Protein AF-A0A0D8XE79-F1 (afdb_monomer_lite)

Organism: Dictyocaulus viviparus (NCBI:txid29172)

InterPro domains:
  IPR000834 Peptidase M14, carboxypeptidase A [PF00246] (1-298)
  IPR000834 Peptidase M14, carboxypeptidase A [PR00765] (21-33)
  IPR000834 Peptidase M14, carboxypeptidase A [PR00765] (45-59)
  IPR000834 Peptidase M14, carboxypeptidase A [PR00765] (137-145)
  IPR000834 Peptidase M14, carboxypeptidase A [PR00765] (193-206)
  IPR000834 Peptidase M14, carboxypeptidase A [PS52035] (1-307)
  IPR000834 Peptidase M14, carboxypeptidase A [SM00631] (1-295)
  IPR003582 ShKT domain [PF01549] (508-545)
  IPR003582 ShKT domain [PS51670] (509-545)
  IPR003582 ShKT domain [SM00254] (508-546)
  IPR057247 Zinc carboxypeptidases, zinc-binding region 2 [PS00133] (196-206)

Secondary structure (DSSP, 8-state):
-HHHHHHHHHH-TTTEEEEEEEE-TTS-EEEEEEE-SSTT--SS-EEEEEE-SSTT-HHHHHHHHHHHHHHHHHTTTSHHHHHHHHH-EEEEES-S-HHHHHHHHH--SHHHHT--S-----EEEE-TTSSEEEE----GGG-SSSSTTSSS-BS-TTSTTB--SSTT-SHHHHHHHHHHSSTTT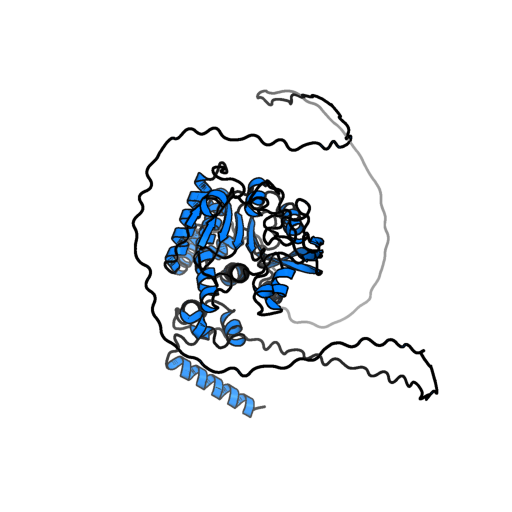TTTEEEEEEEEEEE-EEEES--SSTT---TTHHHHHHHHHHHHHHHHHHH----EEEEHHHHT----S-HHHHHHHTT-SEEEEEEEEEETT-TTTTS--GGGHHHHHHHHHHHHHHHHHHHHHHTT-PPPGGGGS-HHHHHHHHHHHHHTTTTTTS---------------------------------------------------------------------------------------------------------------------------------------------------------------S--SSSSSSBS-THHHHHHHH-TTHHHHTHHHHHHHBTTTTTTT--HHHHHHHHHHHHHHHHHHTT-

Foldseek 3Di:
DVVVLVVLCVVQVQFKDKDWLQAFPVGHTQIWMKGAHRSPDLPAFEAEEEEALFQLFLLQLLLLVVLSQCLRLCQPPALLSVLLRHRYIYTGGSHLAPQLNVQLVPDPPCVRNVGTFHFAAWDWDADPVGDIDTAGGASQQQQAPWCRPVDPADCDRNDSRHHDPHRPPTPSNVSVVVVCCDPSHQVRYQHYEYEGADAQEKAADDQQEPPDDDPCVVVLVVLLVVLQVQLCVLPVAHHYYDHNCVPPRHGHNGPQNNVVVSVHHRGIYGHWDDHPPDPCRSVDDPLCSVSRSVSNVRSVVSVSVVVCVVVVVDRDPLSVPPPVVSVVVVVVCVVVVVPPPPDDDDDDPDDDDDDDDDDDDDDDDDDDDDDDDDDDDDDDDDDDDDDDDDDDDDDDDDDDDDDDDDDDDDDDDDDDDDDDDDDDDDDDDDDDDDDDDDDDDDDDDDDDDDDDDDDDDDDDDDDDDDDDDDDDDDDDDDPPPDPPPPPPPPVPPPPPPPPPPPDPPDPLQAASGPCLLVCCVVPVCCCVSNVVVCCRHVVNSSVVDDDPVNVVVVVVVVVVVVVVVVVD

Structure (mmCIF, N/CA/C/O backbone):
data_AF-A0A0D8XE79-F1
#
_entry.id   AF-A0A0D8XE79-F1
#
loop_
_atom_site.group_PDB
_atom_site.id
_atom_site.type_symbol
_atom_site.label_atom_id
_atom_site.label_alt_id
_atom_site.label_comp_id
_atom_site.label_asym_id
_atom_site.label_entity_id
_atom_site.label_seq_id
_atom_site.pdbx_PDB_ins_code
_atom_site.Cartn_x
_atom_site.Cartn_y
_atom_site.Cartn_z
_atom_site.occupancy
_atom_site.B_iso_or_equiv
_atom_site.auth_seq_id
_atom_site.auth_comp_id
_atom_site.auth_asym_id
_atom_site.auth_atom_id
_atom_site.pdbx_PDB_model_num
ATOM 1 N N . MET A 1 1 ? 12.604 -5.758 9.471 1.00 92.00 1 MET A N 1
ATOM 2 C CA . MET A 1 1 ? 11.134 -5.910 9.410 1.00 92.00 1 MET A CA 1
ATOM 3 C C . MET A 1 1 ? 10.642 -7.028 10.330 1.00 92.00 1 MET A C 1
ATOM 5 O O . MET A 1 1 ? 10.184 -6.710 11.420 1.00 92.00 1 MET A O 1
ATOM 9 N N . LEU A 1 2 ? 10.820 -8.307 9.970 1.00 92.00 2 LEU A N 1
ATOM 10 C CA . LEU A 1 2 ? 10.203 -9.471 10.640 1.00 92.00 2 LEU A CA 1
ATOM 11 C C . LEU A 1 2 ? 10.338 -9.505 12.177 1.00 92.00 2 LEU A C 1
ATOM 13 O O . LEU A 1 2 ? 9.360 -9.774 12.868 1.00 92.00 2 LEU A O 1
ATOM 17 N N . LYS A 1 3 ? 11.510 -9.151 12.733 1.00 93.25 3 LYS A N 1
ATOM 18 C CA . LYS A 1 3 ? 11.730 -9.076 14.195 1.00 93.25 3 LYS A CA 1
ATOM 19 C C . LYS A 1 3 ? 10.696 -8.193 14.912 1.00 93.25 3 LYS A C 1
ATOM 21 O O . LYS A 1 3 ? 10.201 -8.595 15.954 1.00 93.25 3 LYS A O 1
ATOM 26 N N . TYR A 1 4 ? 10.339 -7.035 14.345 1.00 95.06 4 TYR A N 1
ATOM 27 C CA . TYR A 1 4 ? 9.320 -6.146 14.921 1.00 95.06 4 TYR A CA 1
ATOM 28 C C . TYR A 1 4 ? 7.937 -6.805 14.920 1.00 95.06 4 TYR A C 1
ATOM 30 O O . TYR A 1 4 ? 7.262 -6.785 15.943 1.00 95.06 4 TYR A O 1
ATOM 38 N N . MET A 1 5 ? 7.543 -7.450 13.817 1.00 96.38 5 MET A N 1
ATOM 39 C CA . MET A 1 5 ? 6.255 -8.149 13.736 1.00 96.38 5 MET A CA 1
ATOM 40 C C . MET A 1 5 ? 6.172 -9.289 14.760 1.00 96.38 5 MET A C 1
ATOM 42 O O . MET A 1 5 ? 5.179 -9.388 15.470 1.00 96.38 5 MET A O 1
ATOM 46 N N . ARG A 1 6 ? 7.251 -10.063 14.937 1.00 95.12 6 ARG A N 1
ATOM 47 C CA . ARG A 1 6 ? 7.337 -11.138 15.948 1.00 95.12 6 ARG A CA 1
ATOM 48 C C . ARG A 1 6 ? 7.285 -10.593 17.381 1.00 95.12 6 ARG A C 1
ATOM 50 O O . ARG A 1 6 ? 6.668 -11.196 18.249 1.00 95.12 6 ARG A O 1
ATOM 57 N N . THR A 1 7 ? 7.866 -9.418 17.632 1.00 94.38 7 THR A N 1
ATOM 58 C CA . THR A 1 7 ? 7.720 -8.704 18.914 1.00 94.38 7 THR A CA 1
ATOM 59 C C . THR A 1 7 ? 6.288 -8.198 19.146 1.00 94.38 7 THR A C 1
ATOM 61 O O . THR A 1 7 ? 5.798 -8.270 20.269 1.00 94.38 7 THR A O 1
ATOM 64 N N . ILE A 1 8 ? 5.597 -7.718 18.108 1.00 95.00 8 ILE A N 1
ATOM 65 C CA . ILE A 1 8 ? 4.191 -7.291 18.191 1.00 95.00 8 ILE A CA 1
ATOM 66 C C . ILE A 1 8 ? 3.250 -8.480 18.435 1.00 95.00 8 ILE A C 1
ATOM 68 O O . ILE A 1 8 ? 2.344 -8.371 19.256 1.00 95.00 8 ILE A O 1
ATOM 72 N N . GLU A 1 9 ? 3.469 -9.615 17.774 1.00 96.25 9 GLU A N 1
ATOM 73 C CA . GLU A 1 9 ? 2.733 -10.860 18.028 1.00 96.25 9 GLU A CA 1
ATOM 74 C C . GLU A 1 9 ? 2.935 -11.351 19.469 1.00 96.25 9 GLU A C 1
ATOM 76 O O . GLU A 1 9 ? 1.962 -11.616 20.167 1.00 96.25 9 GLU A O 1
ATOM 81 N N . PHE A 1 10 ? 4.181 -11.378 19.955 1.00 94.31 10 PHE A N 1
ATOM 82 C CA . PHE A 1 10 ? 4.507 -11.816 21.316 1.00 94.31 10 PHE A CA 1
ATOM 83 C C . PHE A 1 10 ? 3.834 -10.975 22.417 1.00 94.31 10 PHE A C 1
ATOM 85 O O . PHE A 1 10 ? 3.379 -11.529 23.415 1.00 94.31 10 PHE A O 1
ATOM 92 N N . TYR A 1 11 ? 3.757 -9.649 22.252 1.00 93.69 11 TYR A N 1
ATOM 93 C CA . TYR A 1 11 ? 3.167 -8.761 23.266 1.00 93.69 11 TYR A CA 1
ATOM 94 C C . TYR A 1 11 ? 1.647 -8.568 23.146 1.00 93.69 11 TYR A C 1
ATOM 96 O O . TYR A 1 11 ? 1.027 -8.142 24.120 1.00 93.69 11 TYR A O 1
ATOM 104 N N . TYR A 1 12 ? 1.034 -8.864 21.994 1.00 95.69 12 TYR A N 1
ATOM 105 C CA . TYR A 1 12 ? -0.398 -8.628 21.751 1.00 95.69 12 TYR A CA 1
ATOM 106 C C . TYR A 1 12 ? -1.165 -9.846 21.171 1.00 95.69 12 TYR A C 1
ATOM 108 O O . TYR A 1 12 ? -2.116 -9.646 20.410 1.00 95.69 12 TYR A O 1
ATOM 116 N N . PRO A 1 13 ? -0.859 -11.107 21.556 1.00 96.38 13 PRO A N 1
ATOM 117 C CA . PRO A 1 13 ? -1.285 -12.318 20.832 1.00 96.38 13 PRO A CA 1
ATOM 118 C C . PRO A 1 13 ? -2.806 -12.545 20.779 1.00 96.38 13 PRO A C 1
ATOM 120 O O . PRO A 1 13 ? -3.290 -13.343 19.982 1.00 96.38 13 PRO A O 1
ATOM 123 N N . ASN A 1 14 ? -3.582 -11.838 21.605 1.00 95.44 14 ASN A N 1
ATOM 124 C CA . ASN A 1 14 ? -5.048 -11.871 21.589 1.00 95.44 14 ASN A CA 1
ATOM 125 C C . ASN A 1 14 ? -5.667 -11.083 20.415 1.00 95.44 14 ASN A C 1
ATOM 127 O O . ASN A 1 14 ? -6.844 -11.282 20.103 1.00 95.44 14 ASN A O 1
ATOM 131 N N . ILE A 1 15 ? -4.895 -10.179 19.796 1.00 97.50 15 ILE A N 1
ATOM 132 C CA . ILE A 1 15 ? -5.320 -9.310 18.686 1.00 97.50 15 ILE A CA 1
ATOM 133 C C . ILE A 1 15 ? -4.388 -9.343 17.469 1.00 97.50 15 ILE A C 1
ATOM 135 O O . ILE A 1 15 ? -4.753 -8.774 16.444 1.00 97.50 15 ILE A O 1
ATOM 139 N N . THR A 1 16 ? -3.211 -9.970 17.555 1.00 98.44 16 THR A N 1
ATOM 140 C CA . THR A 1 16 ? -2.226 -10.053 16.464 1.00 98.44 16 THR A CA 1
ATOM 141 C C . THR A 1 16 ? -1.770 -11.480 16.188 1.00 98.44 16 THR A C 1
ATOM 143 O O . THR A 1 16 ? -1.650 -12.296 17.100 1.00 98.44 16 THR A O 1
ATOM 146 N N . ARG A 1 17 ? -1.499 -11.779 14.912 1.00 98.44 17 ARG A N 1
ATOM 147 C CA . ARG A 1 17 ? -0.880 -13.030 14.457 1.00 98.44 17 ARG A CA 1
ATOM 148 C C . ARG A 1 17 ? -0.097 -12.807 13.167 1.00 98.44 17 ARG A C 1
ATOM 150 O O . ARG A 1 17 ? -0.608 -12.163 12.252 1.00 98.44 17 ARG A O 1
ATOM 157 N N . ILE A 1 18 ? 1.098 -13.374 13.050 1.00 98.19 18 ILE A N 1
ATOM 158 C CA . ILE A 1 18 ? 1.837 -13.381 11.787 1.00 98.19 18 ILE A CA 1
ATOM 159 C C . ILE A 1 18 ? 1.163 -14.329 10.799 1.00 98.19 18 ILE A C 1
ATOM 161 O O . ILE A 1 18 ? 0.864 -15.482 11.107 1.00 98.19 18 ILE A O 1
ATOM 165 N N . VAL A 1 19 ? 0.966 -13.835 9.582 1.00 97.56 19 VAL A N 1
ATOM 166 C CA . VAL A 1 19 ? 0.537 -14.631 8.431 1.00 97.56 19 VAL A CA 1
ATOM 167 C C . VAL A 1 19 ? 1.698 -14.752 7.453 1.00 97.56 19 VAL A C 1
ATOM 169 O O . VAL A 1 19 ? 2.443 -13.794 7.246 1.00 97.56 19 VAL A O 1
ATOM 172 N N . ARG A 1 20 ? 1.862 -15.929 6.845 1.00 97.38 20 ARG A N 1
ATOM 173 C CA . ARG A 1 20 ? 2.837 -16.165 5.776 1.00 97.38 20 ARG A CA 1
ATOM 174 C C . ARG A 1 20 ? 2.087 -16.572 4.517 1.00 97.38 20 ARG A C 1
ATOM 176 O O . ARG A 1 20 ? 1.380 -17.572 4.529 1.00 97.38 20 ARG A O 1
ATOM 183 N N . LEU A 1 21 ? 2.271 -15.800 3.453 1.00 97.50 21 LEU A N 1
ATOM 184 C CA . LEU A 1 21 ? 1.633 -16.029 2.156 1.00 97.50 21 LEU A CA 1
ATOM 185 C C . LEU A 1 21 ? 2.393 -17.075 1.336 1.00 97.50 21 LEU A C 1
ATOM 187 O O . LEU A 1 21 ? 1.805 -17.842 0.584 1.00 97.50 21 LEU A O 1
ATOM 191 N N . GLY A 1 22 ? 3.722 -17.088 1.463 1.00 97.06 22 GLY A N 1
ATOM 192 C CA . GLY A 1 22 ? 4.578 -17.920 0.631 1.00 97.06 22 GLY A CA 1
ATOM 193 C C . GLY A 1 22 ? 6.064 -17.678 0.866 1.00 97.06 22 GLY A C 1
ATOM 194 O O . GLY A 1 22 ? 6.505 -17.399 1.990 1.00 97.06 22 GLY A O 1
ATOM 195 N N . THR A 1 23 ? 6.834 -17.817 -0.209 1.00 98.12 23 THR A N 1
ATOM 196 C CA . THR A 1 23 ? 8.297 -17.712 -0.230 1.00 98.12 23 THR A CA 1
ATOM 197 C C . THR A 1 23 ? 8.731 -17.115 -1.566 1.00 98.12 23 THR A C 1
ATOM 199 O O . THR A 1 23 ? 8.144 -17.462 -2.586 1.00 98.12 23 THR A O 1
ATOM 202 N N . THR A 1 24 ? 9.727 -16.237 -1.558 1.00 98.44 24 THR A N 1
ATOM 203 C CA . THR A 1 24 ? 10.302 -15.592 -2.748 1.00 98.44 24 THR A CA 1
ATOM 204 C C . THR A 1 24 ? 11.243 -16.515 -3.538 1.00 98.44 24 THR A C 1
ATOM 206 O O . THR A 1 24 ? 11.555 -17.623 -3.090 1.00 98.44 24 THR A O 1
ATOM 209 N N . HIS A 1 25 ? 11.741 -16.054 -4.693 1.00 97.75 25 HIS A N 1
ATOM 210 C CA . HIS A 1 25 ? 12.745 -16.777 -5.498 1.00 97.75 25 HIS A CA 1
ATOM 211 C C . HIS A 1 25 ? 14.051 -17.072 -4.741 1.00 97.75 25 HIS A C 1
ATOM 213 O O . HIS A 1 25 ? 14.550 -18.191 -4.804 1.00 97.75 25 HIS A O 1
ATOM 219 N N . GLU A 1 26 ? 14.592 -16.114 -3.981 1.00 97.88 26 GLU A N 1
ATOM 220 C CA . GLU A 1 26 ? 15.789 -16.299 -3.143 1.00 97.88 26 GLU A CA 1
ATOM 221 C C . GLU A 1 26 ? 15.448 -16.912 -1.756 1.00 97.88 26 GLU A C 1
ATOM 223 O O . GLU A 1 26 ? 16.219 -16.784 -0.802 1.00 97.88 26 GLU A O 1
ATOM 228 N N . GLY A 1 27 ? 14.284 -17.562 -1.606 1.00 97.31 27 GLY A N 1
ATOM 229 C CA . GLY A 1 27 ? 13.929 -18.371 -0.433 1.00 97.31 27 GLY A CA 1
ATOM 230 C C . GLY A 1 27 ? 13.452 -17.606 0.812 1.00 97.31 27 GLY A C 1
ATOM 231 O O . GLY A 1 27 ? 13.280 -18.215 1.873 1.00 97.31 27 GLY A O 1
ATOM 232 N N . LYS A 1 28 ? 13.219 -16.290 0.730 1.00 96.88 28 LYS A N 1
ATOM 233 C CA . LYS A 1 28 ? 12.788 -15.467 1.875 1.00 96.88 28 LYS A CA 1
ATOM 234 C C . LYS A 1 28 ? 11.275 -15.598 2.109 1.00 96.88 28 LYS A C 1
ATOM 236 O O . LYS A 1 28 ? 10.509 -15.711 1.154 1.00 96.88 28 LYS A O 1
ATOM 241 N N . PRO A 1 29 ? 10.797 -15.593 3.366 1.00 97.38 29 PRO A N 1
ATOM 242 C CA . PRO A 1 29 ? 9.375 -15.741 3.655 1.00 97.38 29 PRO A CA 1
ATOM 243 C C . PRO A 1 29 ? 8.616 -14.434 3.381 1.00 97.38 29 PRO A C 1
ATOM 245 O O . PRO A 1 29 ? 9.050 -13.358 3.795 1.00 97.38 29 PRO A O 1
ATOM 248 N N . ILE A 1 30 ? 7.457 -14.535 2.728 1.00 98.44 30 ILE A N 1
ATOM 249 C CA . ILE A 1 30 ? 6.547 -13.399 2.524 1.00 98.44 30 ILE A CA 1
ATOM 250 C C . ILE A 1 30 ? 5.597 -13.360 3.727 1.00 98.44 30 ILE A C 1
ATOM 252 O O . ILE A 1 30 ? 4.641 -14.135 3.796 1.00 98.44 30 ILE A O 1
ATOM 256 N N . GLU A 1 31 ? 5.919 -12.517 4.711 1.00 97.81 31 GLU A N 1
ATOM 257 C CA . GLU A 1 31 ? 5.230 -12.413 6.007 1.00 97.81 31 GLU A CA 1
ATOM 258 C C . GLU A 1 31 ? 4.500 -11.069 6.163 1.00 97.81 31 GLU A C 1
ATOM 260 O O . GLU A 1 31 ? 5.024 -10.010 5.815 1.00 97.81 31 GLU A O 1
ATOM 265 N N . GLY A 1 32 ? 3.314 -11.115 6.767 1.00 98.00 32 GLY A N 1
ATOM 266 C CA . GLY A 1 32 ? 2.519 -9.959 7.176 1.00 98.00 32 GLY A CA 1
ATOM 267 C C . GLY A 1 32 ? 1.894 -10.163 8.556 1.00 98.00 32 GLY A C 1
ATOM 268 O O . GLY A 1 32 ? 2.166 -11.147 9.244 1.00 98.00 32 GLY A O 1
ATOM 269 N N . MET A 1 33 ? 1.039 -9.231 8.966 1.00 98.56 33 MET A N 1
ATOM 270 C CA . MET A 1 33 ? 0.353 -9.241 10.256 1.00 98.56 33 MET A CA 1
ATOM 271 C C . MET A 1 33 ? -1.165 -9.248 10.064 1.00 98.56 33 MET A C 1
ATOM 273 O O . MET A 1 33 ? -1.719 -8.295 9.513 1.00 98.56 33 MET A O 1
ATOM 277 N N . LYS A 1 34 ? -1.838 -10.281 10.579 1.00 98.62 34 LYS A N 1
ATOM 278 C CA . LYS A 1 34 ? -3.279 -10.257 10.845 1.00 98.62 34 LYS A CA 1
ATOM 279 C C . LYS A 1 34 ? -3.522 -9.509 12.155 1.00 98.62 34 LYS A C 1
ATOM 281 O O . LYS A 1 34 ? -2.900 -9.827 13.169 1.00 98.62 34 LYS A O 1
ATOM 286 N N . ILE A 1 35 ? -4.441 -8.546 12.147 1.00 98.81 35 ILE A N 1
ATOM 287 C CA . ILE A 1 35 ? -4.865 -7.779 13.324 1.00 98.81 35 ILE A CA 1
ATOM 288 C C . ILE A 1 35 ? -6.390 -7.826 13.427 1.00 98.81 35 ILE A C 1
ATOM 290 O O . ILE A 1 35 ? -7.089 -7.473 12.480 1.00 98.81 35 ILE A O 1
ATOM 294 N N . GLY A 1 36 ? -6.920 -8.244 14.572 1.00 98.12 36 GLY A N 1
ATOM 295 C CA . GLY A 1 36 ? -8.361 -8.340 14.795 1.00 98.12 36 GLY A CA 1
ATOM 296 C C . GLY A 1 36 ? -8.695 -9.017 16.121 1.00 98.12 36 GLY A C 1
ATOM 297 O O . GLY A 1 36 ? -7.985 -9.921 16.549 1.00 98.12 36 GLY A O 1
ATOM 298 N N . TYR A 1 37 ? -9.796 -8.613 16.757 1.00 96.38 37 TYR A N 1
ATOM 299 C CA . TYR A 1 37 ? -10.316 -9.253 17.968 1.00 96.38 37 TYR A CA 1
ATOM 300 C C . TYR A 1 37 ? -11.667 -9.957 17.715 1.00 96.38 37 TYR A C 1
ATOM 302 O O . TYR A 1 37 ? -12.521 -9.376 17.040 1.00 96.38 37 TYR A O 1
ATOM 310 N N . PRO A 1 38 ? -11.889 -11.177 18.244 1.00 96.25 38 PRO A N 1
ATOM 311 C CA . PRO A 1 38 ? -10.855 -12.121 18.676 1.00 96.25 38 PRO A CA 1
ATOM 312 C C . PRO A 1 38 ? -10.023 -12.591 17.469 1.00 96.25 38 PRO A C 1
ATOM 314 O O . PRO A 1 38 ? -10.569 -12.803 16.385 1.00 96.25 38 PRO A O 1
ATOM 317 N N . ILE A 1 39 ? -8.712 -12.786 17.647 1.00 97.31 39 ILE A N 1
ATOM 318 C CA . ILE A 1 39 ? -7.771 -13.104 16.548 1.00 97.31 39 ILE A CA 1
ATOM 319 C C . ILE A 1 39 ? -8.086 -14.413 15.796 1.00 97.31 39 ILE A C 1
ATOM 321 O O . ILE A 1 39 ? -7.736 -14.580 14.624 1.00 97.31 39 ILE A O 1
ATOM 325 N N . SER A 1 40 ? -8.795 -15.334 16.453 1.00 94.69 40 SER A N 1
ATOM 326 C CA . SER A 1 40 ? -9.309 -16.577 15.871 1.00 94.69 40 SER A CA 1
ATOM 327 C C . SER A 1 40 ? -10.431 -16.367 14.849 1.00 94.69 40 SER A C 1
ATOM 329 O O . SER A 1 40 ? -10.708 -17.278 14.074 1.00 94.69 40 SER A O 1
ATOM 331 N N . SER A 1 41 ? -11.077 -15.198 14.811 1.00 93.00 41 SER A N 1
ATOM 332 C CA . SER A 1 41 ? -12.189 -14.951 13.895 1.00 93.00 41 SER A CA 1
ATOM 333 C C . SER A 1 41 ? -11.716 -14.812 12.447 1.00 93.00 41 SER A C 1
ATOM 335 O O . SER A 1 41 ? -10.867 -13.976 12.123 1.00 93.00 41 SER A O 1
ATOM 337 N N . THR A 1 42 ? -12.308 -15.606 11.559 1.00 92.31 42 THR A N 1
ATOM 338 C CA . THR A 1 42 ? -12.121 -15.569 10.096 1.00 92.31 42 THR A CA 1
ATOM 339 C C . THR A 1 42 ? -13.416 -15.219 9.351 1.00 92.31 42 THR A C 1
ATOM 341 O O . THR A 1 42 ? -13.447 -15.249 8.123 1.00 92.31 42 THR A O 1
ATOM 344 N N . ASN A 1 43 ? -14.484 -14.874 10.085 1.00 92.25 43 ASN A N 1
ATOM 345 C CA . ASN A 1 43 ? -15.815 -14.571 9.538 1.00 92.25 43 ASN A CA 1
ATOM 346 C C . ASN A 1 43 ? -16.111 -13.064 9.438 1.00 92.25 43 ASN A C 1
ATOM 348 O O . ASN A 1 43 ? -17.074 -12.676 8.784 1.00 92.25 43 ASN A O 1
ATOM 352 N N . LYS A 1 44 ? -15.302 -12.210 10.080 1.00 95.19 44 LYS A N 1
ATOM 353 C CA . LYS A 1 44 ? -15.397 -10.750 9.921 1.00 95.19 44 LYS A CA 1
ATOM 354 C C . LYS A 1 44 ? -14.930 -10.335 8.527 1.00 95.19 44 LYS A C 1
ATOM 356 O O . LYS A 1 44 ? -14.010 -10.947 7.982 1.00 95.19 44 LYS A O 1
ATOM 361 N N . ARG A 1 45 ? -15.511 -9.249 8.009 1.00 97.88 45 ARG A N 1
ATOM 362 C CA . ARG A 1 45 ? -15.015 -8.572 6.804 1.00 97.88 45 ARG A CA 1
ATOM 363 C C . ARG A 1 45 ? -13.568 -8.118 7.003 1.00 97.88 45 ARG A C 1
ATOM 365 O O . ARG A 1 45 ? -13.135 -7.846 8.130 1.00 97.88 45 ARG A O 1
ATOM 372 N N . ALA A 1 46 ? -12.821 -8.065 5.910 1.00 98.44 46 ALA A N 1
ATOM 373 C CA . ALA A 1 46 ? -11.385 -7.862 5.915 1.00 98.44 46 ALA A CA 1
ATOM 374 C C . ALA A 1 46 ? -10.956 -6.620 5.123 1.00 98.44 46 ALA A C 1
ATOM 376 O O . ALA A 1 46 ? -11.551 -6.269 4.102 1.00 98.44 46 ALA A O 1
ATOM 377 N N . ILE A 1 47 ? -9.881 -5.988 5.591 1.00 98.81 47 ILE A N 1
ATOM 378 C CA . ILE A 1 47 ? -9.150 -4.950 4.865 1.00 98.81 47 ILE A CA 1
ATOM 379 C C . ILE A 1 47 ? -7.716 -5.427 4.662 1.00 98.81 47 ILE A C 1
ATOM 381 O O . ILE A 1 47 ? -7.016 -5.791 5.610 1.00 98.81 47 ILE A O 1
ATOM 385 N N . TRP A 1 48 ? -7.299 -5.417 3.405 1.00 98.88 48 TRP A N 1
ATOM 386 C CA . TRP A 1 48 ? -5.953 -5.705 2.953 1.00 98.88 48 TRP A CA 1
ATOM 387 C C . TRP A 1 48 ? -5.165 -4.406 2.800 1.00 98.88 48 TRP A C 1
ATOM 389 O O . TRP A 1 48 ? -5.641 -3.460 2.168 1.00 98.88 48 TRP A O 1
ATOM 399 N N . VAL A 1 49 ? -3.954 -4.369 3.353 1.00 98.94 49 VAL A N 1
ATOM 400 C CA . VAL A 1 49 ? -2.976 -3.317 3.075 1.00 98.94 49 VAL A CA 1
ATOM 401 C C . VAL A 1 49 ? -1.625 -3.955 2.790 1.00 98.94 49 VAL A C 1
ATOM 403 O O . VAL A 1 49 ? -1.055 -4.600 3.667 1.00 98.94 49 VAL A O 1
ATOM 406 N N . ASP A 1 50 ? -1.069 -3.732 1.609 1.00 98.75 50 ASP A N 1
ATOM 407 C CA . ASP A 1 50 ? 0.294 -4.148 1.284 1.00 98.75 50 ASP A CA 1
ATOM 408 C C . ASP A 1 50 ? 1.195 -2.958 0.944 1.00 98.75 50 ASP A C 1
ATOM 410 O O . ASP A 1 50 ? 0.749 -1.815 0.847 1.00 98.75 50 ASP A O 1
ATOM 414 N N . GLY A 1 51 ? 2.494 -3.216 0.826 1.00 98.44 51 GLY A N 1
ATOM 415 C CA . GLY A 1 51 ? 3.449 -2.229 0.353 1.00 98.44 51 GLY A CA 1
ATOM 416 C C . GLY A 1 51 ? 4.761 -2.850 -0.099 1.00 98.44 51 GLY A C 1
ATOM 417 O O . GLY A 1 51 ? 5.053 -4.025 0.153 1.00 98.44 51 GLY A O 1
ATOM 418 N N . ASN A 1 52 ? 5.574 -2.024 -0.755 1.00 98.25 52 ASN A N 1
ATOM 419 C CA . ASN A 1 52 ? 6.916 -2.370 -1.222 1.00 98.25 52 ASN A CA 1
ATOM 420 C C . ASN A 1 52 ? 6.924 -3.625 -2.116 1.00 98.25 52 ASN A C 1
ATOM 422 O O . ASN A 1 52 ? 7.799 -4.482 -2.029 1.00 98.25 52 ASN A O 1
ATOM 426 N N . ILE A 1 53 ? 5.920 -3.716 -2.991 1.00 98.81 53 ILE A N 1
ATOM 427 C CA . ILE A 1 53 ? 5.903 -4.617 -4.147 1.00 98.81 53 ILE A CA 1
ATOM 428 C C . ILE A 1 53 ? 6.989 -4.213 -5.164 1.00 98.81 53 ILE A C 1
ATOM 430 O O . ILE A 1 53 ? 7.681 -5.070 -5.716 1.00 98.81 53 ILE A O 1
ATOM 434 N N . HIS A 1 54 ? 7.249 -2.910 -5.314 1.00 98.75 54 HIS A N 1
ATOM 435 C CA . HIS A 1 54 ? 8.491 -2.413 -5.903 1.00 98.75 54 HIS A CA 1
ATOM 436 C C . HIS A 1 54 ? 9.544 -2.169 -4.809 1.00 98.75 54 HIS A C 1
ATOM 438 O O . HIS A 1 54 ? 9.306 -1.443 -3.842 1.00 98.75 54 HIS A O 1
ATOM 444 N N . ALA A 1 55 ? 10.741 -2.718 -4.983 1.00 98.44 55 ALA A N 1
ATOM 445 C CA . ALA A 1 55 ? 11.754 -2.796 -3.932 1.00 98.44 55 ALA A CA 1
ATOM 446 C C . ALA A 1 55 ? 12.281 -1.443 -3.406 1.00 98.44 55 ALA A C 1
ATOM 448 O O . ALA A 1 55 ? 12.389 -1.247 -2.194 1.00 98.44 55 ALA A O 1
ATOM 449 N N . ARG A 1 56 ? 12.587 -0.488 -4.294 1.00 97.31 56 ARG A N 1
ATOM 450 C CA . ARG A 1 56 ? 13.149 0.838 -3.946 1.00 97.31 56 ARG A CA 1
ATOM 451 C C . ARG A 1 56 ? 12.238 1.752 -3.122 1.00 97.31 56 ARG A C 1
ATOM 453 O O . ARG A 1 56 ? 12.717 2.760 -2.601 1.00 97.31 56 ARG A O 1
ATOM 460 N N . GLU A 1 57 ? 10.951 1.431 -3.032 1.00 97.69 57 GLU A N 1
ATOM 461 C CA . GLU A 1 57 ? 9.872 2.316 -2.567 1.00 97.69 57 GLU A CA 1
ATOM 462 C C . GLU A 1 57 ? 9.708 2.239 -1.038 1.00 97.69 57 GLU A C 1
ATOM 464 O O . GLU A 1 57 ? 8.634 1.952 -0.515 1.00 97.69 57 GLU A O 1
ATOM 469 N N . TRP A 1 58 ? 10.808 2.441 -0.300 1.00 97.44 58 TRP A N 1
ATOM 470 C CA . TRP A 1 58 ? 10.929 2.156 1.144 1.00 97.44 58 TRP A CA 1
ATOM 471 C C . TRP A 1 58 ? 9.910 2.892 2.041 1.00 97.44 58 TRP A C 1
ATOM 473 O O . TRP A 1 58 ? 9.628 2.435 3.153 1.00 97.44 58 TRP A O 1
ATOM 483 N N . ALA A 1 59 ? 9.340 4.010 1.577 1.00 97.06 59 ALA A N 1
ATOM 484 C CA . ALA A 1 59 ? 8.297 4.753 2.290 1.00 97.06 59 ALA A CA 1
ATOM 485 C C . ALA A 1 59 ? 7.016 3.920 2.499 1.00 97.06 59 ALA A C 1
ATOM 487 O O . ALA A 1 59 ? 6.383 4.013 3.554 1.00 97.06 59 ALA A O 1
ATOM 488 N N . SER A 1 60 ? 6.678 3.043 1.547 1.00 98.12 60 SER A N 1
ATOM 489 C CA . SER A 1 60 ? 5.525 2.137 1.647 1.00 98.12 60 SER A CA 1
ATOM 490 C C . SER A 1 60 ? 5.693 1.109 2.773 1.00 98.12 60 SER A C 1
ATOM 492 O O . SER A 1 60 ? 4.819 0.991 3.631 1.00 98.12 60 SER A O 1
ATOM 494 N N . SER A 1 61 ? 6.860 0.456 2.869 1.00 97.94 61 SER A N 1
ATOM 495 C CA . SER A 1 61 ? 7.201 -0.442 3.985 1.00 97.94 61 SER A CA 1
ATOM 496 C C . SER A 1 61 ? 7.152 0.252 5.342 1.00 97.94 61 SER A C 1
ATOM 498 O O . SER A 1 61 ? 6.693 -0.340 6.321 1.00 97.94 61 SER A O 1
ATOM 500 N N . HIS A 1 62 ? 7.630 1.498 5.426 1.00 97.62 62 HIS A N 1
ATOM 501 C CA . HIS A 1 62 ? 7.544 2.277 6.660 1.00 97.62 62 HIS A CA 1
ATOM 502 C C . HIS A 1 62 ? 6.083 2.558 7.039 1.00 97.62 62 HIS A C 1
ATOM 504 O O . HIS A 1 62 ? 5.695 2.371 8.192 1.00 97.62 62 HIS A O 1
ATOM 510 N N . THR A 1 63 ? 5.263 2.943 6.061 1.00 98.62 63 THR A N 1
ATOM 511 C CA . THR A 1 63 ? 3.850 3.295 6.248 1.00 98.62 63 THR A CA 1
ATOM 512 C C . THR A 1 63 ? 3.005 2.084 6.659 1.00 98.62 63 THR A C 1
ATOM 514 O O . THR A 1 63 ? 2.277 2.154 7.648 1.00 98.62 63 THR A O 1
ATOM 517 N N . ALA A 1 64 ? 3.185 0.925 6.021 1.00 98.75 64 ALA A N 1
ATOM 518 C CA . ALA A 1 64 ? 2.530 -0.319 6.431 1.00 98.75 64 ALA A CA 1
ATOM 519 C C . ALA A 1 64 ? 2.953 -0.778 7.847 1.00 98.75 64 ALA A C 1
ATOM 521 O O . ALA A 1 64 ? 2.108 -1.170 8.656 1.00 98.75 64 ALA A O 1
ATOM 522 N N . LEU A 1 65 ? 4.240 -0.667 8.210 1.00 98.44 65 LEU A N 1
ATOM 523 C CA . LEU A 1 65 ? 4.697 -0.923 9.588 1.00 98.44 65 LEU A CA 1
ATOM 524 C C . LEU A 1 65 ? 4.085 0.061 10.599 1.00 98.44 65 LEU A C 1
ATOM 526 O O . LEU A 1 65 ? 3.733 -0.330 11.713 1.00 98.44 65 LEU A O 1
ATOM 530 N N . TYR A 1 66 ? 3.924 1.327 10.214 1.00 98.25 66 TYR A N 1
ATOM 531 C CA . TYR A 1 66 ? 3.258 2.333 11.032 1.00 98.25 66 TYR A CA 1
ATOM 532 C C . TYR A 1 66 ? 1.771 2.007 11.235 1.00 98.25 66 TYR A C 1
ATOM 534 O O . TYR A 1 66 ? 1.288 2.157 12.355 1.00 98.25 66 TYR A O 1
ATOM 542 N N . PHE A 1 67 ? 1.060 1.496 10.221 1.00 98.56 67 PHE A N 1
ATOM 543 C CA . PHE A 1 67 ? -0.346 1.077 10.344 1.00 98.56 67 PHE A CA 1
ATOM 544 C C . PHE A 1 67 ? -0.513 -0.077 11.345 1.00 98.56 67 PHE A C 1
ATOM 546 O O . PHE A 1 67 ? -1.391 -0.006 12.207 1.00 98.56 67 PHE A O 1
ATOM 553 N N . ILE A 1 68 ? 0.374 -1.084 11.308 1.00 98.69 68 ILE A N 1
ATOM 554 C CA . ILE A 1 68 ? 0.438 -2.140 12.339 1.00 98.69 68 ILE A CA 1
ATOM 555 C C . ILE A 1 68 ? 0.597 -1.499 13.724 1.00 98.69 68 ILE A C 1
ATOM 557 O O . ILE A 1 68 ? -0.153 -1.807 14.652 1.00 98.69 68 ILE A O 1
ATOM 561 N N . ASN A 1 69 ? 1.524 -0.545 13.856 1.00 96.81 69 ASN A N 1
ATOM 562 C CA . ASN A 1 69 ? 1.749 0.164 15.111 1.00 96.81 69 ASN A CA 1
ATOM 563 C C . ASN A 1 69 ? 0.511 0.953 15.580 1.00 96.81 69 ASN A C 1
ATOM 565 O O . ASN A 1 69 ? 0.256 1.007 16.783 1.00 96.81 69 ASN A O 1
ATOM 569 N N . GLN A 1 70 ? -0.269 1.552 14.671 1.00 96.50 70 GLN A N 1
ATOM 570 C CA . GLN A 1 70 ? -1.509 2.263 15.009 1.00 96.50 70 GLN A CA 1
ATOM 571 C C . GLN A 1 70 ? -2.577 1.327 15.555 1.00 96.50 70 GLN A C 1
ATOM 573 O O . GLN A 1 70 ? -3.044 1.525 16.677 1.00 96.50 70 GLN A O 1
ATOM 578 N N . LEU A 1 71 ? -2.932 0.305 14.776 1.00 98.00 71 LEU A N 1
ATOM 579 C CA . LEU A 1 71 ? -4.027 -0.608 15.093 1.00 98.00 71 LEU A CA 1
ATOM 580 C C . LEU A 1 71 ? -3.773 -1.344 16.416 1.00 98.00 71 LEU A C 1
ATOM 582 O O . LEU A 1 71 ? -4.677 -1.462 17.237 1.00 98.00 71 LEU A O 1
ATOM 586 N N . VAL A 1 72 ? -2.525 -1.755 16.666 1.00 97.06 72 VAL A N 1
ATOM 587 C CA . VAL A 1 72 ? -2.141 -2.446 17.905 1.00 97.06 72 VAL A CA 1
ATOM 588 C C . VAL A 1 72 ? -2.044 -1.491 19.097 1.00 97.06 72 VAL A C 1
ATOM 590 O O . VAL A 1 72 ? -2.654 -1.745 20.130 1.00 97.06 72 VAL A O 1
ATOM 593 N N . SER A 1 73 ? -1.298 -0.381 18.992 1.00 91.69 73 SER A N 1
ATOM 594 C CA . SER A 1 73 ? -1.049 0.479 20.168 1.00 91.69 73 SER A CA 1
ATOM 595 C C . SER A 1 73 ? -2.205 1.420 20.530 1.00 91.69 73 SER A C 1
ATOM 597 O O . SER A 1 73 ? -2.205 1.955 21.644 1.00 91.69 73 SER A O 1
ATOM 599 N N . GLY A 1 74 ? -3.177 1.600 19.625 1.00 90.62 74 GLY A N 1
ATOM 600 C CA . GLY A 1 74 ? -4.450 2.280 19.876 1.00 90.62 74 GLY A CA 1
ATOM 601 C C . GLY A 1 74 ? -5.556 1.369 20.427 1.00 90.62 74 GLY A C 1
ATOM 602 O O . GLY A 1 74 ? -6.507 1.880 21.020 1.00 90.62 74 GLY A O 1
ATOM 603 N N . TYR A 1 75 ? -5.445 0.043 20.292 1.00 93.50 75 TYR A N 1
ATOM 604 C CA . TYR A 1 75 ? -6.444 -0.891 20.817 1.00 93.50 75 TYR A CA 1
ATOM 605 C C . TYR A 1 75 ? -6.583 -0.773 22.344 1.00 93.50 75 TYR A C 1
ATOM 607 O O . TYR A 1 75 ? -5.593 -0.748 23.076 1.00 93.50 75 TYR A O 1
ATOM 615 N N . GLY A 1 76 ? -7.820 -0.658 22.833 1.00 87.56 76 GLY A N 1
ATOM 616 C CA . GLY A 1 76 ? -8.130 -0.441 24.249 1.00 87.56 76 GLY A CA 1
ATOM 617 C C . GLY A 1 76 ? -7.809 0.965 24.781 1.00 87.56 76 GLY A C 1
ATOM 618 O O . GLY A 1 76 ? -7.966 1.199 25.979 1.00 87.56 76 GLY A O 1
ATOM 619 N N . LYS A 1 77 ? -7.364 1.902 23.927 1.00 85.81 77 LYS A N 1
ATOM 620 C CA . LYS A 1 77 ? -7.049 3.299 24.295 1.00 85.81 77 LYS A CA 1
ATOM 621 C C . LYS A 1 77 ? -7.813 4.329 23.468 1.00 85.81 77 LYS A C 1
ATOM 623 O O . LYS A 1 77 ? -8.277 5.327 24.012 1.00 85.81 77 LYS A O 1
ATOM 628 N N . ASP A 1 78 ? -7.892 4.100 22.163 1.00 87.12 78 ASP A N 1
ATOM 629 C CA . ASP A 1 78 ? -8.659 4.889 21.208 1.00 87.12 78 ASP A CA 1
ATOM 630 C C . ASP A 1 78 ? -9.935 4.110 20.869 1.00 87.12 78 ASP A C 1
ATOM 632 O O . ASP A 1 78 ? -9.883 2.979 20.377 1.00 87.12 78 ASP A O 1
ATOM 636 N N . ASP A 1 79 ? -11.090 4.705 21.158 1.00 88.12 79 ASP A N 1
ATOM 637 C CA . ASP A 1 79 ? -12.401 4.070 20.987 1.00 88.12 79 ASP A CA 1
ATOM 638 C C . ASP A 1 79 ? -12.742 3.775 19.516 1.00 88.12 79 ASP A C 1
ATOM 640 O O . ASP A 1 79 ? -13.499 2.849 19.221 1.00 88.12 79 ASP A O 1
ATOM 644 N N . THR A 1 80 ? -12.139 4.511 18.583 1.00 91.12 80 THR A N 1
ATOM 645 C CA . THR A 1 80 ? -12.304 4.332 17.139 1.00 91.12 80 THR A CA 1
ATOM 646 C C . THR A 1 80 ? -11.431 3.183 16.632 1.00 91.12 80 THR A C 1
ATOM 648 O O . THR A 1 80 ? -11.944 2.275 15.985 1.00 91.12 80 THR A O 1
ATOM 651 N N . ILE A 1 81 ? -10.148 3.139 17.009 1.00 95.31 81 ILE A N 1
ATOM 652 C CA . ILE A 1 81 ? -9.255 2.007 16.687 1.00 95.31 81 ILE A CA 1
ATOM 653 C C . ILE A 1 81 ? -9.750 0.705 17.334 1.00 95.31 81 ILE A C 1
ATOM 655 O O . ILE A 1 81 ? -9.722 -0.355 16.708 1.00 95.31 81 ILE A O 1
ATOM 659 N N . THR A 1 82 ? -10.258 0.782 18.565 1.00 94.75 82 THR A N 1
ATOM 660 C CA . THR A 1 82 ? -10.832 -0.370 19.277 1.00 94.75 82 THR A CA 1
ATOM 661 C C . THR A 1 82 ? -12.071 -0.904 18.560 1.00 94.75 82 THR A C 1
ATOM 663 O O . THR A 1 82 ? -12.189 -2.114 18.367 1.00 94.75 82 THR A O 1
ATOM 666 N N . HIS A 1 83 ? -12.961 -0.022 18.093 1.00 94.94 83 HIS A N 1
ATOM 667 C CA . HIS A 1 83 ? -14.085 -0.417 17.244 1.00 94.94 83 HIS A CA 1
ATOM 668 C C . HIS A 1 83 ? -13.607 -1.093 15.948 1.00 94.94 83 HIS A C 1
ATOM 670 O O . HIS A 1 83 ? -14.095 -2.174 15.631 1.00 94.94 83 HIS A O 1
ATOM 676 N N . TYR A 1 84 ? -12.611 -0.534 15.253 1.00 97.38 84 TYR A N 1
ATOM 677 C CA . TYR A 1 84 ? -12.096 -1.091 13.995 1.00 97.38 84 TYR A CA 1
ATOM 678 C C . TYR A 1 84 ? -11.545 -2.514 14.164 1.00 97.38 84 TYR A C 1
ATOM 680 O O . TYR A 1 84 ? -11.942 -3.417 13.429 1.00 97.38 84 TYR A O 1
ATOM 688 N N . VAL A 1 85 ? -10.682 -2.745 15.159 1.00 97.69 85 VAL A N 1
ATOM 689 C CA . VAL A 1 85 ? -10.072 -4.064 15.431 1.00 97.69 85 VAL A CA 1
ATOM 690 C C . VAL A 1 85 ? -11.107 -5.092 15.914 1.00 97.69 85 VAL A C 1
ATOM 692 O O . VAL A 1 85 ? -10.982 -6.281 15.611 1.00 97.69 85 VAL A O 1
ATOM 695 N N . ASN A 1 86 ? -12.161 -4.661 16.614 1.00 96.19 86 ASN A N 1
ATOM 696 C CA . ASN A 1 86 ? -13.287 -5.531 16.969 1.00 96.19 86 ASN A CA 1
ATOM 697 C C . ASN A 1 86 ? -14.119 -5.911 15.735 1.00 96.19 86 ASN A C 1
ATOM 699 O O . ASN A 1 86 ? -14.405 -7.088 15.527 1.00 96.19 86 ASN A O 1
ATOM 703 N N . SER A 1 87 ? -14.473 -4.933 14.900 1.00 96.62 87 SER A N 1
ATOM 704 C CA . SER A 1 87 ? -15.409 -5.087 13.780 1.00 96.62 87 SER A CA 1
ATOM 705 C C . SER A 1 87 ? -14.825 -5.746 12.529 1.00 96.62 87 SER A C 1
ATOM 707 O O . SER A 1 87 ? -15.553 -6.434 11.818 1.00 96.62 87 SER A O 1
ATOM 709 N N . LEU A 1 88 ? -13.529 -5.574 12.262 1.00 98.31 88 LEU A N 1
ATOM 710 C CA . LEU A 1 88 ? -12.869 -6.027 11.033 1.00 98.31 88 LEU A CA 1
ATOM 711 C C . LEU A 1 88 ? -11.637 -6.886 11.333 1.00 98.31 88 LEU A C 1
ATOM 713 O O . LEU A 1 88 ? -11.154 -6.934 12.466 1.00 98.31 88 LEU A O 1
ATOM 717 N N . ASN A 1 89 ? -11.127 -7.564 10.308 1.00 98.56 89 ASN A N 1
ATOM 718 C CA . ASN A 1 89 ? -9.776 -8.122 10.294 1.00 98.56 89 ASN A CA 1
ATOM 719 C C . ASN A 1 89 ? -8.892 -7.304 9.342 1.00 98.56 89 ASN A C 1
ATOM 721 O O . ASN A 1 89 ? -9.257 -7.086 8.190 1.00 98.56 89 ASN A O 1
ATOM 725 N N . PHE A 1 90 ? -7.713 -6.893 9.792 1.00 98.88 90 PHE A N 1
ATOM 726 C CA . PHE A 1 90 ? -6.715 -6.221 8.962 1.00 98.88 90 PHE A CA 1
ATOM 727 C C . PHE A 1 90 ? -5.603 -7.198 8.620 1.00 98.88 90 PHE A C 1
ATOM 729 O O . PHE A 1 90 ? -5.083 -7.858 9.515 1.00 98.88 90 PHE A O 1
ATOM 736 N N . TYR A 1 91 ? -5.210 -7.258 7.354 1.00 98.81 91 TYR A N 1
ATOM 737 C CA . TYR A 1 91 ? -4.047 -8.010 6.895 1.00 98.81 91 TYR A CA 1
ATOM 738 C C . TYR A 1 91 ? -3.071 -6.989 6.333 1.00 98.81 91 TYR A C 1
ATOM 740 O O . TYR A 1 91 ? -3.346 -6.382 5.302 1.00 98.81 91 TYR A O 1
ATOM 748 N N . VAL A 1 92 ? -1.983 -6.737 7.064 1.00 98.88 92 VAL A N 1
ATOM 749 C CA . VAL A 1 92 ? -1.008 -5.692 6.729 1.00 98.88 92 VAL A CA 1
ATOM 750 C C . VAL A 1 92 ? 0.334 -6.327 6.380 1.00 98.88 92 VAL A C 1
ATOM 752 O O . VAL A 1 92 ? 0.923 -7.022 7.209 1.00 98.88 92 VAL A O 1
ATOM 755 N N . LEU A 1 93 ? 0.816 -6.094 5.160 1.00 98.62 93 LEU A N 1
ATOM 756 C CA . LEU A 1 93 ? 1.950 -6.786 4.548 1.00 98.62 93 LEU A CA 1
ATOM 757 C C . LEU A 1 93 ? 3.025 -5.776 4.132 1.00 98.62 93 LEU A C 1
ATOM 759 O O . LEU A 1 93 ? 2.993 -5.268 3.012 1.00 98.62 93 LEU A O 1
ATOM 763 N N . PRO A 1 94 ? 3.993 -5.442 5.005 1.00 98.44 94 PRO A N 1
ATOM 764 C CA . PRO A 1 94 ? 4.855 -4.294 4.747 1.00 98.44 94 PRO A CA 1
ATOM 765 C C . PRO A 1 94 ? 5.949 -4.513 3.694 1.00 98.44 94 PRO A C 1
ATOM 767 O O . PRO A 1 94 ? 6.714 -3.586 3.444 1.00 98.44 94 PRO A O 1
ATOM 770 N N . CYS A 1 95 ? 6.087 -5.710 3.119 1.00 98.50 95 CYS A N 1
ATOM 771 C CA . CYS A 1 95 ? 7.015 -5.982 2.022 1.00 98.50 95 CYS A CA 1
ATOM 772 C C . CYS A 1 95 ? 6.552 -7.210 1.227 1.00 98.50 95 CYS A C 1
ATOM 774 O O . CYS A 1 95 ? 6.742 -8.342 1.673 1.00 98.50 95 CYS A O 1
ATOM 776 N N . LEU A 1 96 ? 5.955 -6.988 0.052 1.00 98.44 96 LEU A N 1
ATOM 777 C CA . LEU A 1 96 ? 5.646 -8.070 -0.896 1.00 98.44 96 LEU A CA 1
ATOM 778 C C . LEU A 1 96 ? 6.874 -8.543 -1.689 1.00 98.44 96 LEU A C 1
ATOM 780 O O . LEU A 1 96 ? 6.864 -9.655 -2.209 1.00 98.44 96 LEU A O 1
ATOM 784 N N . ASN A 1 97 ? 7.947 -7.747 -1.737 1.00 98.69 97 ASN A N 1
ATOM 785 C CA . ASN A 1 97 ? 9.187 -8.058 -2.454 1.00 98.69 97 ASN A CA 1
ATOM 786 C C . ASN A 1 97 ? 10.427 -8.130 -1.522 1.00 98.69 97 ASN A C 1
ATOM 788 O O . ASN A 1 97 ? 11.340 -7.308 -1.654 1.00 98.69 97 ASN A O 1
ATOM 792 N N . PRO A 1 98 ? 10.505 -9.097 -0.575 1.00 98.50 98 PRO A N 1
ATOM 793 C CA . PRO A 1 98 ? 11.645 -9.233 0.341 1.00 98.50 98 PRO A CA 1
ATOM 794 C C . PRO A 1 98 ? 13.019 -9.318 -0.337 1.00 98.50 98 PRO A C 1
ATOM 796 O O . PRO A 1 98 ? 14.003 -8.812 0.206 1.00 98.50 98 PRO A O 1
ATOM 799 N N . ASP A 1 99 ? 13.103 -9.953 -1.508 1.00 98.69 99 ASP A N 1
ATOM 800 C CA . ASP A 1 99 ? 14.374 -10.150 -2.208 1.00 98.69 99 ASP A CA 1
ATOM 801 C C . ASP A 1 99 ? 14.888 -8.853 -2.817 1.00 98.69 99 ASP A C 1
ATOM 803 O O . ASP A 1 99 ? 16.028 -8.457 -2.573 1.00 98.69 99 ASP A O 1
ATOM 807 N N . GLY A 1 100 ? 14.036 -8.151 -3.568 1.00 98.62 100 GLY A N 1
ATOM 808 C CA . GLY A 1 100 ? 14.380 -6.849 -4.110 1.00 98.62 100 GLY A CA 1
ATOM 809 C C . GLY A 1 100 ? 14.642 -5.840 -2.991 1.00 98.62 100 GLY A C 1
ATOM 810 O O . GLY A 1 100 ? 15.585 -5.057 -3.091 1.00 98.62 100 GLY A O 1
ATOM 811 N N . TYR A 1 101 ? 13.868 -5.873 -1.900 1.00 98.44 101 TYR A N 1
ATOM 812 C CA . TYR A 1 101 ? 14.068 -4.979 -0.759 1.00 98.44 101 TYR A CA 1
ATOM 813 C C . TYR A 1 101 ? 15.458 -5.146 -0.130 1.00 98.44 101 TYR A C 1
ATOM 815 O O . TYR A 1 101 ? 16.195 -4.163 -0.024 1.00 98.44 101 TYR A O 1
ATOM 823 N N . GLU A 1 102 ? 15.877 -6.366 0.228 1.00 98.25 102 GLU A N 1
ATOM 824 C CA . GLU A 1 102 ? 17.233 -6.575 0.757 1.00 98.25 102 GLU A CA 1
ATOM 825 C C . GLU A 1 102 ? 18.318 -6.341 -0.316 1.00 98.25 102 GLU A C 1
ATOM 827 O O . GLU A 1 102 ? 19.377 -5.807 0.016 1.00 98.25 102 GLU A O 1
ATOM 832 N N . TYR A 1 103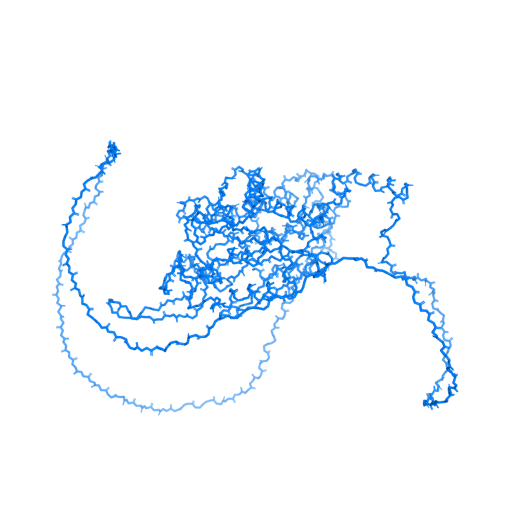 ? 18.047 -6.592 -1.606 1.00 98.31 103 TYR A N 1
ATOM 833 C CA . TYR A 1 103 ? 18.953 -6.188 -2.691 1.00 98.31 103 TYR A CA 1
ATOM 834 C C . TYR A 1 103 ? 19.181 -4.668 -2.699 1.00 98.31 103 TYR A C 1
ATOM 836 O O . TYR A 1 103 ? 20.331 -4.243 -2.612 1.00 98.31 103 TYR A O 1
ATOM 844 N N . THR A 1 104 ? 18.130 -3.833 -2.656 1.00 98.12 104 THR A N 1
ATOM 845 C CA . THR A 1 104 ? 18.271 -2.356 -2.582 1.00 98.12 104 THR A CA 1
ATOM 846 C C . THR A 1 104 ? 19.017 -1.855 -1.341 1.00 98.12 104 THR A C 1
ATOM 848 O O . THR A 1 104 ? 19.452 -0.703 -1.308 1.00 98.12 104 THR A O 1
ATOM 851 N N . ARG A 1 105 ? 19.160 -2.700 -0.314 1.00 96.50 105 ARG A N 1
ATOM 852 C CA . ARG A 1 105 ? 19.868 -2.414 0.942 1.00 96.50 105 ARG A CA 1
ATOM 853 C C . ARG A 1 105 ? 21.314 -2.917 0.954 1.00 96.50 105 ARG A C 1
ATOM 855 O O . ARG A 1 105 ? 22.065 -2.527 1.843 1.00 96.50 105 ARG A O 1
ATOM 862 N N . SER A 1 106 ? 21.705 -3.747 -0.014 1.00 97.44 106 SER A N 1
ATOM 863 C CA . SER A 1 106 ? 23.041 -4.356 -0.103 1.00 97.44 106 SER A CA 1
ATOM 864 C C . SER A 1 106 ? 24.146 -3.383 -0.538 1.00 97.44 106 SER A C 1
ATOM 866 O O . SER A 1 106 ? 25.311 -3.595 -0.211 1.00 97.44 106 SER A O 1
ATOM 868 N N . SER A 1 107 ? 23.800 -2.300 -1.245 1.00 96.19 107 SER A N 1
ATOM 869 C CA . SER A 1 107 ? 24.750 -1.271 -1.679 1.00 96.19 107 SER A CA 1
ATOM 870 C C . SER A 1 107 ? 24.067 0.091 -1.867 1.00 96.19 107 SER A C 1
ATOM 872 O O . SER A 1 107 ? 22.942 0.136 -2.367 1.00 96.19 107 SER A O 1
ATOM 874 N N . PRO A 1 108 ? 24.734 1.215 -1.531 1.00 91.69 108 PRO A N 1
ATOM 875 C CA . PRO A 1 108 ? 24.238 2.560 -1.824 1.00 91.69 108 PRO A CA 1
ATOM 876 C C . PRO A 1 108 ? 24.360 2.952 -3.309 1.00 91.69 108 PRO A C 1
ATOM 878 O O . PRO A 1 108 ? 23.898 4.029 -3.680 1.00 91.69 108 PRO A O 1
ATOM 881 N N . ASN A 1 109 ? 24.977 2.120 -4.160 1.00 93.38 109 ASN A N 1
ATOM 882 C CA . ASN A 1 109 ? 25.072 2.370 -5.601 1.00 93.38 109 ASN A CA 1
ATOM 883 C C . ASN A 1 109 ? 23.661 2.567 -6.204 1.00 93.38 109 ASN A C 1
ATOM 885 O O . ASN A 1 109 ? 22.811 1.698 -5.993 1.00 93.38 109 ASN A O 1
ATOM 889 N N . PRO A 1 110 ? 23.389 3.646 -6.970 1.00 90.12 110 PRO A N 1
ATOM 890 C CA . PRO A 1 110 ? 22.083 3.888 -7.582 1.00 90.12 110 PRO A CA 1
ATOM 891 C C . PRO A 1 110 ? 21.502 2.707 -8.371 1.00 90.12 110 PRO A C 1
ATOM 893 O O . PRO A 1 110 ? 20.298 2.480 -8.280 1.00 90.12 110 PRO A O 1
ATOM 896 N N . SER A 1 111 ? 22.317 1.909 -9.076 1.00 89.31 111 SER A N 1
ATOM 897 C CA . SER A 1 111 ? 21.825 0.728 -9.815 1.00 89.31 111 SER A CA 1
ATOM 898 C C . SER A 1 111 ? 21.238 -0.360 -8.906 1.00 89.31 111 SER A C 1
ATOM 900 O O . SER A 1 111 ? 20.357 -1.110 -9.323 1.00 89.31 111 SER A O 1
ATOM 902 N N . VAL A 1 112 ? 21.692 -0.409 -7.652 1.00 95.31 112 VAL A N 1
ATOM 903 C CA . VAL A 1 112 ? 21.232 -1.338 -6.617 1.00 95.31 112 VAL A CA 1
ATOM 904 C C . VAL A 1 112 ? 20.112 -0.698 -5.797 1.00 95.31 112 VAL A C 1
ATOM 906 O O . VAL A 1 112 ? 19.013 -1.241 -5.715 1.00 95.31 112 VAL A O 1
ATOM 909 N N . ARG A 1 113 ? 20.335 0.500 -5.241 1.00 95.44 113 ARG A N 1
ATOM 910 C CA . ARG A 1 113 ? 19.367 1.202 -4.379 1.00 95.44 113 ARG A CA 1
ATOM 911 C C . ARG A 1 113 ? 18.066 1.579 -5.100 1.00 95.44 113 ARG A C 1
ATOM 913 O O . ARG A 1 113 ? 17.023 1.655 -4.448 1.00 95.44 113 ARG A O 1
ATOM 920 N N . LEU A 1 114 ? 18.098 1.809 -6.414 1.00 94.06 114 LEU A N 1
ATOM 921 C CA . LEU A 1 114 ? 16.918 2.145 -7.225 1.00 94.06 114 LEU A CA 1
ATOM 922 C C . LEU A 1 114 ? 16.330 0.936 -7.979 1.00 94.06 114 LEU A C 1
ATOM 924 O O . LEU A 1 114 ? 15.486 1.122 -8.864 1.00 94.06 114 LEU A O 1
ATOM 928 N N . TRP A 1 115 ? 16.723 -0.291 -7.611 1.00 97.50 115 TRP A N 1
ATOM 929 C CA . TRP A 1 115 ? 16.129 -1.523 -8.131 1.00 97.50 115 TRP A CA 1
ATOM 930 C C . TRP A 1 115 ? 14.621 -1.578 -7.847 1.00 97.50 115 TRP A C 1
ATOM 932 O O . TRP A 1 115 ? 14.165 -1.339 -6.728 1.00 97.50 115 TRP A O 1
ATOM 942 N N . ARG A 1 116 ? 13.826 -1.871 -8.879 1.00 97.44 116 ARG A N 1
ATOM 943 C CA . ARG A 1 116 ? 12.354 -1.883 -8.812 1.00 97.44 116 ARG A CA 1
ATOM 944 C C . ARG A 1 116 ? 11.781 -3.289 -8.633 1.00 97.44 116 ARG A C 1
ATOM 946 O O . ARG A 1 116 ? 10.892 -3.482 -7.811 1.00 97.44 116 ARG A O 1
ATOM 953 N N . LYS A 1 117 ? 12.283 -4.234 -9.424 1.00 98.44 117 LYS A N 1
ATOM 954 C CA . LYS A 1 117 ? 11.705 -5.563 -9.677 1.00 98.44 117 LYS A CA 1
ATOM 955 C C . LYS A 1 117 ? 11.915 -6.546 -8.517 1.00 98.44 117 LYS A C 1
ATOM 957 O O . LYS A 1 117 ? 12.569 -6.208 -7.527 1.00 98.44 117 LYS A O 1
ATOM 962 N N . ASN A 1 118 ? 11.381 -7.765 -8.618 1.00 98.50 118 ASN A N 1
ATOM 963 C CA . ASN A 1 118 ? 11.806 -8.873 -7.749 1.00 98.50 118 ASN A CA 1
ATOM 964 C C . ASN A 1 118 ? 13.229 -9.354 -8.121 1.00 98.50 118 ASN A C 1
ATOM 966 O O . ASN A 1 118 ? 13.996 -8.629 -8.767 1.00 98.50 118 ASN A O 1
ATOM 970 N N . ARG A 1 119 ? 13.603 -10.561 -7.687 1.00 98.19 119 ARG A N 1
ATOM 971 C CA . ARG A 1 119 ? 14.910 -11.180 -7.959 1.00 98.19 119 ARG A CA 1
ATOM 972 C C . ARG A 1 119 ? 14.789 -12.555 -8.632 1.00 98.19 119 ARG A C 1
ATOM 974 O O . ARG A 1 119 ? 15.618 -13.428 -8.390 1.00 98.19 119 ARG A O 1
ATOM 981 N N . SER A 1 120 ? 13.784 -12.738 -9.500 1.00 97.38 120 SER A N 1
ATOM 982 C CA . SER A 1 120 ? 13.664 -13.927 -10.365 1.00 97.38 120 SER A CA 1
ATOM 983 C C . SER A 1 120 ? 14.994 -14.281 -11.045 1.00 97.38 120 SER A C 1
ATOM 985 O O . SER A 1 120 ? 15.772 -13.360 -11.296 1.00 97.38 120 SER A O 1
ATOM 987 N N . PRO A 1 121 ? 15.268 -15.549 -11.402 1.00 96.31 121 PRO A N 1
ATOM 988 C CA . PRO A 1 121 ? 16.478 -15.922 -12.137 1.00 96.31 121 PRO A CA 1
ATOM 989 C C . PRO A 1 121 ? 16.743 -15.045 -13.369 1.00 96.31 121 PRO A C 1
ATOM 991 O O . PRO A 1 121 ? 15.811 -14.519 -13.987 1.00 96.31 121 PRO A O 1
ATOM 994 N N . GLU A 1 122 ? 18.023 -14.874 -13.706 1.00 94.19 122 GLU A N 1
ATOM 995 C CA . GLU A 1 122 ? 18.437 -14.078 -14.862 1.00 94.19 122 GLU A CA 1
ATOM 996 C C . GLU A 1 122 ? 17.979 -14.699 -16.183 1.00 94.19 122 GLU A C 1
ATOM 998 O O . GLU A 1 122 ? 17.987 -15.918 -16.364 1.00 94.19 122 GLU A O 1
ATOM 1003 N N . LYS A 1 123 ? 17.604 -13.830 -17.122 1.00 93.12 123 LYS A N 1
ATOM 1004 C CA . LYS A 1 123 ? 17.295 -14.181 -18.507 1.00 93.12 123 LYS A CA 1
ATOM 1005 C C . LYS A 1 123 ? 18.318 -13.531 -19.413 1.00 93.12 123 LYS A C 1
ATOM 1007 O O . LYS A 1 123 ? 18.502 -12.315 -19.361 1.00 93.12 123 LYS A O 1
ATOM 1012 N N . CYS A 1 124 ? 18.982 -14.357 -20.207 1.00 91.12 124 CYS A N 1
ATOM 1013 C CA . CYS A 1 124 ? 20.072 -13.958 -21.078 1.00 91.12 124 CYS A CA 1
ATOM 1014 C C . CYS A 1 124 ? 19.636 -14.037 -22.541 1.00 91.12 124 CYS A C 1
ATOM 1016 O O . CYS A 1 124 ? 19.049 -15.030 -22.978 1.00 91.12 124 CYS A O 1
ATOM 1018 N N . HIS A 1 125 ? 19.909 -12.973 -23.294 1.00 84.69 125 HIS A N 1
ATOM 1019 C CA . HIS A 1 125 ? 19.586 -12.879 -24.716 1.00 84.69 125 HIS A CA 1
ATOM 1020 C C . HIS A 1 125 ? 20.774 -12.323 -25.500 1.00 84.69 125 HIS A C 1
ATOM 1022 O O . HIS A 1 125 ? 21.511 -11.467 -25.005 1.00 84.69 125 HIS A O 1
ATOM 1028 N N . HIS A 1 126 ? 20.955 -12.776 -26.741 1.00 83.69 126 HIS A N 1
ATOM 1029 C CA . HIS A 1 126 ? 21.979 -12.214 -27.618 1.00 83.69 126 HIS A CA 1
ATOM 1030 C C . HIS A 1 126 ? 21.649 -10.763 -27.976 1.00 83.69 126 HIS A C 1
ATOM 1032 O O . HIS A 1 126 ? 20.558 -10.448 -28.451 1.00 83.69 126 HIS A O 1
ATOM 1038 N N . SER A 1 127 ? 22.613 -9.876 -27.746 1.00 79.75 127 SER A N 1
ATOM 1039 C CA . SER A 1 127 ? 22.504 -8.462 -28.091 1.00 79.75 127 SER A CA 1
ATOM 1040 C C . SER A 1 127 ? 22.690 -8.262 -29.596 1.00 79.75 127 SER A C 1
ATOM 1042 O O . SER A 1 127 ? 23.571 -8.866 -30.207 1.00 79.75 127 SER A O 1
ATOM 1044 N N . VAL A 1 128 ? 21.917 -7.343 -30.185 1.00 79.50 128 VAL A N 1
ATOM 1045 C CA . VAL A 1 128 ? 22.058 -6.918 -31.594 1.00 79.50 128 VAL A CA 1
ATOM 1046 C C . VAL A 1 128 ? 23.461 -6.357 -31.881 1.00 79.50 128 VAL A C 1
ATOM 1048 O O . VAL A 1 128 ? 23.954 -6.459 -32.999 1.00 79.50 128 VAL A O 1
ATOM 1051 N N . TRP A 1 129 ? 24.135 -5.826 -30.856 1.00 79.38 129 TRP A N 1
ATOM 1052 C CA . TRP A 1 129 ? 25.504 -5.300 -30.923 1.00 79.38 129 TRP A CA 1
ATOM 1053 C C . TRP A 1 129 ? 26.588 -6.350 -30.615 1.00 79.38 129 TRP A C 1
ATOM 1055 O O . TRP A 1 129 ? 27.756 -6.002 -30.453 1.00 79.38 129 TRP A O 1
ATOM 1065 N N . GLY A 1 130 ? 26.211 -7.628 -30.522 1.00 82.25 130 GLY A N 1
ATOM 1066 C CA . GLY A 1 130 ? 27.083 -8.722 -30.099 1.00 82.25 130 GLY A CA 1
ATOM 1067 C C . GLY A 1 130 ? 27.151 -8.893 -28.578 1.00 82.25 130 GLY A C 1
ATOM 1068 O O . GLY A 1 130 ? 26.840 -7.987 -27.804 1.00 82.25 130 GLY A O 1
ATOM 1069 N N . GLY A 1 131 ? 27.557 -10.092 -28.154 1.00 84.56 131 GLY A N 1
ATOM 1070 C CA . GLY A 1 131 ? 27.570 -10.502 -26.750 1.00 84.56 131 GLY A CA 1
ATOM 1071 C C . GLY A 1 131 ? 26.213 -10.992 -26.233 1.00 84.56 131 GLY A C 1
ATOM 1072 O O . GLY A 1 131 ? 25.224 -11.088 -26.965 1.00 84.56 131 GLY A O 1
ATOM 1073 N N . GLU A 1 132 ? 26.185 -11.328 -24.948 1.00 87.69 132 GLU A N 1
ATOM 1074 C CA . GLU A 1 132 ? 25.014 -11.820 -24.227 1.00 87.69 132 GLU A CA 1
ATOM 1075 C C . GLU A 1 132 ? 24.619 -10.818 -23.137 1.00 87.69 132 GLU A C 1
ATOM 1077 O O . GLU A 1 132 ? 25.468 -10.278 -22.428 1.00 87.69 132 GLU A O 1
ATOM 1082 N N . LYS A 1 133 ? 23.320 -10.533 -23.036 1.00 88.31 133 LYS A N 1
ATOM 1083 C CA . LYS A 1 133 ? 22.742 -9.544 -22.128 1.00 88.31 133 LYS A CA 1
ATOM 1084 C C . LYS A 1 133 ? 21.842 -10.267 -21.128 1.00 88.31 133 LYS A C 1
ATOM 1086 O O . LYS A 1 133 ? 20.688 -10.558 -21.437 1.00 88.31 133 LYS A O 1
ATOM 1091 N N . CYS A 1 134 ? 22.391 -10.576 -19.957 1.00 92.06 134 CYS A N 1
ATOM 1092 C CA . CYS A 1 134 ? 21.662 -11.176 -18.841 1.00 92.06 134 CYS A CA 1
ATOM 1093 C C . CYS A 1 134 ? 20.981 -10.101 -17.988 1.00 92.06 134 CYS A C 1
ATOM 1095 O O . CYS A 1 134 ? 21.594 -9.090 -17.642 1.00 92.06 134 CYS A O 1
ATOM 1097 N N . CYS A 1 135 ? 19.704 -10.308 -17.667 1.00 93.50 135 CYS A N 1
ATOM 1098 C CA . CYS A 1 135 ? 18.886 -9.365 -16.911 1.00 93.50 135 CYS A CA 1
ATOM 1099 C C . CYS A 1 135 ? 17.964 -10.079 -15.923 1.00 93.50 135 CYS A C 1
ATOM 1101 O O . CYS A 1 135 ? 17.341 -11.089 -16.248 1.00 93.50 135 CYS A O 1
ATOM 1103 N N . GLN A 1 136 ? 17.864 -9.526 -14.713 1.00 95.88 136 GLN A N 1
ATOM 1104 C CA . GLN A 1 136 ? 17.189 -10.159 -13.582 1.00 95.88 136 GLN A CA 1
ATOM 1105 C C . GLN A 1 136 ? 15.832 -9.515 -13.251 1.00 95.88 136 GLN A C 1
ATOM 1107 O O . GLN A 1 136 ? 15.640 -8.310 -13.441 1.00 95.88 136 GLN A O 1
ATOM 1112 N N . GLY A 1 137 ? 14.922 -10.306 -12.678 1.00 97.88 137 GLY A N 1
ATOM 1113 C CA . GLY A 1 137 ? 13.695 -9.844 -12.026 1.00 97.88 137 GLY A CA 1
ATOM 1114 C C . GLY A 1 137 ? 12.531 -9.469 -12.950 1.00 97.88 137 GLY A C 1
ATOM 1115 O O . GLY A 1 137 ? 12.708 -9.069 -14.101 1.00 97.88 137 GLY A O 1
ATOM 1116 N N . VAL A 1 138 ? 11.326 -9.505 -12.386 1.00 98.62 138 VAL A N 1
ATOM 1117 C CA . VAL A 1 138 ? 10.040 -9.105 -12.978 1.00 98.62 138 VAL A CA 1
ATOM 1118 C C . VAL A 1 138 ? 9.429 -7.947 -12.183 1.00 98.62 138 VAL A C 1
ATOM 1120 O O . VAL A 1 138 ? 9.593 -7.851 -10.964 1.00 98.62 138 VAL A O 1
ATOM 1123 N N . ASP A 1 139 ? 8.745 -7.037 -12.876 1.00 98.69 139 ASP A N 1
ATOM 1124 C CA . ASP A 1 139 ? 7.905 -6.025 -12.245 1.00 98.69 139 ASP A CA 1
ATOM 1125 C C . ASP A 1 139 ? 6.624 -6.690 -11.733 1.00 98.69 139 ASP A C 1
ATOM 1127 O O . ASP A 1 139 ? 5.723 -7.046 -12.495 1.00 98.69 139 ASP A O 1
ATOM 1131 N N . LEU A 1 140 ? 6.564 -6.889 -10.418 1.00 98.75 140 LEU A N 1
ATOM 1132 C CA . LEU A 1 140 ? 5.455 -7.574 -9.765 1.00 98.75 140 LEU A CA 1
ATOM 1133 C C . LEU A 1 140 ? 4.116 -6.863 -9.999 1.00 98.75 140 LEU A C 1
ATOM 1135 O O . LEU A 1 140 ? 3.109 -7.547 -10.170 1.00 98.75 140 LEU A O 1
ATOM 1139 N N . ASN A 1 141 ? 4.101 -5.528 -10.114 1.00 98.50 141 ASN A N 1
ATOM 1140 C CA . ASN A 1 141 ? 2.883 -4.769 -10.423 1.00 98.50 141 ASN A CA 1
ATOM 1141 C C . ASN A 1 141 ? 2.601 -4.672 -11.942 1.00 98.50 141 ASN A C 1
ATOM 1143 O O . ASN A 1 141 ? 1.960 -3.732 -12.415 1.00 98.50 141 ASN A O 1
ATOM 1147 N N . ARG A 1 142 ? 3.131 -5.629 -12.717 1.00 98.44 142 ARG A N 1
ATOM 1148 C CA . ARG A 1 142 ? 2.773 -5.942 -14.112 1.00 98.44 142 ARG A CA 1
ATOM 1149 C C . ARG A 1 142 ? 2.471 -7.433 -14.315 1.00 98.44 142 ARG A C 1
ATOM 1151 O O . ARG A 1 142 ? 2.297 -7.867 -15.449 1.00 98.44 142 ARG A O 1
ATOM 1158 N N . ASN A 1 143 ? 2.443 -8.238 -13.248 1.00 98.69 143 ASN A N 1
ATOM 1159 C CA . ASN A 1 143 ? 2.401 -9.703 -13.322 1.00 98.69 143 ASN A CA 1
ATOM 1160 C C . ASN A 1 143 ? 1.036 -10.321 -12.944 1.00 98.69 143 ASN A C 1
ATOM 1162 O O . ASN A 1 143 ? 0.874 -11.538 -13.028 1.00 98.69 143 ASN A O 1
ATOM 1166 N N . PHE A 1 144 ? 0.042 -9.523 -12.543 1.00 98.62 144 PHE A N 1
ATOM 1167 C CA . PHE A 1 144 ? -1.287 -10.023 -12.169 1.00 98.62 144 PHE A CA 1
ATOM 1168 C C . PHE A 1 144 ? -2.161 -10.334 -13.395 1.00 98.62 144 PHE A C 1
ATOM 1170 O O . PHE A 1 144 ? -1.982 -9.770 -14.476 1.00 98.62 144 PHE A O 1
ATOM 1177 N N . LYS A 1 145 ? -3.140 -11.236 -13.239 1.00 97.62 145 LYS A N 1
ATOM 1178 C CA . LYS A 1 145 ? -4.061 -11.648 -14.316 1.00 97.62 145 LYS A CA 1
ATOM 1179 C C . LYS A 1 145 ? -5.189 -10.629 -14.531 1.00 97.62 145 LYS A C 1
ATOM 1181 O O . LYS A 1 145 ? -6.351 -10.923 -14.260 1.00 97.62 145 LYS A O 1
ATOM 1186 N N . PHE A 1 146 ? -4.845 -9.454 -15.047 1.00 97.06 146 PHE A N 1
ATOM 1187 C CA . PHE A 1 146 ? -5.814 -8.470 -15.527 1.00 97.06 146 PHE A CA 1
ATOM 1188 C C . PHE A 1 146 ? -5.216 -7.646 -16.676 1.00 97.06 146 PHE A C 1
ATOM 1190 O O . PHE A 1 146 ? -4.208 -6.965 -16.487 1.00 97.06 146 PHE A O 1
ATOM 1197 N N . HIS A 1 147 ? -5.799 -7.780 -17.874 1.00 97.62 147 HIS A N 1
ATOM 1198 C CA . HIS A 1 147 ? -5.317 -7.195 -19.139 1.00 97.62 147 HIS A CA 1
ATOM 1199 C C . HIS A 1 147 ? -3.816 -7.416 -19.436 1.00 97.62 147 HIS A C 1
ATOM 1201 O O . HIS A 1 147 ? -3.167 -6.626 -20.115 1.00 97.62 147 HIS A O 1
ATOM 1207 N N . TRP A 1 148 ? -3.226 -8.471 -18.863 1.00 97.94 148 TRP A N 1
ATOM 1208 C CA . TRP A 1 148 ? -1.777 -8.676 -18.796 1.00 97.94 148 TRP A CA 1
ATOM 1209 C C . TRP A 1 148 ? -1.116 -8.635 -20.178 1.00 97.94 148 TRP A C 1
ATOM 1211 O O . TRP A 1 148 ? -1.544 -9.339 -21.089 1.00 97.94 148 TRP A O 1
ATOM 1221 N N . ALA A 1 149 ? -0.032 -7.859 -20.282 1.00 96.31 149 ALA A N 1
ATOM 1222 C CA . ALA A 1 149 ? 0.728 -7.570 -21.503 1.00 96.31 149 ALA A CA 1
ATOM 1223 C C . ALA A 1 149 ? 0.091 -6.588 -22.507 1.00 96.31 149 ALA A C 1
ATOM 1225 O O . ALA A 1 149 ? 0.767 -6.230 -23.471 1.00 96.31 149 ALA A O 1
ATOM 1226 N N . GLU A 1 150 ? -1.147 -6.125 -22.310 1.00 95.69 150 GLU A N 1
ATOM 1227 C CA . GLU A 1 150 ? -1.838 -5.279 -23.300 1.00 95.69 150 GLU A CA 1
ATOM 1228 C C . GLU A 1 150 ? -1.326 -3.827 -23.331 1.00 95.69 150 GLU A C 1
ATOM 1230 O O . GLU A 1 150 ? -1.271 -3.213 -24.396 1.00 95.69 150 GLU A O 1
ATOM 1235 N N . SER A 1 151 ? -0.935 -3.264 -22.181 1.00 92.88 151 SER A N 1
ATOM 1236 C CA . SER A 1 151 ? -0.525 -1.853 -22.060 1.00 92.88 151 SER A CA 1
ATOM 1237 C C . SER A 1 151 ? 0.480 -1.605 -20.926 1.00 92.88 151 SER A C 1
ATOM 1239 O O . SER A 1 151 ? 0.521 -2.338 -19.935 1.00 92.88 151 SER A O 1
ATOM 1241 N N . GLY A 1 152 ? 1.308 -0.558 -21.049 1.00 89.75 152 GLY A N 1
ATOM 1242 C CA . GLY A 1 152 ? 2.188 -0.059 -19.972 1.00 89.75 152 GLY A CA 1
ATOM 1243 C C . GLY A 1 152 ? 3.188 -1.058 -19.381 1.00 89.75 152 GLY A C 1
ATOM 1244 O O . GLY A 1 152 ? 3.679 -0.862 -18.265 1.00 89.75 152 GLY A O 1
ATOM 1245 N N . SER A 1 153 ? 3.473 -2.130 -20.115 1.00 94.31 153 SER A N 1
ATOM 1246 C CA . SER A 1 153 ? 4.381 -3.226 -19.781 1.00 94.31 153 SER A CA 1
ATOM 1247 C C . SER A 1 153 ? 5.393 -3.439 -20.910 1.00 94.31 153 SER A C 1
ATOM 1249 O O . SER A 1 153 ? 5.312 -2.812 -21.964 1.00 94.31 153 SER A O 1
ATOM 1251 N N . SER A 1 154 ? 6.362 -4.331 -20.713 1.00 94.75 154 SER A N 1
ATOM 1252 C CA . SER A 1 154 ? 7.348 -4.671 -21.742 1.00 94.75 154 SER A CA 1
ATOM 1253 C C . SER A 1 154 ? 7.690 -6.157 -21.725 1.00 94.75 154 SER A C 1
ATOM 1255 O O . SER A 1 154 ? 7.787 -6.740 -20.648 1.00 94.75 154 SER A O 1
ATOM 1257 N N . PHE A 1 155 ? 7.929 -6.732 -22.907 1.00 94.62 155 PHE A N 1
ATOM 1258 C CA . PHE A 1 155 ? 8.419 -8.104 -23.091 1.00 94.62 155 PHE A CA 1
ATOM 1259 C C . PHE A 1 155 ? 9.944 -8.239 -22.903 1.00 94.62 155 PHE A C 1
ATOM 1261 O O . PHE A 1 155 ? 10.438 -9.348 -22.742 1.00 94.62 155 PHE A O 1
ATOM 1268 N N . GLU A 1 156 ? 10.697 -7.133 -22.911 1.00 93.69 156 GLU A N 1
ATOM 1269 C CA . GLU A 1 156 ? 12.163 -7.110 -22.752 1.00 93.69 156 GLU A CA 1
ATOM 1270 C C . GLU A 1 156 ? 12.553 -7.344 -21.277 1.00 93.69 156 GLU A C 1
ATOM 1272 O O . GLU A 1 156 ? 12.258 -6.477 -20.446 1.00 93.69 156 GLU A O 1
ATOM 1277 N N . PRO A 1 157 ? 13.265 -8.432 -20.907 1.00 94.88 157 PRO A N 1
ATOM 1278 C CA . PRO A 1 157 ? 13.565 -8.731 -19.501 1.00 94.88 157 PRO A CA 1
ATOM 1279 C C . PRO A 1 157 ? 14.465 -7.714 -18.798 1.00 94.88 157 PRO A C 1
ATOM 1281 O O . PRO A 1 157 ? 14.448 -7.606 -17.573 1.00 94.88 157 PRO A O 1
ATOM 1284 N N . CYS A 1 158 ? 15.213 -6.906 -19.548 1.00 91.69 158 CYS A N 1
ATOM 1285 C CA . CYS A 1 158 ? 15.986 -5.790 -19.000 1.00 91.69 158 CYS A CA 1
ATOM 1286 C C . CYS A 1 158 ? 15.146 -4.543 -18.691 1.00 91.69 158 CYS A C 1
ATOM 1288 O O . CYS A 1 158 ? 15.659 -3.593 -18.101 1.00 91.69 158 CYS A O 1
ATOM 1290 N N . SER A 1 159 ? 13.866 -4.520 -19.071 1.00 93.94 159 SER A N 1
ATOM 1291 C CA . SER A 1 159 ? 12.969 -3.414 -18.757 1.00 93.94 159 SER A CA 1
ATOM 1292 C C . SER A 1 159 ? 12.646 -3.361 -17.261 1.00 93.94 159 SER A C 1
ATOM 1294 O O . SER A 1 159 ? 12.515 -4.388 -16.589 1.00 93.94 159 SER A O 1
ATOM 1296 N N . ASN A 1 160 ? 12.464 -2.142 -16.745 1.00 93.19 160 ASN A N 1
ATOM 1297 C CA . ASN A 1 160 ? 11.956 -1.897 -15.392 1.00 93.19 160 ASN A CA 1
ATOM 1298 C C . ASN A 1 160 ? 10.463 -2.238 -15.241 1.00 93.19 160 ASN A C 1
ATOM 1300 O O . ASN A 1 160 ? 10.018 -2.423 -14.115 1.00 93.19 160 ASN A O 1
ATOM 1304 N N . ILE A 1 161 ? 9.729 -2.338 -16.357 1.00 95.12 161 ILE A N 1
ATOM 1305 C CA . ILE A 1 161 ? 8.308 -2.726 -16.442 1.00 95.12 161 ILE A CA 1
ATOM 1306 C C . ILE A 1 161 ? 8.133 -4.094 -17.129 1.00 95.12 161 ILE A C 1
ATOM 1308 O O . ILE A 1 161 ? 7.137 -4.344 -17.813 1.00 95.12 161 ILE A O 1
ATOM 1312 N N . TYR A 1 162 ? 9.136 -4.971 -17.003 1.00 97.81 162 TYR A N 1
ATOM 1313 C CA . TYR A 1 162 ? 9.073 -6.330 -17.540 1.00 97.81 162 TYR A CA 1
ATOM 1314 C C . TYR A 1 162 ? 8.023 -7.162 -16.795 1.00 97.81 162 TYR A C 1
ATOM 1316 O O . TYR A 1 162 ? 8.142 -7.369 -15.592 1.00 97.81 162 TYR A O 1
ATOM 1324 N N . HIS A 1 163 ? 7.017 -7.650 -17.515 1.00 97.88 163 HIS A N 1
ATOM 1325 C CA . HIS A 1 163 ? 5.814 -8.305 -16.979 1.00 97.88 163 HIS A CA 1
ATOM 1326 C C . HIS A 1 163 ? 5.923 -9.802 -16.623 1.00 97.88 163 HIS A C 1
ATOM 1328 O O . HIS A 1 163 ? 4.952 -10.365 -16.111 1.00 97.88 163 HIS A O 1
ATOM 1334 N N . GLY A 1 164 ? 7.070 -10.447 -16.870 1.00 97.31 164 GLY A N 1
ATOM 1335 C CA . GLY A 1 164 ? 7.247 -11.903 -16.740 1.00 97.31 164 GLY A CA 1
ATOM 1336 C C . GLY A 1 164 ? 6.946 -12.668 -18.035 1.00 97.31 164 GLY A C 1
ATOM 1337 O O . GLY A 1 164 ? 6.739 -12.057 -19.077 1.00 97.31 164 GLY A O 1
ATOM 1338 N N . ASP A 1 165 ? 6.946 -14.005 -17.990 1.00 96.19 165 ASP A N 1
ATOM 1339 C CA . ASP A 1 165 ? 6.611 -14.837 -19.171 1.00 96.19 165 ASP A CA 1
ATOM 1340 C C . ASP A 1 165 ? 5.106 -15.088 -19.319 1.00 96.19 165 ASP A C 1
ATOM 1342 O O . ASP A 1 165 ? 4.630 -15.438 -20.396 1.00 96.19 165 ASP A O 1
ATOM 1346 N N . HIS A 1 166 ? 4.371 -15.001 -18.211 1.00 97.81 166 HIS A N 1
ATOM 1347 C CA . HIS A 1 166 ? 2.946 -15.297 -18.121 1.00 97.81 166 HIS A CA 1
ATOM 1348 C C . HIS A 1 166 ? 2.346 -14.668 -16.859 1.00 97.81 166 HIS A C 1
ATOM 1350 O O . HIS A 1 166 ? 3.058 -14.319 -15.913 1.00 97.81 166 HIS A O 1
ATOM 1356 N N . VAL A 1 167 ? 1.015 -14.577 -16.825 1.00 97.94 167 VAL A N 1
ATOM 1357 C CA . VAL A 1 167 ? 0.256 -14.171 -15.635 1.00 97.94 167 VAL A CA 1
ATOM 1358 C C . VAL A 1 167 ? 0.630 -15.014 -14.415 1.00 97.94 167 VAL A C 1
ATOM 1360 O O . VAL A 1 167 ? 0.587 -16.243 -14.459 1.00 97.94 167 VAL A O 1
ATOM 1363 N N . PHE A 1 168 ? 0.963 -14.351 -13.310 1.00 98.44 168 PHE A N 1
ATOM 1364 C CA . PHE A 1 168 ? 1.438 -14.974 -12.077 1.00 98.44 168 PHE A CA 1
ATOM 1365 C C . PHE A 1 168 ? 2.676 -15.880 -12.256 1.00 98.44 168 PHE A C 1
ATOM 1367 O O . PHE A 1 168 ? 2.786 -16.915 -11.588 1.00 98.44 168 PHE A O 1
ATOM 1374 N N . SER A 1 169 ? 3.618 -15.512 -13.137 1.00 98.44 169 SER A N 1
ATOM 1375 C CA . SER A 1 169 ? 4.918 -16.198 -13.256 1.00 98.44 169 SER A CA 1
ATOM 1376 C C . SER A 1 169 ? 5.774 -16.089 -11.991 1.00 98.44 169 SER A C 1
ATOM 1378 O O . SER A 1 169 ? 6.566 -16.991 -11.700 1.00 98.44 169 SER A O 1
ATOM 1380 N N . GLU A 1 170 ? 5.547 -15.064 -11.169 1.00 98.69 170 GLU A N 1
ATOM 1381 C CA . GLU A 1 170 ? 6.335 -14.811 -9.965 1.00 98.69 170 GLU A CA 1
ATOM 1382 C C . GLU A 1 170 ? 5.728 -15.448 -8.705 1.00 98.69 170 GLU A C 1
ATOM 1384 O O . GLU A 1 170 ? 4.506 -15.471 -8.537 1.00 98.69 170 GLU A O 1
ATOM 1389 N N . PRO A 1 171 ? 6.551 -15.978 -7.781 1.00 98.62 171 PRO A N 1
ATOM 1390 C CA . PRO A 1 171 ? 6.049 -16.536 -6.536 1.00 98.62 171 PRO A CA 1
ATOM 1391 C C . PRO A 1 171 ? 5.446 -15.454 -5.634 1.00 98.62 171 PRO A C 1
ATOM 1393 O O . PRO A 1 171 ? 4.501 -15.754 -4.913 1.00 98.62 171 PRO A O 1
ATOM 1396 N N . GLU A 1 172 ? 5.915 -14.203 -5.704 1.00 98.75 172 GLU A N 1
ATOM 1397 C CA . GLU A 1 172 ? 5.357 -13.102 -4.914 1.00 98.75 172 GLU A CA 1
ATOM 1398 C C . GLU A 1 172 ? 3.923 -12.740 -5.345 1.00 98.75 172 GLU A C 1
ATOM 1400 O O . GLU A 1 172 ? 3.050 -12.571 -4.494 1.00 98.75 172 GLU A O 1
ATOM 1405 N N . SER A 1 173 ? 3.642 -12.684 -6.654 1.00 98.62 173 SER A N 1
ATOM 1406 C CA . SER A 1 173 ? 2.297 -12.388 -7.176 1.00 98.62 173 SER A CA 1
ATOM 1407 C C . SER A 1 173 ? 1.333 -13.569 -6.982 1.00 98.62 173 SER A C 1
ATOM 1409 O O . SER A 1 173 ? 0.176 -13.361 -6.608 1.00 98.62 173 SER A O 1
ATOM 1411 N N . ARG A 1 174 ? 1.812 -14.818 -7.135 1.00 98.69 174 ARG A N 1
ATOM 1412 C CA . ARG A 1 174 ? 1.057 -16.024 -6.740 1.00 98.69 174 ARG A CA 1
ATOM 1413 C C . ARG A 1 174 ? 0.687 -16.005 -5.263 1.00 98.69 174 ARG A C 1
ATOM 1415 O O . ARG A 1 174 ? -0.464 -16.256 -4.936 1.00 98.69 174 ARG A O 1
ATOM 1422 N N . ALA A 1 175 ? 1.627 -15.664 -4.384 1.00 98.62 175 ALA A N 1
ATOM 1423 C CA . ALA A 1 175 ? 1.407 -15.663 -2.942 1.00 98.62 175 ALA A CA 1
ATOM 1424 C C . ALA A 1 175 ? 0.326 -14.652 -2.501 1.00 98.62 175 ALA A C 1
ATOM 1426 O O . ALA A 1 175 ? -0.394 -14.913 -1.541 1.00 98.62 175 ALA A O 1
ATOM 1427 N N . VAL A 1 176 ? 0.157 -13.533 -3.220 1.00 98.62 176 VAL A N 1
ATOM 1428 C CA . VAL A 1 176 ? -0.974 -12.604 -3.020 1.00 98.62 176 VAL A CA 1
ATOM 1429 C C . VAL A 1 176 ? -2.295 -13.230 -3.480 1.00 98.62 176 VAL A C 1
ATOM 1431 O O . VAL A 1 176 ? -3.254 -13.251 -2.709 1.00 98.62 176 VAL A O 1
ATOM 1434 N N . ARG A 1 177 ? -2.340 -13.789 -4.699 1.00 98.06 177 ARG A N 1
ATOM 1435 C CA . ARG A 1 177 ? -3.522 -14.480 -5.250 1.00 98.06 177 ARG A CA 1
ATOM 1436 C C . ARG A 1 177 ? -3.993 -15.616 -4.342 1.00 98.06 177 ARG A C 1
ATOM 1438 O O . ARG A 1 177 ? -5.116 -15.589 -3.855 1.00 98.06 177 ARG A O 1
ATOM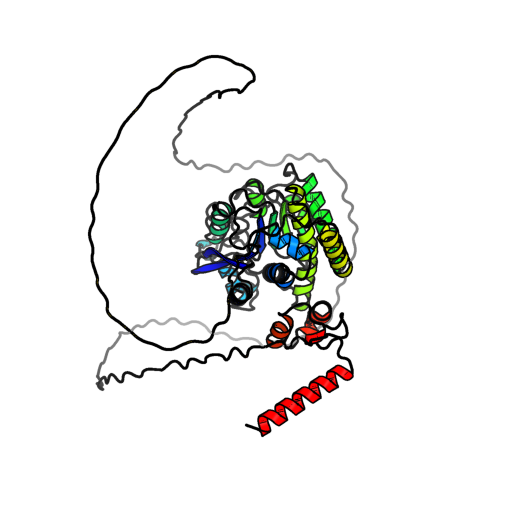 1445 N N . ASP A 1 178 ? -3.116 -16.581 -4.080 1.00 98.50 178 ASP A N 1
ATOM 1446 C CA . ASP A 1 178 ? -3.435 -17.829 -3.380 1.00 98.50 178 ASP A CA 1
ATOM 1447 C C . ASP A 1 178 ? -3.894 -17.582 -1.932 1.00 98.50 178 ASP A C 1
ATOM 1449 O O . ASP A 1 178 ? -4.689 -18.346 -1.383 1.00 98.50 178 ASP A O 1
ATOM 1453 N N . PHE A 1 179 ? -3.442 -16.485 -1.316 1.00 98.12 179 PHE A N 1
ATOM 1454 C CA . PHE A 1 179 ? -3.870 -16.085 0.021 1.00 98.12 179 PHE A CA 1
ATOM 1455 C C . PHE A 1 179 ? -5.211 -15.327 0.020 1.00 98.12 179 PHE A C 1
ATOM 1457 O O . PHE A 1 179 ? -6.006 -15.515 0.941 1.00 98.12 179 PHE A O 1
ATOM 1464 N N . LEU A 1 180 ? -5.513 -14.529 -1.012 1.00 97.69 180 LEU A N 1
ATOM 1465 C CA . LEU A 1 180 ? -6.827 -13.888 -1.190 1.00 97.69 180 LEU A CA 1
ATOM 1466 C C . LEU A 1 180 ? -7.922 -14.891 -1.596 1.00 97.69 180 LEU A C 1
ATOM 1468 O O . LEU A 1 180 ? -9.049 -14.784 -1.116 1.00 97.69 180 LEU A O 1
ATOM 1472 N N . ASP A 1 181 ? -7.575 -15.903 -2.395 1.00 96.81 181 ASP A N 1
ATOM 1473 C CA . ASP A 1 181 ? -8.458 -17.015 -2.778 1.00 96.81 181 ASP A CA 1
ATOM 1474 C C . ASP A 1 181 ? -8.630 -18.075 -1.666 1.00 96.81 181 ASP A C 1
ATOM 1476 O O . ASP A 1 181 ? -9.489 -18.960 -1.769 1.00 96.81 181 ASP A O 1
ATOM 1480 N N . SER A 1 182 ? -7.858 -17.988 -0.575 1.00 96.94 182 SER A N 1
ATOM 1481 C CA . SER A 1 182 ? -7.940 -18.904 0.572 1.00 96.94 182 SER A CA 1
ATOM 1482 C C . SER A 1 182 ? -9.279 -18.814 1.318 1.00 96.94 182 SER A C 1
ATOM 1484 O O . SER A 1 182 ? -9.932 -17.772 1.340 1.00 96.94 182 SER A O 1
ATOM 1486 N N . ASP A 1 183 ? -9.680 -19.876 2.024 1.00 94.19 183 ASP A N 1
ATOM 1487 C CA . ASP A 1 183 ? -10.928 -19.873 2.809 1.00 94.19 183 ASP A CA 1
ATOM 1488 C C . ASP A 1 183 ? -10.931 -18.861 3.980 1.00 94.19 183 ASP A C 1
ATOM 1490 O O . ASP A 1 183 ? -11.992 -18.546 4.530 1.00 94.19 183 ASP A O 1
ATOM 1494 N N . GLU A 1 184 ? -9.777 -18.293 4.358 1.00 94.44 184 GLU A N 1
ATOM 1495 C CA . GLU A 1 184 ? -9.710 -17.192 5.329 1.00 94.44 184 GLU A CA 1
ATOM 1496 C C . GLU A 1 184 ? -10.144 -15.842 4.721 1.00 94.44 184 GLU A C 1
ATOM 1498 O O . GLU A 1 184 ? -10.732 -15.040 5.450 1.00 94.44 184 GLU A O 1
ATOM 1503 N N . LEU A 1 185 ? -9.952 -15.613 3.410 1.00 96.62 185 LEU A N 1
ATOM 1504 C CA . LEU A 1 185 ? -10.192 -14.316 2.747 1.00 96.62 185 LEU A CA 1
ATOM 1505 C C . LEU A 1 185 ? -11.167 -14.304 1.559 1.00 96.62 185 LEU A C 1
ATOM 1507 O O . LEU A 1 185 ? -11.719 -13.237 1.268 1.00 96.62 185 LEU A O 1
ATOM 1511 N N . ARG A 1 186 ? -11.425 -15.431 0.889 1.00 95.69 186 ARG A N 1
ATOM 1512 C CA . ARG A 1 186 ? -12.219 -15.471 -0.350 1.00 95.69 186 ARG A CA 1
ATOM 1513 C C . ARG A 1 186 ? -13.623 -14.902 -0.132 1.00 95.69 186 ARG A C 1
ATOM 1515 O O . ARG A 1 186 ? -14.383 -15.393 0.701 1.00 95.69 186 ARG A O 1
ATOM 1522 N N . GLY A 1 187 ? -13.955 -13.836 -0.864 1.00 96.12 187 GLY A N 1
ATOM 1523 C CA . GLY A 1 187 ? -15.227 -13.108 -0.735 1.00 96.12 187 GLY A CA 1
ATOM 1524 C C . GLY A 1 187 ? -15.405 -12.306 0.567 1.00 96.12 187 GLY A C 1
ATOM 1525 O O . GLY A 1 187 ? -16.515 -11.848 0.850 1.00 96.12 187 GLY A O 1
ATOM 1526 N N . LYS A 1 188 ? -14.348 -12.140 1.377 1.00 97.38 188 LYS A N 1
ATOM 1527 C CA . LYS A 1 188 ? -14.371 -11.461 2.690 1.00 97.38 188 LYS A CA 1
ATOM 1528 C C . LYS A 1 188 ? -13.648 -10.114 2.715 1.00 97.38 188 LYS A C 1
ATOM 1530 O O . LYS A 1 188 ? -13.864 -9.352 3.654 1.00 97.38 188 LYS A O 1
ATOM 1535 N N . VAL A 1 189 ? -12.792 -9.826 1.734 1.00 98.44 189 VAL A N 1
ATOM 1536 C CA . VAL A 1 189 ? -12.057 -8.555 1.634 1.00 98.44 189 VAL A CA 1
ATOM 1537 C C . VAL A 1 189 ? -12.927 -7.497 0.956 1.00 98.44 189 VAL A C 1
ATOM 1539 O O . VAL A 1 189 ? -13.359 -7.695 -0.174 1.00 98.44 189 VAL A O 1
ATOM 1542 N N . ASP A 1 190 ? -13.149 -6.368 1.632 1.00 98.31 190 ASP A N 1
ATOM 1543 C CA . ASP A 1 190 ? -13.900 -5.220 1.090 1.00 98.31 190 ASP A CA 1
ATOM 1544 C C . ASP A 1 190 ? -13.015 -4.016 0.778 1.00 98.31 190 ASP A C 1
ATOM 1546 O O . ASP A 1 190 ? -13.384 -3.188 -0.053 1.00 98.31 190 ASP A O 1
ATOM 1550 N N . GLY A 1 191 ? -11.864 -3.906 1.447 1.00 98.62 191 GLY A N 1
ATOM 1551 C CA . GLY A 1 191 ? -10.863 -2.874 1.198 1.00 98.62 191 GLY A CA 1
ATOM 1552 C C . GLY A 1 191 ? -9.539 -3.493 0.768 1.00 98.62 191 GLY A C 1
ATOM 1553 O O . GLY A 1 191 ? -9.046 -4.386 1.453 1.00 98.62 191 GLY A O 1
ATOM 1554 N N . PHE A 1 192 ? -8.954 -3.007 -0.324 1.00 98.88 192 PHE A N 1
ATOM 1555 C CA . PHE A 1 192 ? -7.612 -3.377 -0.782 1.00 98.88 192 PHE A CA 1
ATOM 1556 C C . PHE A 1 192 ? -6.809 -2.105 -1.041 1.00 98.88 192 PHE A C 1
ATOM 1558 O O . PHE A 1 192 ? -7.220 -1.262 -1.837 1.00 98.88 192 PHE A O 1
ATOM 1565 N N . ILE A 1 193 ? -5.686 -1.947 -0.343 1.00 98.88 193 ILE A N 1
ATOM 1566 C CA . ILE A 1 193 ? -4.846 -0.750 -0.415 1.00 98.88 193 ILE A CA 1
ATOM 1567 C C . ILE A 1 193 ? -3.401 -1.181 -0.662 1.00 98.88 193 ILE A C 1
ATOM 1569 O O . ILE A 1 193 ? -2.756 -1.713 0.240 1.00 98.88 193 ILE A O 1
ATOM 1573 N N . THR A 1 194 ? -2.882 -0.940 -1.863 1.00 98.81 194 THR A N 1
ATOM 1574 C CA . THR A 1 194 ? -1.469 -1.197 -2.182 1.00 98.81 194 THR A CA 1
ATOM 1575 C C . THR A 1 194 ? -0.673 0.107 -2.099 1.00 98.81 194 THR A C 1
ATOM 1577 O O . THR A 1 194 ? -1.039 1.126 -2.695 1.00 98.81 194 THR A O 1
ATOM 1580 N N . LEU A 1 195 ? 0.369 0.116 -1.263 1.00 98.88 195 LEU A N 1
ATOM 1581 C CA . LEU A 1 195 ? 1.163 1.305 -0.949 1.00 98.88 195 LEU A CA 1
ATOM 1582 C C . LEU A 1 195 ? 2.435 1.361 -1.800 1.00 98.88 195 LEU A C 1
ATOM 1584 O O . LEU A 1 195 ? 3.273 0.454 -1.768 1.00 98.88 195 LEU A O 1
ATOM 1588 N N . HIS A 1 196 ? 2.616 2.491 -2.472 1.00 98.44 196 HIS A N 1
ATOM 1589 C CA . HIS A 1 196 ? 3.703 2.780 -3.400 1.00 98.44 196 HIS A CA 1
ATOM 1590 C C . HIS A 1 196 ? 4.414 4.093 -3.047 1.00 98.44 196 HIS A C 1
ATOM 1592 O O . HIS A 1 196 ? 4.047 4.786 -2.097 1.00 98.44 196 HIS A O 1
ATOM 1598 N N . SER A 1 197 ? 5.472 4.436 -3.776 1.00 95.19 197 SER A N 1
ATOM 1599 C CA . SER A 1 197 ? 6.009 5.803 -3.782 1.00 95.19 197 SER A CA 1
ATOM 1600 C C . SER A 1 197 ? 6.738 6.053 -5.104 1.00 95.19 197 SER A C 1
ATOM 1602 O O . SER A 1 197 ? 7.546 5.211 -5.488 1.00 95.19 197 SER A O 1
ATOM 1604 N N . TYR A 1 198 ? 6.623 7.201 -5.764 1.00 93.62 198 TYR A N 1
ATOM 1605 C CA . TYR A 1 198 ? 6.115 8.477 -5.265 1.00 93.62 198 TYR A CA 1
ATOM 1606 C C . TYR A 1 198 ? 5.355 9.245 -6.350 1.00 93.62 198 TYR A C 1
ATOM 1608 O O . TYR A 1 198 ? 5.653 9.084 -7.534 1.00 93.62 198 TYR A O 1
ATOM 1616 N N . ALA A 1 199 ? 4.425 10.102 -5.913 1.00 92.31 199 ALA A N 1
ATOM 1617 C CA . ALA A 1 199 ? 3.802 11.182 -6.696 1.00 92.31 199 ALA A CA 1
ATOM 1618 C C . ALA A 1 199 ? 2.714 11.955 -5.910 1.00 92.31 199 ALA A C 1
ATOM 1620 O O . ALA A 1 199 ? 2.159 12.910 -6.451 1.00 92.31 199 ALA A O 1
ATOM 1621 N N . GLN A 1 200 ? 2.371 11.545 -4.677 1.00 96.06 200 GLN A N 1
ATOM 1622 C CA . GLN A 1 200 ? 1.192 12.019 -3.930 1.00 96.06 200 GLN A CA 1
ATOM 1623 C C . GLN A 1 200 ? -0.120 11.809 -4.712 1.00 96.06 200 GLN A C 1
ATOM 1625 O O . GLN A 1 200 ? -0.864 12.745 -5.014 1.00 96.06 200 GLN A O 1
ATOM 1630 N N . LEU A 1 201 ? -0.415 10.548 -5.050 1.00 96.44 201 LEU A N 1
ATOM 1631 C CA . LEU A 1 201 ? -1.630 10.155 -5.773 1.00 96.44 201 LEU A CA 1
ATOM 1632 C C . LEU A 1 201 ? -2.463 9.150 -4.977 1.00 96.44 201 LEU A C 1
ATOM 1634 O O . LEU A 1 201 ? -1.941 8.185 -4.422 1.00 96.44 201 LEU A O 1
ATOM 1638 N N . TRP A 1 202 ? -3.777 9.351 -4.987 1.00 98.25 202 TRP A N 1
ATOM 1639 C CA . TRP A 1 202 ? -4.779 8.408 -4.502 1.00 98.25 202 TRP A CA 1
ATOM 1640 C C . TRP A 1 202 ? -5.532 7.830 -5.704 1.00 98.25 202 TRP A C 1
ATOM 1642 O O . TRP A 1 202 ? -6.565 8.354 -6.133 1.00 98.25 202 TRP A O 1
ATOM 1652 N N . ILE A 1 203 ? -4.963 6.782 -6.291 1.00 97.94 203 ILE A N 1
ATOM 1653 C CA . ILE A 1 203 ? -5.476 6.132 -7.496 1.00 97.94 203 ILE A CA 1
ATOM 1654 C C . ILE A 1 203 ? -6.560 5.121 -7.117 1.00 97.94 203 ILE A C 1
ATOM 1656 O O . ILE A 1 203 ? -6.440 4.392 -6.133 1.00 97.94 203 ILE A O 1
ATOM 1660 N N . TYR A 1 204 ? -7.621 5.072 -7.917 1.00 97.62 204 TYR A N 1
ATOM 1661 C CA . TYR A 1 204 ? -8.612 3.996 -7.921 1.00 97.62 204 TYR A CA 1
ATOM 1662 C C . TYR A 1 204 ? -8.670 3.343 -9.316 1.00 97.62 204 TYR A C 1
ATOM 1664 O O . TYR A 1 204 ? -8.342 4.005 -10.299 1.00 97.62 204 TYR A O 1
ATOM 1672 N N . PRO A 1 205 ? -9.095 2.076 -9.447 1.00 97.31 205 PRO A N 1
ATOM 1673 C CA . PRO A 1 205 ? -9.188 1.402 -10.745 1.00 97.31 205 PRO A CA 1
ATOM 1674 C C . PRO A 1 205 ? -10.090 2.126 -11.775 1.00 97.31 205 PRO A C 1
ATOM 1676 O O . PRO A 1 205 ? -11.004 2.860 -11.397 1.00 97.31 205 PRO A O 1
ATOM 1679 N N . PHE A 1 206 ? -9.907 1.937 -13.087 1.00 97.12 206 PHE A N 1
ATOM 1680 C CA . PHE A 1 206 ? -8.955 1.010 -13.712 1.00 97.12 206 PHE A CA 1
ATOM 1681 C C . PHE A 1 206 ? -7.694 1.687 -14.273 1.00 97.12 206 PHE A C 1
ATOM 1683 O O . PHE A 1 206 ? -7.739 2.773 -14.846 1.00 97.12 206 PHE A O 1
ATOM 1690 N N . SER A 1 207 ? -6.560 1.012 -14.130 1.00 95.69 207 SER A N 1
ATOM 1691 C CA . SER A 1 207 ? -5.222 1.458 -14.514 1.00 95.69 207 SER A CA 1
ATOM 1692 C C . SER A 1 207 ? -4.814 1.001 -15.924 1.00 95.69 207 SER A C 1
ATOM 1694 O O . SER A 1 207 ? -4.024 1.689 -16.567 1.00 95.69 207 SER A O 1
ATOM 1696 N N . HIS A 1 208 ? -5.366 -0.096 -16.460 1.00 95.44 208 HIS A N 1
ATOM 1697 C CA . HIS A 1 208 ? -4.961 -0.644 -17.770 1.00 95.44 208 HIS A CA 1
ATOM 1698 C C . HIS A 1 208 ? -5.300 0.214 -19.007 1.00 95.44 208 HIS A C 1
ATOM 1700 O O . HIS A 1 208 ? -4.586 0.115 -20.007 1.00 95.44 208 HIS A O 1
ATOM 1706 N N . ALA A 1 209 ? -6.359 1.032 -18.980 1.00 94.00 209 ALA A N 1
ATOM 1707 C CA . ALA A 1 209 ? -6.839 1.793 -20.139 1.00 94.00 209 ALA A CA 1
ATOM 1708 C C . ALA A 1 209 ? -7.533 3.103 -19.730 1.00 94.00 209 ALA A C 1
ATOM 1710 O O . ALA A 1 209 ? -8.251 3.151 -18.732 1.00 94.00 209 ALA A O 1
ATOM 1711 N N . GLN A 1 210 ? -7.328 4.164 -20.518 1.00 92.44 210 GLN A N 1
ATOM 1712 C CA . GLN A 1 210 ? -7.988 5.460 -20.312 1.00 92.44 210 GLN A CA 1
ATOM 1713 C C . GLN A 1 210 ? -9.485 5.372 -20.603 1.00 92.44 210 GLN A C 1
ATOM 1715 O O . GLN A 1 210 ? -9.915 4.562 -21.422 1.00 92.44 210 GLN A O 1
ATOM 1720 N N . GLN A 1 211 ? -10.273 6.220 -19.938 1.00 89.94 211 GLN A N 1
ATOM 1721 C CA . GLN A 1 211 ? -11.742 6.268 -20.055 1.00 89.94 211 GLN A CA 1
ATOM 1722 C C . GLN A 1 211 ? -12.488 4.971 -19.660 1.00 89.94 211 GLN A C 1
ATOM 1724 O O . GLN A 1 211 ? -13.714 4.920 -19.760 1.00 89.94 211 GLN A O 1
ATOM 1729 N N . ASN A 1 212 ? -11.789 3.941 -19.165 1.00 93.00 212 ASN A N 1
ATOM 1730 C CA . ASN A 1 212 ? -12.394 2.706 -18.676 1.00 93.00 212 ASN A CA 1
ATOM 1731 C C . ASN A 1 212 ? -12.537 2.733 -17.145 1.00 93.00 212 ASN A C 1
ATOM 1733 O O . ASN A 1 212 ? -11.550 2.814 -16.412 1.00 93.00 212 ASN A O 1
ATOM 1737 N N . TYR A 1 213 ? -13.769 2.613 -16.651 1.00 95.44 213 TYR A N 1
ATOM 1738 C CA . TYR A 1 213 ? -14.109 2.859 -15.249 1.00 95.44 213 TYR A CA 1
ATOM 1739 C C . TYR A 1 213 ? -14.923 1.709 -14.633 1.00 95.44 213 TYR A C 1
ATOM 1741 O O . TYR A 1 213 ? -15.776 1.143 -15.316 1.00 95.44 213 TYR A O 1
ATOM 1749 N N . PRO A 1 214 ? -14.718 1.371 -13.345 1.00 95.31 214 PRO A N 1
ATOM 1750 C CA . PRO A 1 214 ? -15.591 0.449 -12.627 1.00 95.31 214 PRO A CA 1
ATOM 1751 C C . PRO A 1 214 ? -16.958 1.094 -12.362 1.00 95.31 214 PRO A C 1
ATOM 1753 O O . PRO A 1 214 ? -17.055 2.305 -12.158 1.00 95.31 214 PRO A O 1
ATOM 1756 N N . GLU A 1 215 ? -18.013 0.282 -12.308 1.00 95.62 215 GLU A N 1
ATOM 1757 C CA . GLU A 1 215 ? -19.403 0.743 -12.140 1.00 95.62 215 GLU A CA 1
ATOM 1758 C C . GLU A 1 215 ? -19.604 1.606 -10.875 1.00 95.62 215 GLU A C 1
ATOM 1760 O O . GLU A 1 215 ? -20.360 2.580 -10.877 1.00 95.62 215 GLU A O 1
ATOM 1765 N N . ASP A 1 216 ? -18.867 1.310 -9.800 1.00 95.50 216 ASP A N 1
ATOM 1766 C CA . ASP A 1 216 ? -18.903 2.021 -8.519 1.00 95.50 216 ASP A CA 1
ATOM 1767 C C . ASP A 1 216 ? -17.882 3.175 -8.401 1.00 95.50 216 ASP A C 1
ATOM 1769 O O . ASP A 1 216 ? -17.674 3.711 -7.307 1.00 95.50 216 ASP A O 1
ATOM 1773 N N . ILE A 1 217 ? -17.296 3.647 -9.513 1.00 96.38 217 ILE A N 1
ATOM 1774 C CA . ILE A 1 217 ? -16.376 4.804 -9.541 1.00 96.38 217 ILE A CA 1
ATOM 1775 C C . ILE A 1 217 ? -16.938 6.045 -8.828 1.00 96.38 217 ILE A C 1
ATOM 1777 O O . ILE A 1 217 ? -16.192 6.812 -8.213 1.00 96.38 217 ILE A O 1
ATOM 1781 N N . SER A 1 218 ? -18.260 6.250 -8.860 1.00 97.19 218 SER A N 1
ATOM 1782 C CA . SER A 1 218 ? -18.913 7.374 -8.174 1.00 97.19 218 SER A CA 1
ATOM 1783 C C . SER A 1 218 ? -18.760 7.325 -6.646 1.00 97.19 218 SER A C 1
ATOM 1785 O O . SER A 1 218 ? -18.790 8.371 -5.991 1.00 97.19 218 SER A O 1
ATOM 1787 N N . GLU A 1 219 ? -18.566 6.130 -6.087 1.00 97.25 219 GLU A N 1
ATOM 1788 C CA . GLU A 1 219 ? -18.347 5.877 -4.670 1.00 97.25 219 GLU A CA 1
ATOM 1789 C C . GLU A 1 219 ? -16.850 5.839 -4.336 1.00 97.25 219 GLU A C 1
ATOM 1791 O O . GLU A 1 219 ? -16.430 6.524 -3.403 1.00 97.25 219 GLU A O 1
ATOM 1796 N N . LEU A 1 220 ? -16.027 5.171 -5.156 1.00 98.19 220 LEU A N 1
ATOM 1797 C CA . LEU A 1 220 ? -14.559 5.196 -5.029 1.00 98.19 220 LEU A CA 1
ATOM 1798 C C . LEU A 1 220 ? -14.021 6.634 -5.014 1.00 98.19 220 LEU A C 1
ATOM 1800 O O . LEU A 1 220 ? -13.298 7.030 -4.103 1.00 98.19 220 LEU A O 1
ATOM 1804 N N . ARG A 1 221 ? -14.466 7.474 -5.956 1.00 98.06 221 ARG A N 1
ATOM 1805 C CA . ARG A 1 221 ? -14.102 8.899 -6.028 1.00 98.06 221 ARG A CA 1
ATOM 1806 C C . ARG A 1 221 ? -14.627 9.720 -4.841 1.00 98.06 221 ARG A C 1
ATOM 1808 O O . ARG A 1 221 ? -14.035 10.742 -4.491 1.00 98.06 221 ARG A O 1
ATOM 1815 N N . ARG A 1 222 ? -15.732 9.307 -4.209 1.00 98.31 222 ARG A N 1
ATOM 1816 C CA . ARG A 1 222 ? -16.287 9.960 -3.007 1.00 98.31 222 ARG A CA 1
ATOM 1817 C C . ARG A 1 222 ? -15.416 9.664 -1.787 1.00 98.31 222 ARG A C 1
ATOM 1819 O O . ARG A 1 222 ? -15.053 10.589 -1.063 1.00 98.31 222 ARG A O 1
ATOM 1826 N N . THR A 1 223 ? -15.049 8.400 -1.598 1.00 98.44 223 THR A N 1
ATOM 1827 C CA . THR A 1 223 ? -14.207 7.944 -0.486 1.00 98.44 223 THR A CA 1
ATOM 1828 C C . THR A 1 223 ? -12.752 8.391 -0.656 1.00 98.44 223 THR A C 1
ATOM 1830 O O . THR A 1 223 ? -12.174 8.886 0.306 1.00 98.44 223 THR A O 1
ATOM 1833 N N . ALA A 1 224 ? -12.191 8.375 -1.871 1.00 98.56 224 ALA A N 1
ATOM 1834 C CA . ALA A 1 224 ? -10.885 8.979 -2.167 1.00 98.56 224 ALA A CA 1
ATOM 1835 C C . ALA A 1 224 ? -10.849 10.484 -1.832 1.00 98.56 224 ALA A C 1
ATOM 1837 O O . ALA A 1 224 ? -9.917 10.957 -1.183 1.00 98.56 224 ALA A O 1
ATOM 1838 N N . ARG A 1 225 ? -11.901 11.243 -2.180 1.00 98.69 225 ARG A N 1
ATOM 1839 C CA . ARG A 1 225 ? -12.010 12.664 -1.804 1.00 98.69 225 ARG A CA 1
ATOM 1840 C C . ARG A 1 225 ? -12.135 12.869 -0.290 1.00 98.69 225 ARG A C 1
ATOM 1842 O O . ARG A 1 225 ? -11.542 13.812 0.228 1.00 98.69 225 ARG A O 1
ATOM 1849 N N . ARG A 1 226 ? -12.871 12.007 0.430 1.00 98.56 226 ARG A N 1
ATOM 1850 C CA . ARG A 1 226 ? -12.888 12.005 1.910 1.00 98.56 226 ARG A CA 1
ATOM 1851 C C . ARG A 1 226 ? -11.470 11.778 2.459 1.00 98.56 226 ARG A C 1
ATOM 1853 O O . ARG A 1 226 ? -11.000 12.588 3.257 1.00 98.56 226 ARG A O 1
ATOM 1860 N N . ALA A 1 227 ? -10.781 10.743 1.972 1.00 98.56 227 ALA A N 1
ATOM 1861 C CA . ALA A 1 227 ? -9.434 10.356 2.391 1.00 98.56 227 ALA A CA 1
ATOM 1862 C C . ALA A 1 227 ? -8.406 11.481 2.190 1.00 98.56 227 ALA A C 1
ATOM 1864 O O . ALA A 1 227 ? -7.757 11.885 3.154 1.00 98.56 227 ALA A O 1
ATOM 1865 N N . ILE A 1 228 ? -8.319 12.054 0.983 1.00 98.44 228 ILE A N 1
ATOM 1866 C CA . ILE A 1 228 ? -7.420 13.181 0.681 1.00 98.44 228 ILE A CA 1
ATOM 1867 C C . ILE A 1 228 ? -7.722 14.380 1.584 1.00 98.44 228 ILE A C 1
ATOM 1869 O O . ILE A 1 228 ? -6.809 14.936 2.189 1.00 98.44 228 ILE A O 1
ATOM 1873 N N . ASN A 1 229 ? -8.995 14.752 1.751 1.00 98.31 229 ASN A N 1
ATOM 1874 C CA . ASN A 1 229 ? -9.370 15.891 2.594 1.00 98.31 229 ASN A CA 1
ATOM 1875 C C . ASN A 1 229 ? -8.986 15.697 4.074 1.00 98.31 229 ASN A C 1
ATOM 1877 O O . ASN A 1 229 ? -8.788 16.681 4.786 1.00 98.31 229 ASN A O 1
ATOM 1881 N N . ARG A 1 230 ? -8.895 14.454 4.562 1.00 97.88 230 ARG A N 1
ATOM 1882 C CA . ARG A 1 230 ? -8.483 14.135 5.939 1.00 97.88 230 ARG A CA 1
ATOM 1883 C C . ARG A 1 230 ? -6.969 13.976 6.099 1.00 97.88 230 ARG A C 1
ATOM 1885 O O . ARG A 1 230 ? -6.437 14.375 7.137 1.00 97.88 230 ARG A O 1
ATOM 1892 N N . LEU A 1 231 ? -6.294 13.475 5.066 1.00 97.38 231 LEU A N 1
ATOM 1893 C CA . LEU A 1 231 ? -4.838 13.460 4.921 1.00 97.38 231 LEU A CA 1
ATOM 1894 C C . LEU A 1 231 ? -4.291 14.898 4.931 1.00 97.38 231 LEU A C 1
ATOM 1896 O O . LEU A 1 231 ? -3.509 15.259 5.809 1.00 97.38 231 LEU A O 1
ATOM 1900 N N . HIS A 1 232 ? -4.786 15.747 4.027 1.00 96.94 232 HIS A N 1
ATOM 1901 C CA . HIS A 1 232 ? -4.364 17.141 3.860 1.00 96.94 232 HIS A CA 1
ATOM 1902 C C . HIS A 1 232 ? -4.463 17.954 5.164 1.00 96.94 232 HIS A C 1
ATOM 1904 O O . HIS A 1 232 ? -3.576 18.741 5.480 1.00 96.94 232 HIS A O 1
ATOM 1910 N N . ARG A 1 233 ? -5.489 17.704 5.992 1.00 96.06 233 ARG A N 1
ATOM 1911 C CA . ARG A 1 233 ? -5.664 18.354 7.308 1.00 96.06 233 ARG A CA 1
ATOM 1912 C C . ARG A 1 233 ? -4.535 18.102 8.317 1.00 96.06 233 ARG A C 1
ATOM 1914 O O . ARG A 1 233 ? -4.506 18.802 9.324 1.00 96.06 233 ARG A O 1
ATOM 1921 N N . GLN A 1 234 ? -3.643 17.131 8.096 1.00 93.94 234 GLN A N 1
ATOM 1922 C CA . GLN A 1 234 ? -2.527 16.877 9.015 1.00 93.94 234 GLN A CA 1
ATOM 1923 C C . GLN A 1 234 ? -1.363 17.853 8.794 1.00 93.94 234 GLN A C 1
ATOM 1925 O O . GLN A 1 234 ? -0.857 18.421 9.760 1.00 93.94 234 GLN A O 1
ATOM 1930 N N . TYR A 1 235 ? -0.946 18.049 7.536 1.00 93.62 235 TYR A N 1
ATOM 1931 C CA . TYR A 1 235 ? 0.289 18.774 7.191 1.00 93.62 235 TYR A CA 1
ATOM 1932 C C . TYR A 1 235 ? 0.183 19.698 5.964 1.00 93.62 235 TYR A C 1
ATOM 1934 O O . TYR A 1 235 ? 1.198 20.224 5.519 1.00 93.62 235 TYR A O 1
ATOM 1942 N N . GLY A 1 236 ? -1.013 19.895 5.400 1.00 94.50 236 GLY A N 1
ATOM 1943 C CA . GLY A 1 236 ? -1.238 20.684 4.180 1.00 94.50 236 GLY A CA 1
ATOM 1944 C C . GLY A 1 236 ? -0.870 19.967 2.876 1.00 94.50 236 GLY A C 1
ATOM 1945 O O . GLY A 1 236 ? -1.059 20.525 1.803 1.00 94.50 236 GLY A O 1
ATOM 1946 N N . THR A 1 237 ? -0.371 18.732 2.943 1.00 94.62 237 THR A N 1
ATOM 1947 C CA . THR A 1 237 ? 0.101 17.971 1.780 1.00 94.62 237 THR A CA 1
ATOM 1948 C C . THR A 1 237 ? -1.030 17.675 0.797 1.00 94.62 237 THR A C 1
ATOM 1950 O O . THR A 1 237 ? -2.107 17.212 1.181 1.00 94.62 237 THR A O 1
ATOM 1953 N N . GLU A 1 238 ? -0.795 17.963 -0.482 1.00 95.06 238 GLU A N 1
ATOM 1954 C CA . GLU A 1 238 ? -1.788 17.816 -1.543 1.00 95.06 238 GLU A CA 1
ATOM 1955 C C . GLU A 1 238 ? -1.621 16.475 -2.260 1.00 95.06 238 GLU A C 1
ATOM 1957 O O . GLU A 1 238 ? -0.537 16.142 -2.738 1.00 95.06 238 GLU A O 1
ATOM 1962 N N . TYR A 1 239 ? -2.705 15.701 -2.333 1.00 96.88 239 TYR A N 1
ATOM 1963 C CA . TYR A 1 239 ? -2.772 14.465 -3.114 1.00 96.88 239 TYR A CA 1
ATOM 1964 C C . TYR A 1 239 ? -3.787 14.637 -4.246 1.00 96.88 239 TYR A C 1
ATOM 1966 O O . TYR A 1 239 ? -4.899 15.124 -4.026 1.00 96.88 239 TYR A O 1
ATOM 1974 N N . ARG A 1 240 ? -3.436 14.201 -5.458 1.00 95.19 240 ARG A N 1
ATOM 1975 C CA . ARG A 1 240 ? -4.371 14.139 -6.599 1.00 95.19 240 ARG A CA 1
ATOM 1976 C C . ARG A 1 240 ? -5.085 12.783 -6.613 1.00 95.19 240 ARG A C 1
ATOM 1978 O O . ARG A 1 240 ? -4.553 11.798 -6.117 1.00 95.19 240 ARG A O 1
ATOM 1985 N N . MET A 1 241 ? -6.278 12.710 -7.203 1.00 95.56 241 MET A N 1
ATOM 1986 C CA . MET A 1 241 ? -7.009 11.448 -7.403 1.00 95.56 241 MET A CA 1
ATOM 1987 C C . MET A 1 241 ? -7.529 11.314 -8.832 1.00 95.56 241 MET A C 1
ATOM 1989 O O . MET A 1 241 ? -7.849 12.313 -9.479 1.00 95.56 241 MET A O 1
ATOM 1993 N N . GLY A 1 242 ? -7.670 10.070 -9.272 1.00 94.50 242 GLY A N 1
ATOM 1994 C CA . GLY A 1 242 ? -8.147 9.677 -10.592 1.00 94.50 242 GLY A CA 1
ATOM 1995 C C . GLY A 1 242 ? -7.893 8.187 -10.812 1.00 94.50 242 GLY A C 1
ATOM 1996 O O . GLY A 1 242 ? -7.572 7.466 -9.864 1.00 94.50 242 GLY A O 1
ATOM 1997 N N . THR A 1 243 ? -8.012 7.724 -12.055 1.00 94.12 243 THR A N 1
ATOM 1998 C CA . THR A 1 243 ? -7.548 6.380 -12.424 1.00 94.12 243 THR A CA 1
ATOM 1999 C C . THR A 1 243 ? -6.052 6.361 -12.711 1.00 94.12 243 THR A C 1
ATOM 2001 O O . THR A 1 243 ? -5.473 7.405 -13.020 1.00 94.12 243 THR A O 1
ATOM 2004 N N . GLY A 1 244 ? -5.404 5.193 -12.653 1.00 87.12 244 GLY A N 1
ATOM 2005 C CA . GLY A 1 244 ? -3.990 5.076 -13.028 1.00 87.12 244 GLY A CA 1
ATOM 2006 C C . GLY A 1 244 ? -3.745 5.503 -14.479 1.00 87.12 244 GLY A C 1
ATOM 2007 O O . GLY A 1 244 ? -2.788 6.227 -14.761 1.00 87.12 244 GLY A O 1
ATOM 2008 N N . ALA A 1 245 ? -4.673 5.158 -15.376 1.00 89.50 245 ALA A N 1
ATOM 2009 C CA . ALA A 1 245 ? -4.598 5.491 -16.793 1.00 89.50 245 ALA A CA 1
ATOM 2010 C C . ALA A 1 245 ? -4.773 6.992 -17.094 1.00 89.50 245 ALA A C 1
ATOM 2012 O O . ALA A 1 245 ? -4.068 7.523 -17.956 1.00 89.50 245 ALA A O 1
ATOM 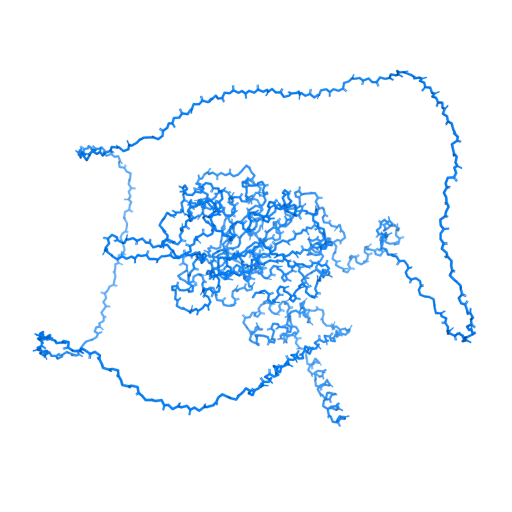2013 N N . ASP A 1 246 ? -5.685 7.675 -16.390 1.00 88.56 246 ASP A N 1
ATOM 2014 C CA . ASP A 1 246 ? -5.977 9.101 -16.607 1.00 88.56 246 ASP A CA 1
ATOM 2015 C C . ASP A 1 246 ? -5.046 10.027 -15.791 1.00 88.56 246 ASP A C 1
ATOM 2017 O O . ASP A 1 246 ? -4.879 11.196 -16.136 1.00 88.56 246 ASP A O 1
ATOM 2021 N N . THR A 1 247 ? -4.444 9.532 -14.698 1.00 86.75 247 THR A N 1
ATOM 2022 C CA . THR A 1 247 ? -3.594 10.335 -13.787 1.00 86.75 247 THR A CA 1
ATOM 2023 C C . THR A 1 247 ? -2.098 10.183 -14.068 1.00 86.75 247 THR A C 1
ATOM 2025 O O . THR A 1 247 ? -1.342 11.122 -13.818 1.00 86.75 247 THR A O 1
ATOM 2028 N N . LEU A 1 248 ? -1.673 9.016 -14.568 1.00 84.38 248 LEU A N 1
ATOM 2029 C CA . LEU A 1 248 ? -0.286 8.698 -14.919 1.00 84.38 248 LEU A CA 1
ATOM 2030 C C . LEU A 1 248 ? -0.190 8.249 -16.383 1.00 84.38 248 LEU A C 1
ATOM 2032 O O . LEU A 1 248 ? 0.190 9.026 -17.253 1.00 84.38 248 LEU A O 1
ATOM 2036 N N . SER A 1 249 ? -0.497 6.977 -16.645 1.00 85.44 249 SER A N 1
ATOM 2037 C CA . SER A 1 249 ? -0.428 6.341 -17.965 1.00 85.44 249 SER A CA 1
ATOM 2038 C C . SER A 1 249 ? -1.069 4.945 -17.909 1.00 85.44 249 SER A C 1
ATOM 2040 O O . SER A 1 249 ? -1.001 4.312 -16.851 1.00 85.44 249 SER A O 1
ATOM 2042 N N . PRO A 1 250 ? -1.656 4.437 -19.012 1.00 91.75 250 PRO A N 1
ATOM 2043 C CA . PRO A 1 250 ? -2.166 3.067 -19.101 1.00 91.75 250 PRO A CA 1
ATOM 2044 C C . PRO A 1 250 ? -1.137 2.015 -18.661 1.00 91.75 250 PRO A C 1
ATOM 2046 O O . PRO A 1 250 ? -0.006 2.018 -19.146 1.00 91.75 250 PRO A O 1
ATOM 2049 N N . ALA A 1 251 ? -1.535 1.116 -17.759 1.00 92.19 251 ALA A N 1
ATOM 2050 C CA . ALA A 1 251 ? -0.681 0.123 -17.115 1.00 92.19 251 ALA A CA 1
ATOM 2051 C C . ALA A 1 251 ? -1.436 -1.182 -16.810 1.00 92.19 251 ALA A C 1
ATOM 2053 O O . ALA A 1 251 ? -2.248 -1.240 -15.889 1.00 92.19 251 ALA A O 1
ATOM 2054 N N . SER A 1 252 ? -1.150 -2.240 -17.569 1.00 95.19 252 SER A N 1
ATOM 2055 C CA . SER A 1 252 ? -1.755 -3.564 -17.386 1.00 95.19 252 SER A CA 1
ATOM 2056 C C . SER A 1 252 ? -1.079 -4.425 -16.311 1.00 95.19 252 SER A C 1
ATOM 2058 O O . SER A 1 252 ? 0.064 -4.183 -15.921 1.00 95.19 252 SER A O 1
ATOM 2060 N N . GLY A 1 253 ? -1.771 -5.472 -15.846 1.00 97.06 253 GLY A N 1
ATOM 2061 C CA . GLY A 1 253 ? -1.222 -6.462 -14.914 1.00 97.06 253 GLY A CA 1
ATOM 2062 C C . GLY A 1 253 ? -1.008 -5.962 -13.480 1.00 97.06 253 GLY A C 1
ATOM 2063 O O . GLY A 1 253 ? -0.202 -6.556 -12.757 1.00 97.06 253 GLY A O 1
ATOM 2064 N N . GLY A 1 254 ? -1.697 -4.885 -13.085 1.00 97.69 254 GLY A N 1
ATOM 2065 C CA . GLY A 1 254 ? -1.646 -4.302 -11.743 1.00 97.69 254 GLY A CA 1
ATOM 2066 C C . GLY A 1 254 ? -2.400 -5.112 -10.679 1.00 97.69 254 GLY A C 1
ATOM 2067 O O . GLY A 1 254 ? -3.377 -5.806 -10.980 1.00 97.69 254 GLY A O 1
ATOM 2068 N N . SER A 1 255 ? -1.941 -5.031 -9.429 1.00 98.38 255 SER A N 1
ATOM 2069 C CA . SER A 1 255 ? -2.548 -5.703 -8.272 1.00 98.38 255 SER A CA 1
ATOM 2070 C C . SER A 1 255 ? -3.893 -5.088 -7.874 1.00 98.38 255 SER A C 1
ATOM 2072 O O . SER A 1 255 ? -4.814 -5.824 -7.531 1.00 98.38 255 SER A O 1
ATOM 2074 N N . ASP A 1 256 ? -4.019 -3.764 -7.977 1.00 97.88 256 ASP A N 1
ATOM 2075 C CA . ASP A 1 256 ? -5.234 -2.972 -7.770 1.00 97.88 256 ASP A CA 1
ATOM 2076 C C . ASP A 1 256 ? -6.326 -3.346 -8.782 1.00 97.88 256 ASP A C 1
ATOM 2078 O O . ASP A 1 256 ? -7.436 -3.742 -8.424 1.00 97.88 256 ASP A O 1
ATOM 2082 N N . ASP A 1 257 ? -5.980 -3.306 -10.062 1.00 98.19 257 ASP A N 1
ATOM 2083 C CA . ASP A 1 257 ? -6.865 -3.635 -11.172 1.00 98.19 257 ASP A CA 1
ATOM 2084 C C . ASP A 1 257 ? -7.372 -5.086 -11.086 1.00 98.19 257 ASP A C 1
ATOM 2086 O O . ASP A 1 257 ? -8.576 -5.352 -11.194 1.00 98.19 257 ASP A O 1
ATOM 2090 N N . TRP A 1 258 ? -6.475 -6.033 -10.784 1.00 98.44 258 TRP A N 1
ATOM 2091 C CA . TRP A 1 258 ? -6.849 -7.428 -10.558 1.00 98.44 258 TRP A CA 1
ATOM 2092 C C . TRP A 1 258 ? -7.707 -7.620 -9.292 1.00 98.44 258 TRP A C 1
ATOM 2094 O O . TRP A 1 258 ? -8.728 -8.316 -9.354 1.00 98.44 258 TRP A O 1
ATOM 2104 N N . ALA A 1 259 ? -7.363 -6.984 -8.166 1.00 98.19 259 ALA A N 1
ATOM 2105 C CA . ALA A 1 259 ? -8.140 -7.047 -6.924 1.00 98.19 259 ALA A CA 1
ATOM 2106 C C . ALA A 1 259 ? -9.577 -6.538 -7.127 1.00 98.19 259 ALA A C 1
ATOM 2108 O O . ALA A 1 259 ? -10.534 -7.146 -6.639 1.00 98.19 259 ALA A O 1
ATOM 2109 N N . LYS A 1 260 ? -9.746 -5.475 -7.922 1.00 98.00 260 LYS A N 1
ATOM 2110 C CA . LYS A 1 260 ? -11.060 -4.941 -8.294 1.00 98.00 260 LYS A CA 1
ATOM 2111 C C . LYS A 1 260 ? -11.838 -5.883 -9.205 1.00 98.00 260 LYS A C 1
ATOM 2113 O O . LYS A 1 260 ? -13.019 -6.119 -8.959 1.00 98.00 260 LYS A O 1
ATOM 2118 N N . SER A 1 261 ? -11.179 -6.482 -10.199 1.00 96.94 261 SER A N 1
ATOM 2119 C CA . SER A 1 261 ? -11.794 -7.510 -11.056 1.00 96.94 261 SER A CA 1
ATOM 2120 C C . SER A 1 261 ? -12.233 -8.762 -10.280 1.00 96.94 261 SER A C 1
ATOM 2122 O O . SER A 1 261 ? -13.172 -9.444 -10.682 1.00 96.94 261 SER A O 1
ATOM 2124 N N . SER A 1 262 ? -11.606 -9.017 -9.127 1.00 95.50 262 SER A N 1
ATOM 2125 C CA . SER A 1 262 ? -11.937 -10.109 -8.201 1.00 95.50 262 SER A CA 1
ATOM 2126 C C . SER A 1 262 ? -13.112 -9.783 -7.260 1.00 95.50 262 SER A C 1
ATOM 2128 O O . SER A 1 262 ? -13.415 -10.561 -6.357 1.00 95.50 262 SER A O 1
ATOM 2130 N N . GLY A 1 263 ? -13.786 -8.643 -7.455 1.00 95.69 263 GLY A N 1
ATOM 2131 C CA . GLY A 1 263 ? -14.995 -8.253 -6.722 1.00 95.69 263 GLY A CA 1
ATOM 2132 C C . GLY A 1 263 ? -14.760 -7.483 -5.419 1.00 95.69 263 GLY A C 1
ATOM 2133 O O . GLY A 1 263 ? -15.727 -7.199 -4.713 1.00 95.69 263 GLY A O 1
ATOM 2134 N N . ILE A 1 264 ? -13.517 -7.114 -5.084 1.00 98.19 264 ILE A N 1
ATOM 2135 C CA . ILE A 1 264 ? -13.243 -6.275 -3.906 1.00 98.19 264 ILE A CA 1
ATOM 2136 C C . ILE A 1 264 ? -13.770 -4.858 -4.174 1.00 98.19 264 ILE A C 1
ATOM 2138 O O . ILE A 1 264 ? -13.518 -4.277 -5.232 1.00 98.19 264 ILE A O 1
ATOM 2142 N N . LYS A 1 265 ? -14.516 -4.283 -3.222 1.00 97.31 265 LYS A N 1
ATOM 2143 C CA . LYS A 1 265 ? -15.195 -3.000 -3.438 1.00 97.31 265 LYS A CA 1
ATOM 2144 C C . LYS A 1 265 ? -14.236 -1.808 -3.421 1.00 97.31 265 LYS A C 1
ATOM 2146 O O . LYS A 1 265 ? -14.016 -1.192 -4.462 1.00 97.31 265 LYS A O 1
ATOM 2151 N N . TYR A 1 266 ? -13.674 -1.472 -2.264 1.00 98.69 266 TYR A N 1
ATOM 2152 C CA . TYR A 1 266 ? -12.868 -0.268 -2.060 1.00 98.69 266 TYR A CA 1
ATOM 2153 C C . TYR A 1 266 ? -11.393 -0.543 -2.346 1.00 98.69 266 TYR A C 1
ATOM 2155 O O . TYR A 1 266 ? -10.617 -0.869 -1.447 1.00 98.69 266 TYR A O 1
ATOM 2163 N N . VAL A 1 267 ? -11.018 -0.418 -3.614 1.00 98.75 267 VAL A N 1
ATOM 2164 C CA . VAL A 1 267 ? -9.656 -0.683 -4.082 1.00 98.75 267 VAL A CA 1
ATOM 2165 C C . VAL A 1 267 ? -8.934 0.624 -4.384 1.00 98.75 267 VAL A C 1
ATOM 2167 O O . VAL A 1 267 ? -9.460 1.455 -5.126 1.00 98.75 267 VAL A O 1
ATOM 2170 N N . TYR A 1 268 ? -7.734 0.789 -3.823 1.00 98.81 268 TYR A N 1
ATOM 2171 C CA . TYR A 1 268 ? -6.877 1.951 -4.053 1.00 98.81 268 TYR A CA 1
ATOM 2172 C C . TYR A 1 268 ? -5.401 1.571 -4.187 1.00 98.81 268 TYR A C 1
ATOM 2174 O O . TYR A 1 268 ? -4.886 0.726 -3.452 1.00 98.81 268 TYR A O 1
ATOM 2182 N N . LEU A 1 269 ? -4.711 2.287 -5.069 1.00 98.62 269 LEU A N 1
ATOM 2183 C CA . LEU A 1 269 ? -3.258 2.364 -5.127 1.00 98.62 269 LEU A CA 1
ATOM 2184 C C . LEU A 1 269 ? -2.850 3.749 -4.612 1.00 98.62 269 LEU A C 1
ATOM 2186 O O . LEU A 1 269 ? -3.369 4.762 -5.080 1.00 98.62 269 LEU A O 1
ATOM 2190 N N . VAL A 1 270 ? -1.955 3.811 -3.624 1.00 98.62 270 VAL A N 1
ATOM 2191 C CA . VAL A 1 270 ? -1.539 5.087 -3.016 1.00 98.62 270 VAL A CA 1
ATOM 2192 C C . VAL A 1 270 ? -0.058 5.326 -3.272 1.00 98.62 270 VAL A C 1
ATOM 2194 O O . VAL A 1 270 ? 0.795 4.695 -2.647 1.00 98.62 270 VAL A O 1
ATOM 2197 N N . GLU A 1 271 ? 0.240 6.266 -4.168 1.00 97.62 271 GLU A N 1
ATOM 2198 C CA . GLU A 1 271 ? 1.588 6.796 -4.367 1.00 97.62 271 GLU A CA 1
ATOM 2199 C C . GLU A 1 271 ? 1.874 7.829 -3.277 1.00 97.62 271 GLU A C 1
ATOM 2201 O O . GLU A 1 271 ? 1.307 8.922 -3.278 1.00 97.62 271 GLU A O 1
ATOM 2206 N N . LEU A 1 272 ? 2.738 7.473 -2.329 1.00 97.62 272 LEU A N 1
ATOM 2207 C CA . LEU A 1 272 ? 3.091 8.308 -1.180 1.00 97.62 272 LEU A CA 1
ATOM 2208 C C . LEU A 1 272 ? 3.954 9.528 -1.569 1.00 97.62 272 LEU A C 1
ATOM 2210 O O . LEU A 1 272 ? 4.275 9.752 -2.741 1.00 97.62 272 LEU A O 1
ATOM 2214 N N . ARG A 1 273 ? 4.363 10.297 -0.547 1.00 95.19 273 ARG A N 1
ATOM 2215 C CA . ARG A 1 273 ? 5.380 11.357 -0.645 1.00 95.19 273 ARG A CA 1
ATOM 2216 C C . ARG A 1 273 ? 6.681 10.876 -1.326 1.00 95.19 273 ARG A C 1
ATOM 2218 O O . ARG A 1 273 ? 7.064 9.714 -1.154 1.00 95.19 273 ARG A O 1
ATOM 2225 N N . PRO A 1 274 ? 7.440 11.787 -1.965 1.00 91.38 274 PRO A N 1
ATOM 2226 C CA . PRO A 1 274 ? 7.116 13.204 -2.157 1.00 91.38 274 PRO A CA 1
ATOM 2227 C C . PRO A 1 274 ? 6.244 13.450 -3.402 1.00 91.38 274 PRO A C 1
ATOM 2229 O O . PRO A 1 274 ? 5.711 12.522 -4.011 1.00 91.38 274 PRO A O 1
ATOM 2232 N N . GLU A 1 275 ? 6.095 14.723 -3.753 1.00 84.31 275 GLU A N 1
ATOM 2233 C CA . GLU A 1 275 ? 5.465 15.209 -4.981 1.00 84.31 275 GLU A CA 1
ATOM 2234 C C . GLU A 1 275 ? 6.174 14.710 -6.251 1.00 84.31 275 GLU A C 1
ATOM 2236 O O . GLU A 1 275 ? 7.294 14.191 -6.224 1.00 84.31 275 GLU A O 1
ATOM 2241 N N . TYR A 1 276 ? 5.480 14.865 -7.377 1.00 72.56 276 TYR A N 1
ATOM 2242 C CA . TYR A 1 276 ? 5.951 14.520 -8.717 1.00 72.56 276 TYR A CA 1
ATOM 2243 C C . TYR A 1 276 ? 7.268 15.247 -9.090 1.00 72.56 276 TYR A C 1
ATOM 2245 O O . TYR A 1 276 ? 7.646 16.239 -8.475 1.00 72.56 276 TYR A O 1
ATOM 2253 N N . GLU A 1 277 ? 7.977 14.748 -10.109 1.00 55.41 277 GLU A N 1
ATOM 2254 C CA . GLU A 1 277 ? 9.187 15.368 -10.701 1.00 55.41 277 GLU A CA 1
ATOM 2255 C C . GLU A 1 277 ? 10.450 15.529 -9.816 1.00 55.41 277 GLU A C 1
ATOM 2257 O O . GLU A 1 277 ? 11.472 16.027 -10.295 1.00 55.41 277 GLU A O 1
ATOM 2262 N N . LEU A 1 278 ? 10.486 15.015 -8.579 1.00 61.31 278 LEU A N 1
ATOM 2263 C CA . LEU A 1 278 ? 11.724 15.013 -7.783 1.00 61.31 278 LEU A CA 1
ATOM 2264 C C . LEU A 1 278 ? 12.710 13.899 -8.186 1.00 61.31 278 LEU A C 1
ATOM 2266 O O . LEU A 1 278 ? 12.475 12.707 -7.974 1.00 61.31 278 LEU A O 1
ATOM 2270 N N . SER A 1 279 ? 13.896 14.298 -8.660 1.00 54.78 279 SER A N 1
ATOM 2271 C CA . SER A 1 279 ? 14.990 13.405 -9.099 1.00 54.78 279 SER A CA 1
ATOM 2272 C C . SER A 1 279 ? 15.488 12.412 -8.035 1.00 54.78 279 SER A C 1
ATOM 2274 O O . SER A 1 279 ? 16.113 11.403 -8.364 1.00 54.78 279 SER A O 1
ATOM 2276 N N . ASN A 1 280 ? 15.184 12.667 -6.762 1.00 64.44 280 ASN A N 1
ATOM 2277 C CA . ASN A 1 280 ? 15.502 11.827 -5.612 1.00 64.44 280 ASN A CA 1
ATOM 2278 C C . ASN A 1 280 ? 14.260 11.216 -4.926 1.00 64.44 280 ASN A C 1
ATOM 2280 O O . ASN A 1 280 ? 14.397 10.724 -3.809 1.00 64.44 280 ASN A O 1
ATOM 2284 N N . GLY A 1 281 ? 13.072 11.208 -5.547 1.00 77.12 281 GLY A N 1
ATOM 2285 C CA . GLY A 1 281 ? 11.804 10.871 -4.875 1.00 77.12 281 GLY A CA 1
ATOM 2286 C C . GLY A 1 281 ? 11.755 9.503 -4.170 1.00 77.12 281 GLY A C 1
ATOM 2287 O O . GLY A 1 281 ? 11.227 9.391 -3.065 1.00 77.12 281 GLY A O 1
ATOM 2288 N N . PHE A 1 282 ? 12.414 8.470 -4.714 1.00 87.62 282 PHE A N 1
ATOM 2289 C CA . PHE A 1 282 ? 12.548 7.153 -4.055 1.00 87.62 282 PHE A CA 1
ATOM 2290 C C . PHE A 1 282 ? 13.498 7.148 -2.833 1.00 87.62 282 PHE A C 1
ATOM 2292 O O . PHE A 1 282 ? 13.624 6.133 -2.142 1.00 87.62 282 PHE A O 1
ATOM 2299 N N . ILE A 1 283 ? 14.197 8.256 -2.569 1.00 90.25 283 ILE A N 1
ATOM 2300 C CA . ILE A 1 283 ? 15.165 8.478 -1.483 1.00 90.25 283 ILE A CA 1
ATOM 2301 C C . ILE A 1 283 ? 14.595 9.531 -0.510 1.00 90.25 283 ILE A C 1
ATOM 2303 O O . ILE A 1 283 ? 15.251 10.502 -0.132 1.00 90.25 283 ILE A O 1
ATOM 2307 N N . LEU A 1 284 ? 13.339 9.324 -0.104 1.00 89.88 284 LEU A N 1
ATOM 2308 C CA . LEU A 1 284 ? 12.633 10.169 0.856 1.00 89.88 284 LEU A CA 1
ATOM 2309 C C . LEU A 1 284 ? 13.422 10.304 2.174 1.00 89.88 284 LEU A C 1
ATOM 2311 O O . LEU A 1 284 ? 13.880 9.317 2.759 1.00 89.88 284 LEU A O 1
ATOM 2315 N N . HIS A 1 285 ? 13.588 11.540 2.645 1.00 89.56 285 HIS A N 1
ATOM 2316 C CA . HIS A 1 285 ? 14.411 11.849 3.812 1.00 89.56 285 HIS A CA 1
ATOM 2317 C C . HIS A 1 285 ? 13.822 11.267 5.111 1.00 89.56 285 HIS A C 1
ATOM 2319 O O . HIS A 1 285 ? 12.610 11.278 5.317 1.00 89.56 285 HIS A O 1
ATOM 2325 N N . LYS A 1 286 ? 14.681 10.809 6.040 1.00 88.94 286 LYS A N 1
ATOM 2326 C CA . LYS A 1 286 ? 14.286 10.110 7.286 1.00 88.94 286 LYS A CA 1
ATOM 2327 C C . LYS A 1 286 ? 13.190 10.845 8.073 1.00 88.94 286 LYS A C 1
ATOM 2329 O O . LYS A 1 286 ? 12.305 10.190 8.619 1.00 88.94 286 LYS A O 1
ATOM 2334 N N . LYS A 1 287 ? 13.236 12.184 8.116 1.00 90.00 287 LYS A N 1
ATOM 2335 C CA . LYS A 1 287 ? 12.266 13.038 8.833 1.00 90.00 287 LYS A CA 1
ATOM 2336 C C . LYS A 1 287 ? 10.847 13.007 8.244 1.00 90.00 287 LYS A C 1
ATOM 2338 O O . LYS A 1 287 ? 9.898 13.194 8.989 1.00 90.00 287 LYS A O 1
ATOM 2343 N N . GLU A 1 288 ? 10.698 12.699 6.957 1.00 91.25 288 GLU A N 1
ATOM 2344 C CA . GLU A 1 288 ? 9.400 12.661 6.265 1.00 91.25 288 GLU A CA 1
ATOM 2345 C C . GLU A 1 288 ? 8.644 11.343 6.464 1.00 91.25 288 GLU A C 1
ATOM 2347 O O . GLU A 1 288 ? 7.431 11.287 6.264 1.00 91.25 288 GLU A O 1
ATOM 2352 N N . LEU A 1 289 ? 9.339 10.276 6.875 1.00 92.69 289 LEU A N 1
ATOM 2353 C CA . LEU A 1 289 ? 8.777 8.925 6.958 1.00 92.69 289 LEU A CA 1
ATOM 2354 C C . LEU A 1 289 ? 7.570 8.831 7.901 1.00 92.69 289 LEU A C 1
ATOM 2356 O O . LEU A 1 289 ? 6.579 8.189 7.553 1.00 92.69 289 LEU A O 1
ATOM 2360 N N . ILE A 1 290 ? 7.626 9.480 9.071 1.00 94.12 290 ILE A N 1
ATOM 2361 C CA . ILE A 1 290 ? 6.511 9.441 10.024 1.00 94.12 290 ILE A CA 1
ATOM 2362 C C . ILE A 1 290 ? 5.388 10.423 9.643 1.00 94.12 290 ILE A C 1
ATOM 2364 O O . ILE A 1 290 ? 4.244 9.978 9.654 1.00 94.12 290 ILE A O 1
ATOM 2368 N N . PRO A 1 291 ? 5.643 11.687 9.237 1.00 95.38 291 PRO A N 1
ATOM 2369 C CA . PRO A 1 291 ? 4.614 12.554 8.651 1.00 95.38 291 PRO A CA 1
ATOM 2370 C C . PRO A 1 291 ? 3.822 11.886 7.515 1.00 95.38 291 PRO A C 1
ATOM 2372 O O . PRO A 1 291 ? 2.595 11.829 7.586 1.00 95.38 291 PRO A O 1
ATOM 2375 N N . THR A 1 292 ? 4.514 11.267 6.550 1.00 97.25 292 THR A N 1
ATOM 2376 C CA . THR A 1 292 ? 3.904 10.481 5.456 1.00 97.25 292 THR A CA 1
ATOM 2377 C C . THR A 1 292 ? 2.983 9.383 5.996 1.00 97.25 292 THR A C 1
ATOM 2379 O O . THR A 1 292 ? 1.862 9.191 5.524 1.00 97.25 292 THR A O 1
ATOM 2382 N N . ALA A 1 293 ? 3.429 8.654 7.019 1.00 97.88 293 ALA A N 1
ATOM 2383 C CA . ALA A 1 293 ? 2.659 7.550 7.571 1.00 97.88 293 ALA A CA 1
ATOM 2384 C C . ALA A 1 293 ? 1.478 8.000 8.457 1.00 97.88 293 ALA A C 1
ATOM 2386 O O . ALA A 1 293 ? 0.445 7.327 8.482 1.00 97.88 293 ALA A O 1
ATOM 2387 N N . VAL A 1 294 ? 1.599 9.140 9.150 1.00 96.94 294 VAL A N 1
ATOM 2388 C CA . VAL A 1 294 ? 0.515 9.784 9.915 1.00 96.94 294 VAL A CA 1
ATOM 2389 C C . VAL A 1 294 ? -0.609 10.213 8.975 1.00 96.94 294 VAL A C 1
ATOM 2391 O O . VAL A 1 294 ? -1.751 9.801 9.171 1.00 96.94 294 VAL A O 1
ATOM 2394 N N . GLU A 1 295 ? -0.293 11.007 7.949 1.00 97.75 295 GLU A N 1
ATOM 2395 C CA . GLU A 1 295 ? -1.301 11.567 7.043 1.00 97.75 295 GLU A CA 1
ATOM 2396 C C . GLU A 1 295 ? -1.996 10.472 6.227 1.00 97.75 295 GLU A C 1
ATOM 2398 O O . GLU A 1 295 ? -3.226 10.457 6.132 1.00 97.75 295 GLU A O 1
ATOM 2403 N N . THR A 1 296 ? -1.235 9.492 5.728 1.00 98.69 296 THR A N 1
ATOM 2404 C CA . THR A 1 296 ? -1.807 8.380 4.963 1.00 98.69 296 THR A CA 1
ATOM 2405 C C . THR A 1 296 ? -2.703 7.521 5.849 1.00 98.69 296 THR A C 1
ATOM 2407 O O . THR A 1 296 ? -3.766 7.105 5.402 1.00 98.69 296 THR A O 1
ATOM 2410 N N . PHE A 1 297 ? -2.352 7.293 7.123 1.00 98.62 297 PHE A N 1
ATOM 2411 C CA . PHE A 1 297 ? -3.237 6.562 8.037 1.00 98.62 297 PHE A CA 1
ATOM 2412 C C . PHE A 1 297 ? -4.545 7.318 8.312 1.00 98.62 297 PHE A C 1
ATOM 2414 O O . PHE A 1 297 ? -5.606 6.701 8.385 1.00 98.62 297 PHE A O 1
ATOM 2421 N N . GLU A 1 298 ? -4.501 8.647 8.432 1.00 98.12 298 GLU A N 1
ATOM 2422 C CA . GLU A 1 298 ? -5.710 9.468 8.562 1.00 98.12 298 GLU A CA 1
ATOM 2423 C C . GLU A 1 298 ? -6.594 9.410 7.307 1.00 98.12 298 GLU A C 1
ATOM 2425 O O . GLU A 1 298 ? -7.809 9.279 7.444 1.00 98.12 298 GLU A O 1
ATOM 2430 N N . GLY A 1 299 ? -6.010 9.398 6.103 1.00 98.31 299 GLY A N 1
ATOM 2431 C CA . GLY A 1 299 ? -6.751 9.144 4.862 1.00 98.31 299 GLY A CA 1
ATOM 2432 C C . GLY A 1 299 ? -7.330 7.724 4.784 1.00 98.31 299 GLY A C 1
ATOM 2433 O O . GLY A 1 299 ? -8.508 7.544 4.483 1.00 98.31 299 GLY A O 1
ATOM 2434 N N . VAL A 1 300 ? -6.539 6.703 5.129 1.00 98.75 300 VAL A N 1
ATOM 2435 C CA . VAL A 1 300 ? -6.956 5.287 5.117 1.00 98.75 300 VAL A CA 1
ATOM 2436 C C . VAL A 1 300 ? -8.111 5.020 6.083 1.00 98.75 300 VAL A C 1
ATOM 2438 O O . VAL A 1 300 ? -8.961 4.184 5.783 1.00 98.75 300 VAL A O 1
ATOM 2441 N N . LYS A 1 301 ? -8.227 5.759 7.195 1.00 98.50 301 LYS A N 1
ATOM 2442 C CA . LYS A 1 301 ? -9.389 5.634 8.089 1.00 98.50 301 LYS A CA 1
ATOM 2443 C C . LYS A 1 301 ? -10.724 5.957 7.410 1.00 98.50 301 LYS A C 1
ATOM 2445 O O . LYS A 1 301 ? -11.703 5.309 7.753 1.00 98.50 301 LYS A O 1
ATOM 2450 N N . GLU A 1 302 ? -10.772 6.821 6.394 1.00 98.44 302 GLU A N 1
ATOM 2451 C CA . GLU A 1 302 ? -11.997 7.040 5.600 1.00 98.44 302 GLU A CA 1
ATOM 2452 C C . GLU A 1 302 ? -12.374 5.811 4.752 1.00 98.44 302 GLU A C 1
ATOM 2454 O O . GLU A 1 302 ? -13.554 5.564 4.518 1.00 98.44 302 GLU A O 1
ATOM 2459 N N . VAL A 1 303 ? -11.395 4.999 4.329 1.00 98.69 303 VAL A N 1
ATOM 2460 C CA . VAL A 1 303 ? -11.651 3.711 3.655 1.00 98.69 303 VAL A CA 1
ATOM 2461 C C . VAL A 1 303 ? -12.155 2.666 4.650 1.00 98.69 303 VAL A C 1
ATOM 2463 O O . VAL A 1 303 ? -13.081 1.924 4.338 1.00 98.69 303 VAL A O 1
ATOM 2466 N N . ILE A 1 304 ? -11.593 2.634 5.864 1.00 98.62 304 ILE A N 1
ATOM 2467 C CA . ILE A 1 304 ? -12.079 1.763 6.947 1.00 98.62 304 ILE A CA 1
ATOM 2468 C C . ILE A 1 304 ? -13.524 2.130 7.315 1.00 98.62 304 ILE A C 1
ATOM 2470 O O . ILE A 1 304 ? -14.371 1.250 7.447 1.00 98.62 304 ILE A O 1
ATOM 2474 N N . GLU A 1 305 ? -13.817 3.425 7.429 1.00 97.88 305 GLU A N 1
ATOM 2475 C CA . GLU A 1 305 ? -15.154 3.955 7.702 1.00 97.88 305 GLU A CA 1
ATOM 2476 C C . GLU A 1 305 ? -16.128 3.606 6.565 1.00 97.88 305 GLU A C 1
ATOM 2478 O O . GLU A 1 305 ? -17.195 3.072 6.848 1.00 97.88 305 GLU A O 1
ATOM 2483 N N . ALA A 1 306 ? -15.737 3.747 5.292 1.00 97.94 306 ALA A N 1
ATOM 2484 C CA . ALA A 1 306 ? -16.556 3.314 4.153 1.00 97.94 306 ALA A CA 1
ATOM 2485 C C . ALA A 1 306 ? -16.830 1.793 4.129 1.00 97.94 306 ALA A C 1
ATOM 2487 O O . ALA A 1 306 ? -17.944 1.373 3.826 1.00 97.94 306 ALA A O 1
ATOM 2488 N N . VAL A 1 307 ? -15.853 0.952 4.494 1.00 98.38 307 VAL A N 1
ATOM 2489 C CA . VAL A 1 307 ? -16.043 -0.510 4.620 1.00 98.38 307 VAL A CA 1
ATOM 2490 C C . VAL A 1 307 ? -17.043 -0.857 5.731 1.00 98.38 307 VAL A C 1
ATOM 2492 O O . VAL A 1 307 ? -17.855 -1.770 5.562 1.00 98.38 307 VAL A O 1
ATOM 2495 N N . LEU A 1 308 ? -17.014 -0.132 6.854 1.00 97.12 308 LEU A N 1
ATOM 2496 C CA . LEU A 1 308 ? -17.971 -0.300 7.955 1.00 97.12 308 LEU A CA 1
ATOM 2497 C C . LEU A 1 308 ? -19.374 0.184 7.558 1.00 97.12 308 LEU A C 1
ATOM 2499 O O . LEU A 1 308 ? -20.343 -0.544 7.771 1.00 97.12 308 LEU A O 1
ATOM 2503 N N . GLU A 1 309 ? -19.466 1.367 6.937 1.00 95.62 309 GLU A N 1
ATOM 2504 C CA . GLU A 1 309 ? -20.700 1.950 6.388 1.00 95.62 309 GLU A CA 1
ATOM 2505 C C . GLU A 1 309 ? -21.372 0.987 5.389 1.00 95.62 309 GLU A C 1
ATOM 2507 O O . GLU A 1 309 ? -22.573 0.748 5.486 1.00 95.62 309 GLU A O 1
ATOM 2512 N N . HIS A 1 310 ? -20.606 0.378 4.475 1.00 95.56 310 HIS A N 1
ATOM 2513 C CA . HIS A 1 310 ? -21.130 -0.537 3.454 1.00 95.56 310 HIS A CA 1
ATOM 2514 C C . HIS A 1 310 ? -21.750 -1.823 4.014 1.00 95.56 310 HIS A C 1
ATOM 2516 O O . HIS A 1 310 ? -22.715 -2.332 3.447 1.00 95.56 310 HIS A O 1
ATOM 2522 N N . ASN A 1 311 ? -21.185 -2.354 5.098 1.00 96.06 311 ASN A N 1
ATOM 2523 C CA . ASN A 1 311 ? -21.593 -3.626 5.694 1.00 96.06 311 ASN A CA 1
ATOM 2524 C C . ASN A 1 311 ? -22.598 -3.448 6.853 1.00 96.06 311 ASN A C 1
ATOM 2526 O O . ASN A 1 311 ? -22.765 -4.365 7.658 1.00 96.06 311 ASN A O 1
ATOM 2530 N N . ASP A 1 312 ? -23.212 -2.265 6.993 1.00 94.00 312 ASP A N 1
ATOM 2531 C CA . ASP A 1 312 ? -24.092 -1.897 8.116 1.00 94.00 312 ASP A CA 1
ATOM 2532 C C . ASP A 1 312 ? -23.440 -2.056 9.514 1.00 94.00 312 ASP A C 1
ATOM 2534 O O . ASP A 1 312 ? -24.126 -2.127 10.543 1.00 94.00 312 ASP A O 1
ATOM 2538 N N . ILE A 1 313 ? -22.101 -2.074 9.589 1.00 90.38 313 ILE A N 1
ATOM 2539 C CA . ILE A 1 313 ? -21.352 -2.298 10.833 1.00 90.38 313 ILE A CA 1
ATOM 2540 C C . ILE A 1 313 ? -21.306 -0.996 11.634 1.00 90.38 313 ILE A C 1
ATOM 2542 O O . ILE A 1 313 ? -20.333 -0.240 11.628 1.00 90.38 313 ILE A O 1
ATOM 2546 N N . LYS A 1 314 ? -22.401 -0.733 12.344 1.00 78.56 314 LYS A N 1
ATOM 2547 C CA . LYS A 1 314 ? -22.589 0.480 13.141 1.00 78.56 314 LYS A CA 1
ATOM 2548 C C . LYS A 1 314 ? -21.542 0.585 14.248 1.00 78.56 314 LYS A C 1
ATOM 2550 O O . LYS A 1 314 ? -21.359 -0.330 15.054 1.00 78.56 314 LYS A O 1
ATOM 2555 N N . LYS A 1 315 ? -20.909 1.756 14.322 1.00 68.19 315 LYS A N 1
ATOM 2556 C CA . LYS A 1 315 ? -20.083 2.167 15.456 1.00 68.19 315 LYS A CA 1
ATOM 2557 C C . LYS A 1 315 ? -20.923 2.154 16.731 1.00 68.19 315 LYS A C 1
ATOM 2559 O O . LYS A 1 315 ? -22.014 2.720 16.751 1.00 68.19 315 LYS A O 1
ATOM 2564 N N . ASP A 1 316 ? -20.412 1.507 17.782 1.00 65.06 316 ASP A N 1
ATOM 2565 C CA . ASP A 1 316 ? -21.058 1.463 19.101 1.00 65.06 316 ASP A CA 1
ATOM 2566 C C . ASP A 1 316 ? -21.451 2.894 19.522 1.00 65.06 316 ASP A C 1
ATOM 2568 O O . ASP A 1 316 ? -20.552 3.739 19.620 1.00 65.06 316 ASP A O 1
ATOM 2572 N N . PRO A 1 317 ? -22.738 3.193 19.792 1.00 59.88 317 PRO A N 1
ATOM 2573 C CA . PRO A 1 317 ? -23.178 4.532 20.175 1.00 59.88 317 PRO A CA 1
ATOM 2574 C C . PRO A 1 317 ? -22.430 5.102 21.384 1.00 59.88 317 PRO A C 1
ATOM 2576 O O . PRO A 1 317 ? -22.242 6.313 21.473 1.00 59.88 317 PRO A O 1
ATOM 2579 N N . LEU A 1 318 ? -21.946 4.253 22.298 1.00 59.81 318 LEU A N 1
ATOM 2580 C CA . LEU A 1 318 ? -21.129 4.694 23.426 1.00 59.81 318 LEU A CA 1
ATOM 2581 C C . LEU A 1 318 ? -19.733 5.153 22.979 1.00 59.81 318 LEU A C 1
ATOM 2583 O O . LEU A 1 318 ? -19.190 6.065 23.588 1.00 59.81 318 LEU A O 1
ATOM 2587 N N . SER A 1 319 ? -19.156 4.575 21.922 1.00 58.75 319 SER A N 1
ATOM 2588 C CA . SER A 1 319 ? -17.843 4.956 21.357 1.00 58.75 319 SER A CA 1
ATOM 2589 C C . SER A 1 319 ? -17.848 6.274 20.559 1.00 58.75 319 SER A C 1
ATOM 2591 O O . SER A 1 319 ? -16.798 6.735 20.111 1.00 58.75 319 SER A O 1
ATOM 2593 N N . LEU A 1 320 ? -19.020 6.898 20.390 1.00 58.03 320 LEU A N 1
ATOM 2594 C CA . LEU A 1 320 ? -19.163 8.291 19.943 1.00 58.03 320 LEU A CA 1
ATOM 2595 C C . LEU A 1 320 ? -19.107 9.290 21.114 1.00 58.03 320 LEU A C 1
ATOM 2597 O O . LEU A 1 320 ? -18.991 10.494 20.896 1.00 58.03 320 LEU A O 1
ATOM 2601 N N . ILE A 1 321 ? -19.194 8.811 22.358 1.00 60.62 321 ILE A N 1
ATOM 2602 C CA . ILE A 1 321 ? -19.219 9.644 23.560 1.00 60.62 321 ILE A CA 1
ATOM 2603 C C . ILE A 1 321 ? -17.786 9.774 24.107 1.00 60.62 321 ILE A C 1
ATOM 2605 O O . ILE A 1 321 ? -17.154 8.752 24.375 1.00 60.62 321 ILE A O 1
ATOM 2609 N N . PRO A 1 322 ? -17.261 10.994 24.352 1.00 58.47 322 PRO A N 1
ATOM 2610 C CA . PRO A 1 322 ? -15.922 11.180 24.914 1.00 58.47 322 PRO A CA 1
ATOM 2611 C C . PRO A 1 322 ? -15.716 10.399 26.228 1.00 58.47 322 PRO A C 1
ATOM 2613 O O . PRO A 1 322 ? -16.622 10.407 27.067 1.00 58.47 322 PRO A O 1
ATOM 2616 N N . PRO A 1 323 ? -14.543 9.784 26.491 1.00 63.56 323 PRO A N 1
ATOM 2617 C CA . PRO A 1 323 ? -14.356 8.847 27.609 1.00 63.56 323 PRO A CA 1
ATOM 2618 C C . PRO A 1 323 ? -14.840 9.299 29.009 1.00 63.56 323 PRO A C 1
ATOM 2620 O O . PRO A 1 323 ? -15.419 8.468 29.720 1.00 63.56 323 PRO A O 1
ATOM 2623 N N . PRO A 1 324 ? -14.702 10.579 29.432 1.00 65.19 324 PRO A N 1
ATOM 2624 C CA . PRO A 1 324 ? -15.246 11.049 30.714 1.00 65.19 324 PRO A CA 1
ATOM 2625 C C . PRO A 1 324 ? -16.781 10.995 30.774 1.00 65.19 324 PRO A C 1
ATOM 2627 O O . PRO A 1 324 ? -17.362 10.695 31.818 1.00 65.19 324 PRO A O 1
ATOM 2630 N N . LEU A 1 325 ? -17.440 11.264 29.645 1.00 68.56 325 LEU A N 1
ATOM 2631 C CA . LEU A 1 325 ? -18.889 11.181 29.488 1.00 68.56 325 LEU A CA 1
ATOM 2632 C C . LEU A 1 325 ? -19.334 9.729 29.253 1.00 68.56 325 LEU A C 1
ATOM 2634 O O . LEU A 1 325 ? -20.350 9.324 29.810 1.00 68.56 325 LEU A O 1
ATOM 2638 N N . ARG A 1 326 ? -18.545 8.908 28.543 1.00 74.69 326 ARG A N 1
ATOM 2639 C CA . ARG A 1 326 ? -18.827 7.480 28.306 1.00 74.69 326 ARG A CA 1
ATOM 2640 C C . ARG A 1 326 ? -18.921 6.697 29.615 1.00 74.69 326 ARG A C 1
ATOM 2642 O O . ARG A 1 326 ? -19.853 5.918 29.783 1.00 74.69 326 ARG A O 1
ATOM 2649 N N . ARG A 1 327 ? -18.042 6.972 30.594 1.00 71.94 327 ARG A N 1
ATOM 2650 C CA . ARG A 1 327 ? -18.160 6.411 31.958 1.00 71.94 327 ARG A CA 1
ATOM 2651 C C . ARG A 1 327 ? -19.464 6.816 32.655 1.00 71.94 327 ARG A C 1
ATOM 2653 O O . ARG A 1 327 ? -20.110 5.959 33.254 1.00 71.94 327 ARG A O 1
ATOM 2660 N N . LYS A 1 328 ? -19.879 8.087 32.560 1.00 76.56 328 LYS A N 1
ATOM 2661 C CA . LYS A 1 328 ? -21.158 8.558 33.128 1.00 76.56 328 LYS A CA 1
ATOM 2662 C C . LYS A 1 328 ? -22.362 7.915 32.427 1.00 76.56 328 LYS A C 1
ATOM 2664 O O . LYS A 1 328 ? -23.303 7.515 33.107 1.00 76.56 328 LYS A O 1
ATOM 2669 N N . GLN A 1 329 ? -22.310 7.755 31.104 1.00 74.75 329 GLN A N 1
ATOM 2670 C CA . GLN A 1 329 ? -23.364 7.112 30.319 1.00 74.75 329 GLN A CA 1
ATOM 2671 C C . GLN A 1 329 ? -23.488 5.619 30.652 1.00 74.75 329 GLN A C 1
ATOM 2673 O O . GLN A 1 329 ? -24.587 5.157 30.940 1.00 74.75 329 GLN A O 1
ATOM 2678 N N . LEU A 1 330 ? -22.370 4.885 30.713 1.00 74.25 330 LEU A N 1
ATOM 2679 C CA . LEU A 1 330 ? -22.324 3.481 31.139 1.00 74.25 330 LEU A CA 1
ATOM 2680 C C . LEU A 1 330 ? -22.868 3.294 32.561 1.00 74.25 330 LEU A C 1
ATOM 2682 O O . LEU A 1 330 ? -23.677 2.401 32.796 1.00 74.25 330 LEU A O 1
ATOM 2686 N N . TYR A 1 331 ? -22.479 4.158 33.504 1.00 77.75 331 TYR A N 1
ATOM 2687 C CA . TYR A 1 331 ? -23.009 4.135 34.871 1.00 77.75 331 TYR A CA 1
ATOM 2688 C C . TYR A 1 331 ? -24.524 4.397 34.903 1.00 77.75 331 TYR A C 1
ATOM 2690 O O . TYR A 1 331 ? -25.264 3.659 35.553 1.00 77.75 331 TYR A O 1
ATOM 2698 N N . ARG A 1 332 ? -25.009 5.381 34.133 1.00 80.81 332 ARG A N 1
ATOM 2699 C CA . ARG A 1 332 ? -26.442 5.682 33.989 1.00 80.81 332 ARG A CA 1
ATOM 2700 C C . ARG A 1 332 ? -27.213 4.518 33.356 1.00 80.81 332 ARG A C 1
ATOM 2702 O O . ARG A 1 332 ? -28.280 4.174 33.847 1.00 80.81 332 ARG A O 1
ATOM 2709 N N . MET A 1 333 ? -26.668 3.869 32.326 1.00 78.00 333 MET A N 1
ATOM 2710 C CA . MET A 1 333 ? -27.260 2.670 31.718 1.00 78.00 333 MET A CA 1
ATOM 2711 C C . MET A 1 333 ? -27.271 1.478 32.680 1.00 78.00 333 MET A C 1
ATOM 2713 O O . MET A 1 333 ? -28.249 0.735 32.696 1.00 78.00 333 MET A O 1
ATOM 2717 N N . ARG A 1 334 ? -26.243 1.320 33.528 1.00 81.44 334 ARG A N 1
ATOM 2718 C CA . ARG A 1 334 ? -26.211 0.287 34.575 1.00 81.44 334 ARG A CA 1
ATOM 2719 C C . ARG A 1 334 ? -27.297 0.517 35.629 1.00 81.44 334 ARG A C 1
ATOM 2721 O O . ARG A 1 334 ? -28.005 -0.427 35.961 1.00 81.44 334 ARG A O 1
ATOM 2728 N N . LEU A 1 335 ? -27.468 1.759 36.095 1.00 79.56 335 LEU A N 1
ATOM 2729 C CA . LEU A 1 335 ? -28.547 2.147 37.018 1.00 79.56 335 LEU A CA 1
ATOM 2730 C C . LEU A 1 335 ? -29.945 1.953 36.410 1.00 79.56 335 LEU A C 1
ATOM 2732 O O . LEU A 1 335 ? -30.855 1.516 37.103 1.00 79.56 335 LEU A O 1
ATOM 2736 N N . LEU A 1 336 ? -30.110 2.235 35.115 1.00 81.31 336 LEU A N 1
ATOM 2737 C CA . LEU A 1 336 ? -31.367 2.038 34.380 1.00 81.31 336 LEU A CA 1
ATOM 2738 C C . LEU A 1 336 ? -31.606 0.577 33.940 1.00 81.31 336 LEU A C 1
ATOM 2740 O O . LEU A 1 336 ? -32.568 0.305 33.229 1.00 81.31 336 LEU A O 1
ATOM 2744 N N . GLY A 1 337 ? -30.731 -0.370 34.303 1.00 72.12 337 GLY A N 1
ATOM 2745 C CA . GLY A 1 337 ? -30.846 -1.787 33.926 1.00 72.12 337 GLY A CA 1
ATOM 2746 C C . GLY A 1 337 ? -30.567 -2.107 32.447 1.00 72.12 337 GLY A C 1
ATOM 2747 O O . GLY A 1 337 ? -30.596 -3.276 32.063 1.00 72.12 337 GLY A O 1
ATOM 2748 N N . LEU A 1 338 ? -30.228 -1.104 31.631 1.00 71.00 338 LEU A N 1
ATOM 2749 C CA . LEU A 1 338 ? -30.072 -1.167 30.168 1.00 71.00 338 LEU A CA 1
ATOM 2750 C C . LEU A 1 338 ? -28.828 -1.941 29.683 1.00 71.00 338 LEU A C 1
ATOM 2752 O O . LEU A 1 338 ? -28.555 -1.970 28.488 1.00 71.00 338 LEU A O 1
ATOM 2756 N N . LEU A 1 339 ? -28.057 -2.549 30.592 1.00 59.12 339 LEU A N 1
ATOM 2757 C CA . LEU A 1 339 ? -26.890 -3.389 30.276 1.00 59.12 339 LEU A CA 1
ATOM 2758 C C . LEU A 1 339 ? -27.160 -4.900 30.428 1.00 59.12 339 LEU A C 1
ATOM 2760 O O . LEU A 1 339 ? -26.248 -5.707 30.241 1.00 59.12 339 LEU A O 1
ATOM 2764 N N . LYS A 1 340 ? -28.396 -5.312 30.751 1.00 43.38 340 LYS A N 1
ATOM 2765 C CA . LYS A 1 340 ? -28.786 -6.732 30.754 1.00 43.38 340 LYS A CA 1
ATOM 2766 C C . LYS A 1 340 ? -28.763 -7.293 29.326 1.00 43.38 340 LYS A C 1
ATOM 2768 O O . LYS A 1 340 ? -29.686 -7.059 28.555 1.00 43.38 340 LYS A O 1
ATOM 2773 N N . GLY A 1 341 ? -27.708 -8.041 29.002 1.00 40.19 341 GLY A N 1
ATOM 2774 C CA . GLY A 1 341 ? -27.536 -8.707 27.704 1.00 40.19 341 GLY A CA 1
ATOM 2775 C C . GLY A 1 341 ? -26.085 -8.988 27.293 1.00 40.19 341 GLY A C 1
ATOM 2776 O O . GLY A 1 341 ? -25.873 -9.767 26.374 1.00 40.19 341 GLY A O 1
ATOM 2777 N N . MET A 1 342 ? -25.086 -8.395 27.965 1.00 34.69 342 MET A N 1
ATOM 2778 C CA . MET A 1 342 ? -23.662 -8.521 27.591 1.00 34.69 342 MET A CA 1
ATOM 2779 C C . MET A 1 342 ? -22.799 -9.378 28.543 1.00 34.69 342 MET A C 1
ATOM 2781 O O . MET A 1 342 ? -21.586 -9.443 28.367 1.00 34.69 342 MET A O 1
ATOM 2785 N N . GLU A 1 343 ? -23.387 -10.057 29.532 1.00 33.94 343 GLU A N 1
ATOM 2786 C CA . GLU A 1 343 ? -22.668 -10.953 30.456 1.00 33.94 343 GLU A CA 1
ATOM 2787 C C . GLU A 1 343 ? -23.008 -12.425 30.155 1.00 33.94 343 GLU A C 1
ATOM 2789 O O . GLU A 1 343 ? -23.992 -12.953 30.665 1.00 33.94 343 GLU A O 1
ATOM 2794 N N . SER A 1 344 ? -22.206 -13.089 29.306 1.00 28.12 344 SER A N 1
ATOM 2795 C CA . SER A 1 344 ? -22.353 -14.529 29.006 1.00 28.12 344 SER A CA 1
ATOM 2796 C C . SER A 1 344 ? -21.059 -15.212 28.509 1.00 28.12 344 SER A C 1
ATOM 2798 O O . SER A 1 344 ? -21.090 -15.947 27.521 1.00 28.12 344 SER A O 1
ATOM 2800 N N . SER A 1 345 ? -19.917 -15.000 29.179 1.00 27.45 345 SER A N 1
ATOM 2801 C CA . SER A 1 345 ? -18.713 -15.852 29.011 1.00 27.45 345 SER A CA 1
ATOM 2802 C C . SER A 1 345 ? -17.639 -15.649 30.099 1.00 27.45 345 SER A C 1
ATOM 2804 O O . SER A 1 345 ? -16.459 -15.466 29.807 1.00 27.45 345 SER A O 1
ATOM 2806 N N . THR A 1 346 ? -18.024 -15.717 31.376 1.00 26.92 346 THR A N 1
ATOM 2807 C CA . THR A 1 346 ? -17.071 -15.838 32.497 1.00 26.92 346 THR A CA 1
ATOM 2808 C C . THR A 1 346 ? -17.428 -17.036 33.373 1.00 26.92 346 THR A C 1
ATOM 2810 O O . THR A 1 346 ? -18.346 -16.988 34.191 1.00 26.92 346 THR A O 1
ATOM 2813 N N . GLU A 1 347 ? -16.695 -18.135 33.190 1.00 26.75 347 GLU A N 1
ATOM 2814 C CA . GLU A 1 347 ? -16.793 -19.305 34.061 1.00 26.75 347 GLU A CA 1
ATOM 2815 C C . GLU A 1 347 ? -16.340 -18.949 35.484 1.00 26.75 347 GLU A C 1
ATOM 2817 O O . GLU A 1 347 ? -15.344 -18.253 35.689 1.00 26.75 347 GLU A O 1
ATOM 2822 N N . LYS A 1 348 ? -17.084 -19.423 36.487 1.00 27.56 348 LYS A N 1
ATOM 2823 C CA . LYS A 1 348 ? -16.777 -19.175 37.899 1.00 27.56 348 LYS A CA 1
ATOM 2824 C C . LYS A 1 348 ? -15.778 -20.212 38.415 1.00 27.56 348 LYS A C 1
ATOM 2826 O O . LYS A 1 348 ? -16.189 -21.283 38.852 1.00 27.56 348 LYS A O 1
ATOM 2831 N N . SER A 1 349 ? -14.492 -19.875 38.464 1.00 25.77 349 SER A N 1
ATOM 2832 C CA . SER A 1 349 ? -13.534 -20.592 39.314 1.00 25.77 349 SER A CA 1
ATOM 2833 C C . SER A 1 349 ? -13.667 -20.120 40.768 1.00 25.77 349 SER A C 1
ATOM 2835 O O . SER A 1 349 ? -13.003 -19.188 41.218 1.00 25.77 349 SER A O 1
ATOM 2837 N N . SER A 1 350 ? -14.563 -20.755 41.526 1.00 27.38 350 SER A N 1
ATOM 2838 C CA . SER A 1 350 ? -14.682 -20.526 42.968 1.00 27.38 350 SER A CA 1
ATOM 2839 C C . SER A 1 350 ? -13.512 -21.175 43.712 1.00 27.38 350 SER A C 1
ATOM 2841 O O . SER A 1 350 ? -13.549 -22.370 44.004 1.00 27.38 350 SER A O 1
ATOM 2843 N N . ILE A 1 351 ? -12.485 -20.388 44.032 1.00 26.06 351 ILE A N 1
ATOM 2844 C CA . ILE A 1 351 ? -11.454 -20.776 45.001 1.00 26.06 351 ILE A CA 1
ATOM 2845 C C . ILE A 1 351 ? -11.986 -20.438 46.397 1.00 26.06 351 ILE A C 1
ATOM 2847 O O . ILE A 1 351 ? -12.197 -19.271 46.716 1.00 26.06 351 ILE A O 1
ATOM 2851 N N . THR A 1 352 ? -12.218 -21.462 47.214 1.00 27.64 352 THR A N 1
ATOM 2852 C CA . THR A 1 352 ? -12.521 -21.333 48.645 1.00 27.64 352 THR A CA 1
ATOM 2853 C C . THR A 1 352 ? -11.314 -21.777 49.457 1.00 27.64 352 THR A C 1
ATOM 2855 O O . THR A 1 352 ? -10.874 -22.917 49.308 1.00 27.64 352 THR A O 1
ATOM 2858 N N . ASP A 1 353 ? -10.808 -20.907 50.330 1.00 26.86 353 ASP A N 1
ATOM 2859 C CA . ASP A 1 353 ? -9.744 -21.254 51.272 1.00 26.86 353 ASP A CA 1
ATOM 2860 C C . ASP A 1 353 ? -10.155 -22.398 52.208 1.00 26.86 353 ASP A C 1
ATOM 2862 O O . ASP A 1 353 ? -11.274 -22.445 52.724 1.00 26.86 353 ASP A O 1
ATOM 2866 N N . THR A 1 354 ? -9.225 -23.311 52.485 1.00 27.47 354 THR A N 1
ATOM 2867 C CA . THR A 1 354 ? -9.242 -24.157 53.688 1.00 27.47 354 THR A CA 1
ATOM 2868 C C . THR A 1 354 ? -7.834 -24.691 53.952 1.00 27.47 354 THR A C 1
ATOM 2870 O O . THR A 1 354 ? -7.139 -25.112 53.028 1.00 27.47 354 THR A O 1
ATOM 2873 N N . LEU A 1 355 ? -7.387 -24.650 55.212 1.00 26.44 355 LEU A N 1
ATOM 2874 C CA . LEU A 1 355 ? -6.067 -25.159 55.606 1.00 26.44 355 LEU A CA 1
ATOM 2875 C C . LEU A 1 355 ? -6.034 -26.703 55.627 1.00 26.44 355 LEU A C 1
ATOM 2877 O O . LEU A 1 355 ? -7.074 -27.336 55.824 1.00 26.44 355 LEU A O 1
ATOM 2881 N N . PRO A 1 356 ? -4.853 -27.325 55.451 1.00 28.53 356 PRO A N 1
ATOM 2882 C CA . PRO A 1 356 ? -4.723 -28.777 55.400 1.00 28.53 356 PRO A CA 1
ATOM 2883 C C . PRO A 1 356 ? -4.790 -29.432 56.788 1.00 28.53 356 PRO A C 1
ATOM 2885 O O . PRO A 1 356 ? -4.137 -28.986 57.731 1.00 28.53 356 PRO A O 1
ATOM 2888 N N . THR A 1 357 ? -5.480 -30.572 56.865 1.00 24.86 357 THR A N 1
ATOM 2889 C CA . THR A 1 357 ? -5.417 -31.525 57.989 1.00 24.86 357 THR A CA 1
ATOM 2890 C C . THR A 1 357 ? -4.822 -32.846 57.488 1.00 24.86 357 THR A C 1
ATOM 2892 O O . THR A 1 357 ? -4.994 -33.210 56.324 1.00 24.86 357 THR A O 1
ATOM 2895 N N . VAL A 1 358 ? -4.061 -33.545 58.334 1.00 27.23 358 VAL A N 1
ATOM 2896 C CA . VAL A 1 358 ? -3.030 -34.502 57.893 1.00 27.23 358 VAL A CA 1
ATOM 2897 C C . VAL A 1 358 ? -3.376 -35.959 58.238 1.00 27.23 358 VAL A C 1
ATOM 2899 O O . VAL A 1 358 ? -3.476 -36.302 59.412 1.00 27.23 358 VAL A O 1
ATOM 2902 N N . THR A 1 359 ? -3.395 -36.834 57.216 1.00 24.44 359 THR A N 1
ATOM 2903 C CA . THR A 1 359 ? -3.359 -38.328 57.280 1.00 24.44 359 THR A CA 1
ATOM 2904 C C . THR A 1 359 ? -4.581 -39.049 57.911 1.00 24.44 359 THR A C 1
ATOM 2906 O O . THR A 1 359 ? -5.382 -38.390 58.567 1.00 24.44 359 THR A O 1
ATOM 2909 N N . PRO A 1 360 ? -4.780 -40.385 57.717 1.00 29.20 360 PRO A N 1
ATOM 2910 C CA . PRO A 1 360 ? -3.877 -41.387 57.124 1.00 29.20 360 PRO A CA 1
ATOM 2911 C C . PRO A 1 360 ? -4.400 -42.215 55.929 1.00 29.20 360 PRO A C 1
ATOM 2913 O O . PRO A 1 360 ? -5.539 -42.125 55.487 1.00 29.20 360 PRO A O 1
ATOM 2916 N N . ILE A 1 361 ? -3.480 -43.027 55.399 1.00 27.89 361 ILE A N 1
ATOM 2917 C CA . ILE A 1 361 ? -3.581 -43.865 54.195 1.00 27.89 361 ILE A CA 1
ATOM 2918 C C . ILE A 1 361 ? -4.299 -45.193 54.489 1.00 27.89 361 ILE A C 1
ATOM 2920 O O . ILE A 1 361 ? -3.954 -45.854 55.470 1.00 27.89 361 ILE A O 1
ATOM 2924 N N . ARG A 1 362 ? -5.134 -45.696 53.559 1.00 25.92 362 ARG A N 1
ATOM 2925 C CA . ARG A 1 362 ? -5.240 -47.156 53.352 1.00 25.92 362 ARG A CA 1
ATOM 2926 C C . ARG A 1 362 ? -5.688 -47.609 51.951 1.00 25.92 362 ARG A C 1
ATOM 2928 O O . ARG A 1 362 ? -6.800 -47.336 51.530 1.00 25.92 362 ARG A O 1
ATOM 2935 N N . THR A 1 363 ? -4.796 -48.380 51.318 1.00 27.55 363 THR A N 1
ATOM 2936 C CA . THR A 1 363 ? -5.013 -49.525 50.395 1.00 27.55 363 THR A CA 1
ATOM 2937 C C . THR A 1 363 ? -5.979 -49.436 49.203 1.00 27.55 363 THR A C 1
ATOM 2939 O O . THR A 1 363 ? -7.170 -49.185 49.321 1.00 27.55 363 THR A O 1
ATOM 2942 N N . SER A 1 364 ? -5.436 -49.829 48.051 1.00 27.33 364 SER A N 1
ATOM 2943 C CA . SER A 1 364 ? -6.092 -50.044 46.760 1.00 27.33 364 SER A CA 1
ATOM 2944 C C . SER A 1 364 ? -6.983 -51.293 46.682 1.00 27.33 364 SER A C 1
ATOM 2946 O O . SER A 1 364 ? -6.814 -52.260 47.420 1.00 27.33 364 SER A O 1
ATOM 2948 N N . THR A 1 365 ? -7.831 -51.339 45.652 1.00 27.38 365 THR A N 1
ATOM 2949 C CA . THR A 1 365 ? -8.048 -52.557 44.847 1.00 27.38 365 THR A CA 1
ATOM 2950 C C . THR A 1 365 ? -8.436 -52.180 43.414 1.00 27.38 365 THR A C 1
ATOM 2952 O O . THR A 1 365 ? -8.986 -51.109 43.173 1.00 27.38 365 THR A O 1
ATOM 2955 N N . VAL A 1 366 ? -8.117 -53.048 42.451 1.00 29.62 366 VAL A N 1
ATOM 2956 C CA . VAL A 1 366 ? -8.438 -52.884 41.022 1.00 29.62 366 VAL A CA 1
ATOM 2957 C C . VAL A 1 366 ? -9.390 -53.998 40.603 1.00 29.62 366 VAL A C 1
ATOM 2959 O O . VAL A 1 366 ? -9.156 -55.154 40.943 1.00 29.62 366 VAL A O 1
ATOM 2962 N N . SER A 1 367 ? -10.405 -53.682 39.797 1.00 27.00 367 SER A N 1
ATOM 2963 C CA . SER A 1 367 ? -11.081 -54.678 38.959 1.00 27.00 367 SER A CA 1
ATOM 2964 C C . SER A 1 367 ? -11.584 -54.064 37.646 1.00 27.00 367 SER A C 1
ATOM 2966 O O . SER A 1 367 ? -11.564 -52.847 37.460 1.00 27.00 367 SER A O 1
ATOM 2968 N N . ARG A 1 368 ? -11.942 -54.923 36.689 1.00 27.61 368 ARG A N 1
ATOM 2969 C CA . ARG A 1 368 ? -12.134 -54.626 35.259 1.00 27.61 368 ARG A CA 1
ATOM 2970 C C . ARG A 1 368 ? -13.165 -55.604 34.675 1.00 27.61 368 ARG A C 1
ATOM 2972 O O . ARG A 1 368 ? -13.266 -56.711 35.186 1.00 27.61 368 ARG A O 1
ATOM 2979 N N . ARG A 1 369 ? -13.775 -55.234 33.533 1.00 28.92 369 ARG A N 1
ATOM 2980 C CA . ARG A 1 369 ? -14.628 -56.028 32.598 1.00 28.92 369 ARG A CA 1
ATOM 2981 C C . ARG A 1 369 ? -16.162 -55.913 32.718 1.00 28.92 369 ARG A C 1
ATOM 2983 O O . ARG A 1 369 ? -16.790 -56.530 33.561 1.00 28.92 369 ARG A O 1
ATOM 2990 N N . SER A 1 370 ? -16.719 -55.192 31.739 1.00 28.48 370 SER A N 1
ATOM 2991 C CA . SER A 1 370 ? -17.700 -55.647 30.726 1.00 28.48 370 SER A CA 1
ATOM 2992 C C . SER A 1 370 ? -18.831 -56.631 31.085 1.00 28.48 370 SER A C 1
ATOM 2994 O O . SER A 1 370 ? -18.578 -57.794 31.389 1.00 28.48 370 SER A O 1
ATOM 2996 N N . GLY A 1 371 ? -20.058 -56.216 30.757 1.00 27.31 371 GLY A N 1
ATOM 2997 C CA . GLY A 1 371 ? -21.222 -57.052 30.435 1.00 27.31 371 GLY A CA 1
ATOM 2998 C C . GLY A 1 371 ? -22.196 -56.236 29.567 1.00 27.31 371 GLY A C 1
ATOM 2999 O O . GLY A 1 371 ? -22.206 -55.011 29.678 1.00 27.31 371 GLY A O 1
ATOM 3000 N N . ALA A 1 372 ? -22.955 -56.868 28.668 1.00 28.34 372 ALA A N 1
ATOM 3001 C CA . ALA A 1 372 ? -23.842 -56.186 27.711 1.00 28.34 372 ALA A CA 1
ATOM 3002 C C . ALA A 1 372 ? -25.121 -57.002 27.437 1.00 28.34 372 ALA A C 1
ATOM 3004 O O . ALA A 1 372 ? -25.161 -58.188 27.767 1.00 28.34 372 ALA A O 1
ATOM 3005 N N . THR A 1 373 ? -26.095 -56.399 26.730 1.00 28.80 373 THR A N 1
ATOM 3006 C CA . THR A 1 373 ? -27.405 -56.986 26.324 1.00 28.80 373 THR A CA 1
ATOM 3007 C C . THR A 1 373 ? -28.367 -57.257 27.507 1.00 28.80 373 THR A C 1
ATOM 3009 O O . THR A 1 373 ? -27.911 -57.463 28.624 1.00 28.80 373 THR A O 1
ATOM 3012 N N . THR A 1 374 ? -29.705 -57.208 27.406 1.00 28.41 374 THR A N 1
ATOM 3013 C CA . THR A 1 374 ? -30.675 -56.985 26.295 1.00 28.41 374 THR A CA 1
ATOM 3014 C C . THR A 1 374 ? -31.900 -56.228 26.889 1.00 28.41 374 THR A C 1
ATOM 3016 O O . THR A 1 374 ? -32.085 -56.281 28.100 1.00 28.41 374 THR A O 1
ATOM 3019 N N . LEU A 1 375 ? -32.737 -55.469 26.162 1.00 28.38 375 LEU A N 1
ATOM 3020 C CA . LEU A 1 375 ? -33.976 -55.944 25.502 1.00 28.38 375 LEU A CA 1
ATOM 3021 C C . LEU A 1 375 ? -34.718 -54.797 24.760 1.00 28.38 375 LEU A C 1
ATOM 3023 O O . LEU A 1 375 ? -34.648 -53.638 25.157 1.00 28.38 375 LEU A O 1
ATOM 3027 N N . LEU A 1 376 ? -35.477 -55.176 23.724 1.00 31.09 376 LEU A N 1
ATOM 3028 C CA . LEU A 1 376 ? -36.599 -54.458 23.068 1.00 31.09 376 LEU A CA 1
ATOM 3029 C C . LEU A 1 376 ? -37.938 -55.089 23.564 1.00 31.09 376 LEU A C 1
ATOM 3031 O O . LEU A 1 376 ? -37.825 -56.115 24.245 1.00 31.09 376 LEU A O 1
ATOM 3035 N N . PRO A 1 377 ? -39.179 -54.595 23.284 1.00 46.25 377 PRO A N 1
ATOM 3036 C CA . PRO A 1 377 ? -39.698 -53.869 22.097 1.00 46.25 377 PRO A CA 1
ATOM 3037 C C . PRO A 1 377 ? -40.531 -52.599 22.484 1.00 46.25 377 PRO A C 1
ATOM 3039 O O . PRO A 1 377 ? -40.339 -52.101 23.585 1.00 46.25 377 PRO A O 1
ATOM 3042 N N . SER A 1 378 ? -41.408 -51.946 21.695 1.00 27.41 378 SER A N 1
ATOM 3043 C CA . SER A 1 378 ? -42.231 -52.319 20.517 1.00 27.41 378 SER A CA 1
ATOM 3044 C C . SER A 1 378 ? -42.664 -51.105 19.651 1.00 27.41 378 SER A C 1
ATOM 3046 O O . SER A 1 378 ? -42.164 -49.998 19.833 1.00 27.41 378 SER A O 1
ATOM 3048 N N . SER A 1 379 ? -43.545 -51.315 18.657 1.00 31.45 379 SER A N 1
ATOM 3049 C CA . SER A 1 379 ? -43.883 -50.359 17.585 1.00 31.45 379 SER A CA 1
ATOM 3050 C C . SER A 1 379 ? -45.392 -50.201 17.320 1.00 31.45 379 SER A C 1
ATOM 3052 O O . SER A 1 379 ? -46.131 -51.179 17.372 1.00 31.45 379 SER A O 1
ATOM 3054 N N . THR A 1 380 ? -45.829 -48.993 16.921 1.00 28.70 380 THR A N 1
ATOM 3055 C CA . THR A 1 380 ? -47.088 -48.758 16.167 1.00 28.70 380 THR A CA 1
ATOM 3056 C C . THR A 1 380 ? -47.082 -47.403 15.434 1.00 28.70 380 THR A C 1
ATOM 3058 O O . THR A 1 380 ? -46.384 -46.479 15.840 1.00 28.70 380 THR A O 1
ATOM 3061 N N . THR A 1 381 ? -47.868 -47.284 14.356 1.00 32.09 381 THR A N 1
ATOM 3062 C CA . THR A 1 381 ? -48.084 -46.065 13.528 1.00 32.09 381 THR A CA 1
ATOM 3063 C C . THR A 1 381 ? -49.486 -45.464 13.742 1.00 32.09 381 THR A C 1
ATOM 3065 O O . THR A 1 381 ? -50.325 -46.149 14.326 1.00 32.09 381 THR A O 1
ATOM 3068 N N . PRO A 1 382 ? -49.800 -44.251 13.226 1.00 42.56 382 PRO A N 1
ATOM 3069 C CA . PRO A 1 382 ? -50.756 -44.184 12.095 1.00 42.56 382 PRO A CA 1
ATOM 3070 C C . PRO A 1 382 ? -50.549 -42.995 11.102 1.00 42.56 382 PRO A C 1
ATOM 3072 O O . PRO A 1 382 ? -49.485 -42.386 11.045 1.00 42.56 382 PRO A O 1
ATOM 3075 N N . LYS A 1 383 ? -51.581 -42.707 10.286 1.00 31.23 383 LYS A N 1
ATOM 3076 C CA . LYS A 1 383 ? -51.727 -41.695 9.202 1.00 31.23 383 LYS A CA 1
ATOM 3077 C C . LYS A 1 383 ? -53.028 -40.884 9.458 1.00 31.23 383 LYS A C 1
ATOM 3079 O O . LYS A 1 383 ? -53.852 -41.395 10.209 1.00 31.23 383 LYS A O 1
ATOM 3084 N N . SER A 1 384 ? -53.392 -39.728 8.879 1.00 29.97 384 SER A N 1
ATOM 3085 C CA . SER A 1 384 ? -52.810 -38.667 8.004 1.00 29.97 384 SER A CA 1
ATOM 3086 C C . SER A 1 384 ? -53.810 -37.459 8.069 1.00 29.97 384 SER A C 1
ATOM 3088 O O . SER A 1 384 ? -54.390 -37.312 9.137 1.00 29.97 384 SER A O 1
ATOM 3090 N N . LEU A 1 385 ? -54.161 -36.569 7.114 1.00 30.58 385 LEU A N 1
ATOM 3091 C CA . LEU A 1 385 ? -53.861 -36.231 5.697 1.00 30.58 385 LEU A CA 1
ATOM 3092 C C . LEU A 1 385 ? -54.463 -34.812 5.416 1.00 30.58 385 LEU A C 1
ATOM 3094 O O . LEU A 1 385 ? -55.487 -34.518 6.024 1.00 30.58 385 LEU A O 1
ATOM 3098 N N . LEU A 1 386 ? -53.953 -34.035 4.434 1.00 31.41 386 LEU A N 1
ATOM 3099 C CA . LEU A 1 386 ? -54.518 -32.747 3.917 1.00 31.41 386 LEU A CA 1
ATOM 3100 C C . LEU A 1 386 ? -54.529 -31.577 4.950 1.00 31.41 386 LEU A C 1
ATOM 3102 O O . LEU A 1 386 ? -54.570 -31.824 6.148 1.00 31.41 386 LEU A O 1
ATOM 3106 N N . ASN A 1 387 ? -54.496 -30.273 4.631 1.00 31.00 387 ASN A N 1
ATOM 3107 C CA . ASN A 1 387 ? -54.240 -29.459 3.418 1.00 31.00 387 ASN A CA 1
ATOM 3108 C C . ASN A 1 387 ? -53.878 -28.017 3.897 1.00 31.00 387 ASN A C 1
ATOM 3110 O O . ASN A 1 387 ? -54.158 -27.705 5.052 1.00 31.00 387 ASN A O 1
ATOM 3114 N N . ALA A 1 388 ? -53.317 -27.058 3.147 1.00 29.78 388 ALA A N 1
ATOM 3115 C CA . ALA A 1 388 ? -52.762 -26.963 1.780 1.00 29.78 388 ALA A CA 1
ATOM 3116 C C . ALA A 1 388 ? -51.526 -25.988 1.848 1.00 29.78 388 ALA A C 1
ATOM 3118 O O . ALA A 1 388 ? -50.820 -26.063 2.849 1.00 29.78 388 ALA A O 1
ATOM 3119 N N . ASP A 1 389 ? -51.122 -25.074 0.944 1.00 28.84 389 ASP A N 1
ATOM 3120 C CA . ASP A 1 389 ? -51.584 -24.608 -0.383 1.00 28.84 389 ASP A CA 1
ATOM 3121 C C . ASP A 1 389 ? -50.423 -23.925 -1.180 1.00 28.84 389 ASP A C 1
ATOM 3123 O O . ASP A 1 389 ? -49.260 -24.012 -0.785 1.00 28.84 389 ASP A O 1
ATOM 3127 N N . VAL A 1 390 ? -50.717 -23.270 -2.314 1.00 30.75 390 VAL A N 1
ATOM 3128 C CA . VAL A 1 390 ? -49.788 -22.750 -3.353 1.00 30.75 390 VAL A CA 1
ATOM 3129 C C . VAL A 1 390 ? -50.231 -21.328 -3.773 1.00 30.75 390 VAL A C 1
ATOM 3131 O O . VAL A 1 390 ? -51.430 -21.155 -3.986 1.00 30.75 390 VAL A O 1
ATOM 3134 N N . PRO A 1 391 ? -49.361 -20.287 -3.927 1.00 41.00 391 PRO A N 1
ATOM 3135 C CA . PRO A 1 391 ? -48.147 -20.242 -4.777 1.00 41.00 391 PRO A CA 1
ATOM 3136 C C . PRO A 1 391 ? -46.927 -19.542 -4.073 1.00 41.00 391 PRO A C 1
ATOM 3138 O O . PRO A 1 391 ? -46.935 -19.446 -2.856 1.00 41.00 391 PRO A O 1
ATOM 3141 N N . THR A 1 392 ? -45.798 -19.082 -4.664 1.00 29.02 392 THR A N 1
ATOM 3142 C CA . THR A 1 392 ? -45.426 -18.697 -6.051 1.00 29.02 392 THR A CA 1
ATOM 3143 C C . THR A 1 392 ? -43.958 -18.961 -6.468 1.00 29.02 392 THR A C 1
ATOM 3145 O O . THR A 1 392 ? -43.022 -18.585 -5.773 1.00 29.02 392 THR A O 1
ATOM 3148 N N . ARG A 1 393 ? -43.791 -19.388 -7.732 1.00 28.20 393 ARG A N 1
ATOM 3149 C CA . ARG A 1 393 ? -42.795 -18.922 -8.736 1.00 28.20 393 ARG A CA 1
ATOM 3150 C C . ARG A 1 393 ? -41.279 -18.995 -8.431 1.00 28.20 393 ARG A C 1
ATOM 3152 O O . ARG A 1 393 ? -40.639 -17.982 -8.165 1.00 28.20 393 ARG A O 1
ATOM 3159 N N . ALA A 1 394 ? -40.675 -20.138 -8.764 1.00 28.22 394 ALA A N 1
ATOM 3160 C CA . ALA A 1 394 ? -39.292 -20.220 -9.262 1.00 28.22 394 ALA A CA 1
ATOM 3161 C C . ALA A 1 394 ? -39.276 -20.428 -10.798 1.00 28.22 394 ALA A C 1
ATOM 3163 O O . ALA A 1 394 ? -40.268 -20.894 -11.362 1.00 28.22 394 ALA A O 1
ATOM 3164 N N . ARG A 1 395 ? -38.170 -20.100 -11.487 1.00 30.52 395 ARG A N 1
ATOM 3165 C CA . ARG A 1 395 ? -37.938 -20.442 -12.910 1.00 30.52 395 ARG A CA 1
ATOM 3166 C C . ARG A 1 395 ? -36.786 -21.456 -13.031 1.00 30.52 395 ARG A C 1
ATOM 3168 O O . ARG A 1 395 ? -35.749 -21.213 -12.418 1.00 30.52 395 ARG A O 1
ATOM 3175 N N . PRO A 1 396 ? -36.922 -22.541 -13.817 1.00 33.88 396 PRO A N 1
ATOM 3176 C CA . PRO A 1 396 ? -35.820 -23.451 -14.116 1.00 33.88 396 PRO A CA 1
ATOM 3177 C C . PRO A 1 396 ? -34.931 -22.942 -15.265 1.00 33.88 396 PRO A C 1
ATOM 3179 O O . PRO A 1 396 ? -35.269 -21.997 -15.979 1.00 33.88 396 PRO A O 1
ATOM 3182 N N . TRP A 1 397 ? -33.783 -23.599 -15.417 1.00 28.86 397 TRP A N 1
ATOM 3183 C CA . TRP A 1 397 ? -32.712 -23.266 -16.354 1.00 28.86 397 TRP A CA 1
ATOM 3184 C C . TRP A 1 397 ? -33.055 -23.634 -17.805 1.00 28.86 397 TRP A C 1
ATOM 3186 O O . TRP A 1 397 ? -33.724 -24.635 -18.054 1.00 28.86 397 TRP A O 1
ATOM 3196 N N . LEU A 1 398 ? -32.517 -22.868 -18.758 1.00 25.88 398 LEU A N 1
ATOM 3197 C CA . LEU A 1 398 ? -32.498 -23.206 -20.183 1.00 25.88 398 LEU A CA 1
ATOM 3198 C C . LEU A 1 398 ? -31.057 -23.484 -20.617 1.00 25.88 398 LEU A C 1
ATOM 3200 O O . LEU A 1 398 ? -30.166 -22.664 -20.400 1.00 25.88 398 LEU A O 1
ATOM 3204 N N . THR A 1 399 ? -30.828 -24.647 -21.218 1.00 28.52 399 THR A N 1
ATOM 3205 C CA . THR A 1 399 ? -29.536 -25.039 -21.787 1.00 28.52 399 THR A CA 1
ATOM 3206 C C . THR A 1 399 ? -29.393 -24.498 -23.207 1.00 28.52 399 THR A C 1
ATOM 3208 O O . THR A 1 399 ? -30.327 -24.566 -24.004 1.00 28.52 399 THR A O 1
ATOM 3211 N N . TYR A 1 400 ? -28.203 -24.007 -23.560 1.00 23.66 400 TYR A N 1
ATOM 3212 C CA . TYR A 1 400 ? -27.867 -23.694 -24.948 1.00 23.66 400 TYR A CA 1
ATOM 3213 C C . TYR A 1 400 ? -26.434 -24.117 -25.273 1.00 23.66 400 TYR A C 1
ATOM 3215 O O . TYR A 1 400 ? -25.532 -23.989 -24.445 1.00 23.66 400 TYR A O 1
ATOM 3223 N N . ARG A 1 401 ? -26.241 -24.665 -26.476 1.00 26.55 401 ARG A N 1
ATOM 3224 C CA . ARG A 1 401 ? -24.971 -25.212 -26.965 1.00 26.55 401 ARG A CA 1
ATOM 3225 C C . ARG A 1 401 ? -24.822 -24.842 -28.442 1.00 26.55 401 ARG A C 1
ATOM 3227 O O . ARG A 1 401 ? -25.628 -25.286 -29.255 1.00 26.55 401 ARG A O 1
ATOM 3234 N N . PRO A 1 402 ? -23.814 -24.037 -28.781 1.00 29.91 402 PRO A N 1
ATOM 3235 C CA . PRO A 1 402 ? -22.975 -24.326 -29.948 1.00 29.91 402 PRO A CA 1
ATOM 3236 C C . PRO A 1 402 ? -21.496 -23.992 -29.651 1.00 29.91 402 PRO A C 1
ATOM 3238 O O . PRO A 1 402 ? -21.190 -23.359 -28.647 1.00 29.91 402 PRO A O 1
ATOM 3241 N N . SER A 1 403 ? -20.506 -24.355 -30.462 1.00 24.36 403 SER A N 1
ATOM 3242 C CA . SER A 1 403 ? -20.365 -25.456 -31.431 1.00 24.36 403 SER A CA 1
ATOM 3243 C C . SER A 1 403 ? -18.863 -25.621 -31.700 1.00 24.36 403 SER A C 1
ATOM 3245 O O . SER A 1 403 ? -18.131 -24.635 -31.690 1.00 24.36 403 SER A O 1
ATOM 3247 N N . SER A 1 404 ? -18.378 -26.838 -31.934 1.00 25.45 404 SER A N 1
ATOM 3248 C CA . SER A 1 404 ? -16.944 -27.102 -32.116 1.00 25.45 404 SER A CA 1
ATOM 3249 C C . SER A 1 404 ? -16.446 -26.806 -33.534 1.00 25.45 404 SER A C 1
ATOM 3251 O O . SER A 1 404 ? -16.951 -27.399 -34.486 1.00 25.45 404 SER A O 1
ATOM 3253 N N . THR A 1 405 ? -15.365 -26.033 -33.658 1.00 26.72 405 THR A N 1
ATOM 3254 C CA . THR A 1 405 ? -14.490 -26.025 -34.845 1.00 26.72 405 THR A CA 1
ATOM 3255 C C . THR A 1 405 ? -13.026 -25.988 -34.417 1.00 26.72 405 THR A C 1
ATOM 3257 O O . THR A 1 405 ? -12.549 -24.970 -33.920 1.00 26.72 405 THR A O 1
ATOM 3260 N N . ASN A 1 406 ? -12.310 -27.092 -34.634 1.00 23.67 406 ASN A N 1
ATOM 3261 C CA . ASN A 1 406 ? -10.848 -27.113 -34.593 1.00 23.67 406 ASN A CA 1
ATOM 3262 C C . ASN A 1 406 ? -10.299 -26.472 -35.872 1.00 23.67 406 ASN A C 1
ATOM 3264 O O . ASN A 1 406 ? -10.824 -26.761 -36.944 1.00 23.67 406 ASN A O 1
ATOM 3268 N N . TRP A 1 407 ? -9.179 -25.752 -35.781 1.00 24.33 407 TRP A N 1
ATOM 3269 C CA . TRP A 1 407 ? -8.217 -25.668 -36.883 1.00 24.33 407 TRP A CA 1
ATOM 3270 C C . TRP A 1 407 ? -6.782 -25.745 -36.358 1.00 24.33 407 TRP A C 1
ATOM 3272 O O . TRP A 1 407 ? -6.467 -25.273 -35.267 1.00 24.33 407 TRP A O 1
ATOM 3282 N N . THR A 1 408 ? -5.939 -26.432 -37.122 1.00 25.33 408 THR A N 1
ATOM 3283 C CA . THR A 1 408 ? -4.570 -26.831 -36.769 1.00 25.33 408 THR A CA 1
ATOM 3284 C C . THR A 1 408 ? -3.533 -25.793 -37.184 1.00 25.33 408 THR A C 1
ATOM 3286 O O . THR A 1 408 ? -3.724 -25.062 -38.154 1.00 25.33 408 THR A O 1
ATOM 3289 N N . SER A 1 409 ? -2.389 -25.778 -36.502 1.00 26.22 409 SER A N 1
ATOM 3290 C CA . SER A 1 409 ? -1.219 -24.996 -36.908 1.00 26.22 409 SER A CA 1
ATOM 3291 C C . SER A 1 409 ? -0.631 -25.481 -38.238 1.00 26.22 409 SER A C 1
ATOM 3293 O O . SER A 1 409 ? -0.475 -26.684 -38.443 1.00 26.22 409 SER A O 1
ATOM 3295 N N . LEU A 1 410 ? -0.218 -24.555 -39.115 1.00 23.20 410 LEU A N 1
ATOM 3296 C CA . LEU A 1 410 ? 0.784 -24.848 -40.147 1.00 23.20 410 LEU A CA 1
ATOM 3297 C C . LEU A 1 410 ? 1.517 -23.596 -40.670 1.00 23.20 410 LEU A C 1
ATOM 3299 O O . LEU A 1 410 ? 0.951 -22.526 -40.8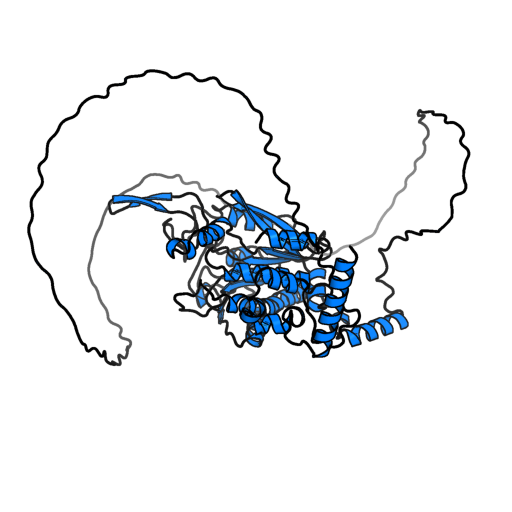48 1.00 23.20 410 LEU A O 1
ATOM 3303 N N . HIS A 1 411 ? 2.817 -23.803 -40.863 1.00 25.03 411 HIS A N 1
ATOM 3304 C CA . HIS A 1 411 ? 3.891 -22.995 -41.454 1.00 25.03 411 HIS A CA 1
ATOM 3305 C C . HIS A 1 411 ? 3.647 -21.603 -42.087 1.00 25.03 411 HIS A C 1
ATOM 3307 O O . HIS A 1 411 ? 3.000 -21.443 -43.116 1.00 25.03 411 HIS A O 1
ATOM 3313 N N . SER A 1 412 ? 4.420 -20.643 -41.562 1.00 24.98 412 SER A N 1
ATOM 3314 C CA . SER A 1 412 ? 5.324 -19.716 -42.278 1.00 24.98 412 SER A CA 1
ATOM 3315 C C . SER A 1 412 ? 5.159 -19.471 -43.793 1.00 24.98 412 SER A C 1
ATOM 3317 O O . SER A 1 412 ? 5.407 -20.361 -44.612 1.00 24.98 412 SER A O 1
ATOM 3319 N N . ARG A 1 413 ? 5.057 -18.186 -44.167 1.00 24.47 413 ARG A N 1
ATOM 3320 C CA . ARG A 1 413 ? 5.658 -17.633 -45.398 1.00 24.47 413 ARG A CA 1
ATOM 3321 C C . ARG A 1 413 ? 6.387 -16.313 -45.112 1.00 24.47 413 ARG A C 1
ATOM 3323 O O . ARG A 1 413 ? 6.016 -15.582 -44.200 1.00 24.47 413 ARG A O 1
ATOM 3330 N N . LYS A 1 414 ? 7.451 -16.051 -45.881 1.00 23.98 414 LYS A N 1
ATOM 3331 C CA . LYS A 1 414 ? 8.139 -14.748 -45.993 1.00 23.98 414 LYS A CA 1
ATOM 3332 C C . LYS A 1 414 ? 7.495 -13.921 -47.129 1.00 23.98 414 LYS A C 1
ATOM 3334 O O . LYS A 1 414 ? 6.494 -14.367 -47.686 1.00 23.98 414 LYS A O 1
ATOM 3339 N N . TYR A 1 415 ? 8.166 -12.826 -47.517 1.00 23.98 415 TYR A N 1
ATOM 3340 C CA . TYR A 1 415 ? 7.914 -11.942 -48.674 1.00 23.98 415 TYR A CA 1
ATOM 3341 C C . TYR A 1 415 ? 6.855 -10.847 -48.440 1.00 23.98 415 TYR A C 1
ATOM 3343 O O . TYR A 1 415 ? 5.812 -11.137 -47.869 1.00 23.98 415 TYR A O 1
ATOM 3351 N N . THR A 1 416 ? 7.032 -9.583 -48.856 1.00 23.53 416 THR A N 1
ATOM 3352 C CA . THR A 1 416 ? 8.245 -8.797 -49.218 1.00 23.53 416 THR A CA 1
ATOM 3353 C C . THR A 1 416 ? 7.944 -7.312 -48.933 1.00 23.53 416 THR A C 1
ATOM 3355 O O . THR A 1 416 ? 6.783 -6.922 -48.853 1.00 23.53 416 THR A O 1
ATOM 3358 N N . THR A 1 417 ? 8.968 -6.470 -48.797 1.00 24.64 417 THR A N 1
ATOM 3359 C CA . THR A 1 417 ? 8.837 -5.003 -48.817 1.00 24.64 417 THR A CA 1
ATOM 3360 C C . THR A 1 417 ? 8.272 -4.475 -50.140 1.00 24.64 417 THR A C 1
ATOM 3362 O O . THR A 1 417 ? 8.833 -4.768 -51.194 1.00 24.64 417 THR A O 1
ATOM 3365 N N . THR A 1 418 ? 7.298 -3.568 -50.068 1.00 24.14 418 THR A N 1
ATOM 3366 C CA . THR A 1 418 ? 7.003 -2.613 -51.148 1.00 24.14 418 THR A CA 1
ATOM 3367 C C . THR A 1 418 ? 6.847 -1.232 -50.523 1.00 24.14 418 THR A C 1
ATOM 3369 O O . THR A 1 418 ? 6.037 -1.062 -49.614 1.00 24.14 418 THR A O 1
ATOM 3372 N N . ALA A 1 419 ? 7.631 -0.258 -50.980 1.00 23.22 419 ALA A N 1
ATOM 3373 C CA . ALA A 1 419 ? 7.442 1.144 -50.626 1.00 23.22 419 ALA A CA 1
ATOM 3374 C C . ALA A 1 419 ? 6.524 1.814 -51.656 1.00 23.22 419 ALA A C 1
ATOM 3376 O O . ALA A 1 419 ? 6.581 1.478 -52.839 1.00 23.22 419 ALA A O 1
ATOM 3377 N N . MET A 1 420 ? 5.720 2.782 -51.222 1.00 24.03 420 MET A N 1
ATOM 3378 C CA . MET A 1 420 ? 5.101 3.753 -52.121 1.00 24.03 420 MET A CA 1
ATOM 3379 C C . MET A 1 420 ? 4.919 5.089 -51.400 1.00 24.03 420 MET A C 1
ATOM 3381 O O . MET A 1 420 ? 4.762 5.130 -50.180 1.00 24.03 420 MET A O 1
ATOM 3385 N N . GLU A 1 421 ? 5.024 6.174 -52.157 1.00 24.09 421 GLU A N 1
ATOM 3386 C CA . GLU A 1 421 ? 5.215 7.524 -51.631 1.00 24.09 421 GLU A CA 1
ATOM 3387 C C . GLU A 1 421 ? 3.915 8.337 -51.550 1.00 24.09 421 GLU A C 1
ATOM 3389 O O . GLU A 1 421 ? 2.972 8.120 -52.305 1.00 24.09 421 GLU A O 1
ATOM 3394 N N . ASN A 1 422 ? 3.933 9.333 -50.660 1.00 25.73 422 ASN A N 1
ATOM 3395 C CA . ASN A 1 422 ? 3.329 10.660 -50.809 1.00 25.73 422 ASN A CA 1
ATOM 3396 C C . ASN A 1 422 ? 1.960 10.790 -51.513 1.00 25.73 422 ASN A C 1
ATOM 3398 O O . ASN A 1 422 ? 1.865 10.918 -52.731 1.00 25.73 422 ASN A O 1
ATOM 3402 N N . SER A 1 423 ? 0.929 11.075 -50.716 1.00 25.03 423 SER A N 1
ATOM 3403 C CA . SER A 1 423 ? 0.017 12.176 -51.056 1.00 25.03 423 SER A CA 1
ATOM 3404 C C . SER A 1 423 ? -0.305 12.978 -49.794 1.00 25.03 423 SER A C 1
ATOM 3406 O O . SER A 1 423 ? -0.441 12.411 -48.711 1.00 25.03 423 SER A O 1
ATOM 3408 N N . ALA A 1 424 ? -0.354 14.303 -49.918 1.00 25.06 424 ALA A N 1
ATOM 3409 C CA . ALA A 1 424 ? -0.591 15.219 -48.808 1.00 25.06 424 ALA A CA 1
ATOM 3410 C C . ALA A 1 424 ? -1.854 16.049 -49.059 1.00 25.06 424 ALA A C 1
ATOM 3412 O O . ALA A 1 424 ? -2.112 16.470 -50.186 1.00 25.06 424 ALA A O 1
ATOM 3413 N N . SER A 1 425 ? -2.590 16.353 -47.992 1.00 25.64 425 SER A N 1
ATOM 3414 C CA . SER A 1 425 ? -3.598 17.414 -47.976 1.00 25.64 425 SER A CA 1
ATOM 3415 C C . SER A 1 425 ? -3.549 18.129 -46.627 1.00 25.64 425 SER A C 1
ATOM 3417 O O . SER A 1 425 ? -3.632 17.485 -45.582 1.00 25.64 425 SER A O 1
ATOM 3419 N N . GLU A 1 426 ? -3.378 19.451 -46.641 1.00 26.94 426 GLU A N 1
ATOM 3420 C CA . GLU A 1 426 ? -3.289 20.261 -45.422 1.00 26.94 426 GLU A CA 1
ATOM 3421 C C . GLU A 1 426 ? -4.648 20.407 -44.717 1.00 26.94 426 GLU A C 1
ATOM 3423 O O . GLU A 1 426 ? -5.702 20.465 -45.347 1.00 26.94 426 GLU A O 1
ATOM 3428 N N . SER A 1 427 ? -4.617 20.595 -43.397 1.00 28.00 427 SER A N 1
ATOM 3429 C CA . SER A 1 427 ? -5.662 21.306 -42.650 1.00 28.00 427 SER A CA 1
ATOM 3430 C C . SER A 1 427 ? -5.025 21.957 -41.422 1.00 28.00 427 SER A C 1
ATOM 3432 O O . SER A 1 427 ? -4.574 21.277 -40.504 1.00 28.00 427 SER A O 1
ATOM 3434 N N . ARG A 1 428 ? -4.897 23.289 -41.445 1.00 25.53 428 ARG A N 1
ATOM 3435 C CA . ARG A 1 428 ? -4.102 24.061 -40.473 1.00 25.53 428 ARG A CA 1
ATOM 3436 C C . ARG A 1 428 ? -4.910 24.437 -39.229 1.00 25.53 428 ARG A C 1
ATOM 3438 O O . ARG A 1 428 ? -5.986 25.012 -39.355 1.00 25.53 428 ARG A O 1
ATOM 3445 N N . ALA A 1 429 ? -4.319 24.260 -38.047 1.00 25.06 429 ALA A N 1
ATOM 3446 C CA . ALA A 1 429 ? -4.785 24.864 -36.798 1.00 25.06 429 ALA A CA 1
ATOM 3447 C C . ALA A 1 429 ? -3.599 25.472 -36.020 1.00 25.06 429 ALA A C 1
ATOM 3449 O O . ALA A 1 429 ? -2.727 24.772 -35.520 1.00 25.06 429 ALA A O 1
ATOM 3450 N N . LEU A 1 430 ? -3.582 26.805 -35.985 1.00 23.91 430 LEU A N 1
ATOM 3451 C CA . LEU A 1 430 ? -2.626 27.720 -35.345 1.00 23.91 430 LEU A CA 1
ATOM 3452 C C . LEU A 1 430 ? -1.943 27.221 -34.049 1.00 23.91 430 LEU A C 1
ATOM 3454 O O . LEU A 1 430 ? -2.597 27.062 -33.021 1.00 23.91 430 LEU A O 1
ATOM 3458 N N . VAL A 1 431 ? -0.605 27.180 -34.053 1.00 25.72 431 VAL A N 1
ATOM 3459 C CA . VAL A 1 431 ? 0.231 27.213 -32.836 1.00 25.72 431 VAL A CA 1
ATOM 3460 C C . VAL A 1 431 ? 0.945 28.565 -32.773 1.00 25.72 431 VAL A C 1
ATOM 3462 O O . VAL A 1 431 ? 1.589 28.974 -33.739 1.00 25.72 431 VAL A O 1
ATOM 3465 N N . LYS A 1 432 ? 0.836 29.274 -31.643 1.00 24.19 432 LYS A N 1
ATOM 3466 C CA . LYS A 1 432 ? 1.587 30.514 -31.392 1.00 24.19 432 LYS A CA 1
ATOM 3467 C C . LYS A 1 432 ? 2.929 30.188 -30.738 1.00 24.19 432 LYS A C 1
ATOM 3469 O O . LYS A 1 432 ? 2.948 29.677 -29.624 1.00 24.19 432 LYS A O 1
ATOM 3474 N N . TYR A 1 433 ? 4.026 30.565 -31.387 1.00 22.92 433 TYR A N 1
ATOM 3475 C CA . TYR A 1 433 ? 5.337 30.647 -30.744 1.00 22.92 433 TYR A CA 1
ATOM 3476 C C . TYR A 1 433 ? 5.526 32.028 -30.107 1.00 22.92 433 TYR A C 1
ATOM 3478 O O . TYR A 1 433 ? 5.183 33.044 -30.711 1.00 22.92 433 TYR A O 1
ATOM 3486 N N . VAL A 1 434 ? 6.112 32.061 -28.909 1.00 25.39 434 VAL A N 1
ATOM 3487 C CA . VAL A 1 434 ? 6.685 33.265 -28.290 1.00 25.39 434 VAL A CA 1
ATOM 3488 C C . VAL A 1 434 ? 8.079 32.892 -27.794 1.00 25.39 434 VAL A C 1
ATOM 3490 O O . VAL A 1 434 ? 8.250 31.887 -27.110 1.00 25.39 434 VAL A O 1
ATOM 3493 N N . THR A 1 435 ? 9.080 33.670 -28.191 1.00 24.06 435 THR A N 1
ATOM 3494 C CA . THR A 1 435 ? 10.504 33.408 -27.944 1.00 24.06 435 THR A CA 1
ATOM 3495 C C . THR A 1 435 ? 11.020 34.169 -26.727 1.00 24.06 435 THR A C 1
ATOM 3497 O O . THR A 1 435 ? 10.784 35.372 -26.631 1.00 24.06 435 THR A O 1
ATOM 3500 N N . ALA A 1 436 ? 11.813 33.515 -25.873 1.00 24.08 436 ALA A N 1
ATOM 3501 C CA . ALA A 1 436 ? 12.591 34.181 -24.826 1.00 24.08 436 ALA A CA 1
ATOM 3502 C C . ALA A 1 436 ? 13.956 33.496 -24.594 1.00 24.08 436 ALA A C 1
ATOM 3504 O O . ALA A 1 436 ? 14.066 32.538 -23.838 1.00 24.08 436 ALA A O 1
ATOM 3505 N N . THR A 1 437 ? 14.975 34.039 -25.269 1.00 25.28 437 THR A N 1
ATOM 3506 C CA . THR A 1 437 ? 16.348 34.279 -24.766 1.00 25.28 437 THR A CA 1
ATOM 3507 C C . THR A 1 437 ? 17.105 33.176 -24.007 1.00 25.28 437 THR A C 1
ATOM 3509 O O . THR A 1 437 ? 16.914 32.977 -22.809 1.00 25.28 437 THR A O 1
ATOM 3512 N N . GLU A 1 438 ? 18.128 32.622 -24.663 1.00 25.16 438 GLU A N 1
ATOM 3513 C CA . GLU A 1 438 ? 19.328 32.095 -23.994 1.00 25.16 438 GLU A CA 1
ATOM 3514 C C . GLU A 1 438 ? 20.176 33.236 -23.391 1.00 25.16 438 GLU A C 1
ATOM 3516 O O . GLU A 1 438 ? 20.030 34.404 -23.762 1.00 25.16 438 GLU A O 1
ATOM 3521 N N . SER A 1 439 ? 21.103 32.917 -22.482 1.00 25.45 439 SER A N 1
ATOM 3522 C CA . SER A 1 439 ? 22.138 33.852 -22.012 1.00 25.45 439 SER A CA 1
ATOM 3523 C C . SER A 1 439 ? 23.378 33.100 -21.531 1.00 25.45 439 SER A C 1
ATOM 3525 O O . SER A 1 439 ? 23.310 32.332 -20.573 1.00 25.45 439 SER A O 1
ATOM 3527 N N . THR A 1 440 ? 24.516 33.344 -22.188 1.00 25.52 440 THR A N 1
ATOM 3528 C CA . THR A 1 440 ? 25.750 32.559 -22.017 1.00 25.52 440 THR A CA 1
ATOM 3529 C C . THR A 1 440 ? 26.986 33.456 -22.117 1.00 25.52 440 THR A C 1
ATOM 3531 O O . THR A 1 440 ? 27.232 34.005 -23.184 1.00 25.52 440 THR A O 1
ATOM 3534 N N . MET A 1 441 ? 27.783 33.562 -21.044 1.00 23.44 441 MET A N 1
ATOM 3535 C CA . MET A 1 441 ? 29.194 34.015 -21.007 1.00 23.44 441 MET A CA 1
ATOM 3536 C C . MET A 1 441 ? 29.815 33.511 -19.683 1.00 23.44 441 MET A C 1
ATOM 3538 O O . MET A 1 441 ? 29.196 33.664 -18.637 1.00 23.44 441 MET A O 1
ATOM 3542 N N . LEU A 1 442 ? 30.854 32.657 -19.715 1.00 23.78 442 LEU A N 1
ATOM 3543 C CA . LEU A 1 442 ? 32.305 32.974 -19.739 1.00 23.78 442 LEU A CA 1
ATOM 3544 C C . LEU A 1 442 ? 32.819 33.516 -18.382 1.00 23.78 442 LEU A C 1
ATOM 3546 O O . LEU A 1 442 ? 32.202 34.396 -17.804 1.00 23.78 442 LEU A O 1
ATOM 3550 N N . THR A 1 443 ? 33.922 33.020 -17.799 1.00 24.14 443 THR A N 1
ATOM 3551 C CA . THR A 1 443 ? 35.267 32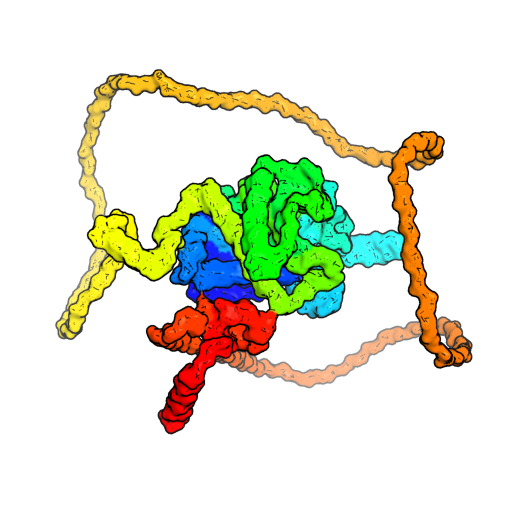.891 -18.414 1.00 24.14 443 THR A CA 1
ATOM 3552 C C . THR A 1 443 ? 36.224 31.861 -17.758 1.00 24.14 443 THR A C 1
ATOM 3554 O O . THR A 1 443 ? 36.352 31.862 -16.538 1.00 24.14 443 THR A O 1
ATOM 3557 N N . SER A 1 444 ? 37.060 31.196 -18.587 1.00 23.58 444 SER A N 1
ATOM 3558 C CA . SER A 1 444 ? 38.438 30.696 -18.284 1.00 23.58 444 SER A CA 1
ATOM 3559 C C . SER A 1 444 ? 38.623 29.578 -17.216 1.00 23.58 444 SER A C 1
ATOM 3561 O O . SER A 1 444 ? 37.657 29.193 -16.573 1.00 23.58 444 SER A O 1
ATOM 3563 N N . MET A 1 445 ? 39.794 28.936 -16.993 1.00 24.25 445 MET A N 1
ATOM 3564 C CA . MET A 1 445 ? 41.163 29.027 -17.573 1.00 24.25 445 MET A CA 1
ATOM 3565 C C . MET A 1 445 ? 41.761 27.636 -17.943 1.00 24.25 445 MET A C 1
ATOM 3567 O O . MET A 1 445 ? 41.343 26.604 -17.427 1.00 24.25 445 MET A O 1
ATOM 3571 N N . HIS A 1 446 ? 42.834 27.648 -18.746 1.00 25.69 446 HIS A N 1
ATOM 3572 C CA . HIS A 1 446 ? 43.868 26.603 -18.954 1.00 25.69 446 HIS A CA 1
ATOM 3573 C C . HIS A 1 446 ? 45.258 27.311 -18.971 1.00 25.69 446 HIS A C 1
ATOM 3575 O O . HIS A 1 446 ? 45.229 28.547 -19.021 1.00 25.69 446 HIS A O 1
ATOM 3581 N N . PRO A 1 447 ? 46.461 26.665 -18.917 1.00 37.19 447 PRO A N 1
ATOM 3582 C CA . PRO A 1 447 ? 46.902 25.395 -19.551 1.00 37.19 447 PRO A CA 1
ATOM 3583 C C . PRO A 1 447 ? 47.713 24.481 -18.564 1.00 37.19 447 PRO A C 1
ATOM 3585 O O . PRO A 1 447 ? 47.550 24.659 -17.364 1.00 37.19 447 PRO A O 1
ATOM 3588 N N . THR A 1 448 ? 48.522 23.451 -18.891 1.00 23.94 448 THR A N 1
ATOM 3589 C CA . THR A 1 448 ? 49.276 23.021 -20.102 1.00 23.94 448 THR A CA 1
ATOM 3590 C C . THR A 1 448 ? 49.298 21.496 -20.326 1.00 23.94 448 THR A C 1
ATOM 3592 O O . THR A 1 448 ? 48.963 20.705 -19.450 1.00 23.94 448 THR A O 1
ATOM 3595 N N . VAL A 1 449 ? 49.729 21.088 -21.530 1.00 26.02 449 VAL A N 1
ATOM 3596 C CA . VAL A 1 449 ? 49.992 19.699 -21.958 1.00 26.02 449 VAL A CA 1
ATOM 3597 C C . VAL A 1 449 ? 51.420 19.612 -22.520 1.00 26.02 449 VAL A C 1
ATOM 3599 O O . VAL A 1 449 ? 51.903 20.579 -23.105 1.00 26.02 449 VAL A O 1
ATOM 3602 N N . SER A 1 450 ? 52.075 18.454 -22.377 1.00 24.44 450 SER A N 1
ATOM 3603 C CA . SER A 1 450 ? 53.335 18.097 -23.055 1.00 24.44 450 SER A CA 1
ATOM 3604 C C . SER A 1 450 ? 53.152 16.805 -23.870 1.00 24.44 450 SER A C 1
ATOM 3606 O O . SER A 1 450 ? 52.246 16.021 -23.579 1.00 24.44 450 SER A O 1
ATOM 3608 N N . THR A 1 451 ? 53.945 16.598 -24.925 1.00 28.62 451 THR A N 1
ATOM 3609 C CA . THR A 1 451 ? 53.592 15.722 -26.062 1.00 28.62 451 THR A CA 1
ATOM 3610 C C . THR A 1 451 ? 54.583 14.588 -26.361 1.00 28.62 451 THR A C 1
ATOM 3612 O O . THR A 1 451 ? 55.794 14.787 -26.363 1.00 28.62 451 THR A O 1
ATOM 3615 N N . THR A 1 452 ? 54.039 13.440 -26.811 1.00 28.89 452 THR A N 1
ATOM 3616 C CA . THR A 1 452 ? 54.728 12.308 -27.501 1.00 28.89 452 THR A CA 1
ATOM 3617 C C . THR A 1 452 ? 55.771 11.525 -26.661 1.00 28.89 452 THR A C 1
ATOM 3619 O O . THR A 1 452 ? 56.230 12.012 -25.641 1.00 28.89 452 THR A O 1
ATOM 3622 N N . VAL A 1 453 ? 56.121 10.250 -26.917 1.00 27.41 453 VAL A N 1
ATOM 3623 C CA . VAL A 1 453 ? 56.345 9.477 -28.171 1.00 27.41 453 VAL A CA 1
ATOM 3624 C C . VAL A 1 453 ? 55.899 7.988 -28.037 1.00 27.41 453 VAL A C 1
ATOM 3626 O O . VAL A 1 453 ? 55.784 7.476 -26.928 1.00 27.41 453 VAL A O 1
ATOM 3629 N N . LYS A 1 454 ? 55.653 7.277 -29.161 1.00 28.69 454 LYS A N 1
ATOM 3630 C CA . LYS A 1 454 ? 55.393 5.808 -29.250 1.00 28.69 454 LYS A CA 1
ATOM 3631 C C . LYS A 1 454 ? 56.688 4.987 -29.438 1.00 28.69 454 LYS A C 1
ATOM 3633 O O . LYS A 1 454 ? 57.573 5.450 -30.153 1.00 28.69 454 LYS A O 1
ATOM 3638 N N . PRO A 1 455 ? 56.761 3.740 -28.930 1.00 33.62 455 PRO A N 1
ATOM 3639 C CA . PRO A 1 455 ? 56.710 2.553 -29.821 1.00 33.62 455 PRO A CA 1
ATOM 3640 C C . PRO A 1 455 ? 55.863 1.392 -29.227 1.00 33.62 455 PRO A C 1
ATOM 3642 O O . PRO A 1 455 ? 55.839 1.209 -28.018 1.00 33.62 455 PRO A O 1
ATOM 3645 N N . SER A 1 456 ? 54.983 0.695 -29.961 1.00 24.31 456 SER A N 1
ATOM 3646 C CA . SER A 1 456 ? 55.174 -0.339 -31.016 1.00 24.31 456 SER A CA 1
ATOM 3647 C C . SER A 1 456 ? 55.086 -1.779 -30.474 1.00 24.31 456 SER A C 1
ATOM 3649 O O . SER A 1 456 ? 55.636 -2.093 -29.426 1.00 24.31 456 SER A O 1
ATOM 3651 N N . VAL A 1 457 ? 54.379 -2.656 -31.198 1.00 28.34 457 VAL A N 1
ATOM 3652 C CA . VAL A 1 457 ? 54.123 -4.066 -30.832 1.00 28.34 457 VAL A CA 1
ATOM 3653 C C . VAL A 1 457 ? 55.124 -4.990 -31.528 1.00 28.34 457 VAL A C 1
ATOM 3655 O O . VAL A 1 457 ? 55.388 -4.808 -32.715 1.00 28.34 457 VAL A O 1
ATOM 3658 N N . ILE A 1 458 ? 55.615 -6.017 -30.826 1.00 25.36 458 ILE A N 1
ATOM 3659 C CA . ILE A 1 458 ? 56.319 -7.165 -31.421 1.00 25.36 458 ILE A CA 1
ATOM 3660 C C . ILE A 1 458 ? 55.715 -8.458 -30.866 1.00 25.36 458 ILE A C 1
ATOM 3662 O O . ILE A 1 458 ? 55.575 -8.620 -29.655 1.00 25.36 458 ILE A O 1
ATOM 3666 N N . THR A 1 459 ? 55.370 -9.379 -31.763 1.00 29.48 459 THR A N 1
ATOM 3667 C CA . THR A 1 459 ? 54.820 -10.703 -31.448 1.00 29.48 459 THR A CA 1
ATOM 3668 C C . THR A 1 459 ? 55.940 -11.742 -31.414 1.00 29.48 459 THR A C 1
ATOM 3670 O O . THR A 1 459 ? 56.679 -11.863 -32.388 1.00 29.48 459 THR A O 1
ATOM 3673 N N . THR A 1 460 ? 56.028 -12.556 -30.361 1.00 24.77 460 THR A N 1
ATOM 3674 C CA . THR A 1 460 ? 56.856 -13.777 -30.349 1.00 24.77 460 THR A CA 1
ATOM 3675 C C . THR A 1 460 ? 56.128 -14.930 -29.658 1.00 24.77 460 THR A C 1
ATOM 3677 O O . THR A 1 460 ? 55.351 -14.740 -28.725 1.00 24.77 460 THR A O 1
ATOM 3680 N N . THR A 1 461 ? 56.350 -16.144 -30.161 1.00 29.22 461 THR A N 1
ATOM 3681 C CA . THR A 1 461 ? 55.628 -17.364 -29.769 1.00 29.22 461 THR A CA 1
ATOM 3682 C C . THR A 1 461 ? 56.564 -18.401 -29.159 1.00 29.22 461 THR A C 1
ATOM 3684 O O . THR A 1 461 ? 57.461 -18.886 -29.847 1.00 29.22 461 THR A O 1
ATOM 3687 N N . SER A 1 462 ? 56.294 -18.843 -27.930 1.00 26.42 462 SER A N 1
ATOM 3688 C CA . SER A 1 462 ? 56.827 -20.107 -27.404 1.00 26.42 462 SER A CA 1
ATOM 3689 C C . SER A 1 462 ? 55.953 -20.673 -26.275 1.00 26.42 462 SER A C 1
ATOM 3691 O O . SER A 1 462 ? 55.514 -19.959 -25.378 1.00 26.42 462 SER A O 1
ATOM 3693 N N . LYS A 1 463 ? 55.699 -21.987 -26.319 1.00 31.09 463 LYS A N 1
ATOM 3694 C CA . LYS A 1 463 ? 55.333 -22.788 -25.136 1.00 31.09 463 LYS A CA 1
ATOM 3695 C C . LYS A 1 463 ? 56.627 -23.347 -24.531 1.00 31.09 463 LYS A C 1
ATOM 3697 O O . LYS A 1 463 ? 57.571 -23.586 -25.286 1.00 31.09 463 LYS A O 1
ATOM 3702 N N . PRO A 1 464 ? 56.651 -23.648 -23.224 1.00 28.41 464 PRO A N 1
ATOM 3703 C CA . PRO A 1 464 ? 56.805 -25.068 -22.889 1.00 28.41 464 PRO A CA 1
ATOM 3704 C C . PRO A 1 464 ? 56.001 -25.562 -21.667 1.00 28.41 464 PRO A C 1
ATOM 3706 O O . PRO A 1 464 ? 55.890 -24.897 -20.646 1.00 28.41 464 PRO A O 1
ATOM 3709 N N . THR A 1 465 ? 55.479 -26.782 -21.822 1.00 23.36 465 THR A N 1
ATOM 3710 C CA . THR A 1 465 ? 55.568 -27.946 -20.911 1.00 23.36 465 THR A CA 1
ATOM 3711 C C . THR A 1 465 ? 55.524 -27.756 -19.381 1.00 23.36 465 THR A C 1
ATOM 3713 O O . THR A 1 465 ? 56.414 -27.163 -18.783 1.00 23.36 465 THR A O 1
ATOM 3716 N N . MET A 1 466 ? 54.564 -28.428 -18.726 1.00 24.30 466 MET A N 1
ATOM 3717 C CA . MET A 1 466 ? 54.575 -28.662 -17.270 1.00 24.30 466 MET A CA 1
ATOM 3718 C C . MET A 1 466 ? 55.654 -29.671 -16.852 1.00 24.30 466 MET A C 1
ATOM 3720 O O . MET A 1 466 ? 55.855 -30.677 -17.529 1.00 24.30 466 MET A O 1
ATOM 3724 N N . LEU A 1 467 ? 56.232 -29.481 -15.664 1.00 23.53 467 LEU A N 1
ATOM 3725 C CA . LEU A 1 467 ? 57.009 -30.496 -14.950 1.00 23.53 467 LEU A CA 1
ATOM 3726 C C . LEU A 1 467 ? 56.514 -30.588 -13.501 1.00 23.53 467 LEU A C 1
ATOM 3728 O O . LEU A 1 467 ? 56.446 -29.583 -12.798 1.00 23.53 467 LEU A O 1
ATOM 3732 N N . ILE A 1 468 ? 56.139 -31.795 -13.074 1.00 25.48 468 ILE A N 1
ATOM 3733 C CA . ILE A 1 468 ? 55.665 -32.091 -11.717 1.00 25.48 468 ILE A CA 1
ATOM 3734 C C . ILE A 1 468 ? 56.810 -32.753 -10.951 1.00 25.48 468 ILE A C 1
ATOM 3736 O O . ILE A 1 468 ? 57.291 -33.804 -11.370 1.00 25.48 468 ILE A O 1
ATOM 3740 N N . THR A 1 469 ? 57.177 -32.196 -9.797 1.00 22.44 469 THR A N 1
ATOM 3741 C CA . THR A 1 469 ? 58.123 -32.827 -8.866 1.00 22.44 469 THR A CA 1
ATOM 3742 C C . THR A 1 469 ? 57.523 -32.846 -7.466 1.00 22.44 469 THR A C 1
ATOM 3744 O O . THR A 1 469 ? 57.409 -31.812 -6.812 1.00 22.44 469 THR A O 1
ATOM 3747 N N . THR A 1 470 ? 57.132 -34.028 -6.997 1.00 25.91 470 THR A N 1
ATOM 3748 C CA . THR A 1 470 ? 56.606 -34.247 -5.646 1.00 25.91 470 THR A CA 1
ATOM 3749 C C . THR A 1 470 ? 57.714 -34.684 -4.687 1.00 25.91 470 THR A C 1
ATOM 3751 O O . THR A 1 470 ? 58.520 -35.553 -5.015 1.00 25.91 470 THR A O 1
ATOM 3754 N N . LYS A 1 471 ? 57.706 -34.162 -3.454 1.00 23.52 471 LYS A N 1
ATOM 3755 C CA . LYS A 1 471 ? 58.187 -34.891 -2.267 1.00 23.52 471 LYS A CA 1
ATOM 3756 C C . LYS A 1 471 ? 57.281 -34.594 -1.061 1.00 23.52 471 LYS A C 1
ATOM 3758 O O . LYS A 1 471 ? 56.772 -33.478 -0.972 1.00 23.52 471 LYS A O 1
ATOM 3763 N N . PRO A 1 472 ? 57.028 -35.577 -0.176 1.00 27.14 472 PRO A N 1
ATOM 3764 C CA . PRO A 1 472 ? 56.030 -35.455 0.883 1.00 27.14 472 PRO A CA 1
ATOM 3765 C C . PRO A 1 472 ? 56.630 -35.058 2.238 1.00 27.14 472 PRO A C 1
ATOM 3767 O O . PRO A 1 472 ? 57.751 -35.443 2.565 1.00 27.14 472 PRO A O 1
ATOM 3770 N N . THR A 1 473 ? 55.803 -34.431 3.075 1.00 24.59 473 THR A N 1
ATOM 3771 C CA . THR A 1 473 ? 56.011 -34.355 4.528 1.00 24.59 473 THR A CA 1
ATOM 3772 C C . THR A 1 473 ? 54.740 -34.850 5.213 1.00 24.59 473 THR A C 1
ATOM 3774 O O . THR A 1 473 ? 53.716 -34.170 5.183 1.00 24.59 473 THR A O 1
ATOM 3777 N N . LEU A 1 474 ? 54.781 -36.045 5.810 1.00 24.02 474 LEU A N 1
ATOM 3778 C CA . LEU A 1 474 ? 53.736 -36.488 6.738 1.00 24.02 474 LEU A CA 1
ATOM 3779 C C . LEU A 1 474 ? 53.888 -35.735 8.062 1.00 24.02 474 LEU A C 1
ATOM 3781 O O . LEU A 1 474 ? 54.999 -35.656 8.579 1.00 24.02 474 LEU A O 1
ATOM 3785 N N . LEU A 1 475 ? 52.774 -35.309 8.663 1.00 23.64 475 LEU A N 1
ATOM 3786 C CA . LEU A 1 475 ? 52.674 -35.162 10.117 1.00 23.64 475 LEU A CA 1
ATOM 3787 C C . LEU A 1 475 ? 51.226 -35.385 10.593 1.00 23.64 475 LEU A C 1
ATOM 3789 O O . LEU A 1 475 ? 50.362 -34.523 10.497 1.00 23.64 475 LEU A O 1
ATOM 3793 N N . THR A 1 476 ? 51.018 -36.623 11.037 1.00 23.25 476 THR A N 1
ATOM 3794 C CA . THR A 1 476 ? 49.994 -37.203 11.922 1.00 23.25 476 THR A CA 1
ATOM 3795 C C . THR A 1 476 ? 48.745 -36.385 12.286 1.00 23.25 476 THR A C 1
ATOM 3797 O O . THR A 1 476 ? 48.807 -35.371 12.977 1.00 23.25 476 THR A O 1
ATOM 3800 N N . THR A 1 477 ? 47.575 -36.939 11.960 1.00 26.00 477 THR A N 1
ATOM 3801 C CA . THR A 1 477 ? 46.262 -36.473 12.431 1.00 26.00 477 THR A CA 1
ATOM 3802 C C . THR A 1 477 ? 46.036 -36.802 13.912 1.00 26.00 477 THR A C 1
ATOM 3804 O O . THR A 1 477 ? 46.056 -37.974 14.284 1.00 26.00 477 THR A O 1
ATOM 3807 N N . THR A 1 478 ? 45.685 -35.807 14.732 1.00 24.55 478 THR A N 1
ATOM 3808 C CA . THR A 1 478 ? 45.189 -36.019 16.107 1.00 24.55 478 THR A CA 1
ATOM 3809 C C . THR A 1 478 ? 43.791 -35.415 16.245 1.00 24.55 478 THR A C 1
ATOM 3811 O O . THR A 1 478 ? 43.623 -34.202 16.134 1.00 24.55 478 THR A O 1
ATOM 3814 N N . GLN A 1 479 ? 42.765 -36.244 16.474 1.00 31.02 479 GLN A N 1
ATOM 3815 C CA . GLN A 1 479 ? 41.382 -35.776 16.645 1.00 31.02 479 GLN A CA 1
ATOM 3816 C C . GLN A 1 479 ? 41.144 -35.180 18.043 1.00 31.02 479 GLN A C 1
ATOM 3818 O O . GLN A 1 479 ? 40.537 -35.806 18.912 1.00 31.02 479 GLN A O 1
ATOM 3823 N N . THR A 1 480 ? 41.565 -33.935 18.261 1.00 23.88 480 THR A N 1
ATOM 3824 C CA . THR A 1 480 ? 41.182 -33.188 19.468 1.00 23.88 480 THR A CA 1
ATOM 3825 C C . THR A 1 480 ? 39.798 -32.570 19.270 1.00 23.88 480 THR A C 1
ATOM 3827 O O . THR A 1 480 ? 39.645 -31.538 18.617 1.00 23.88 480 THR A O 1
ATOM 3830 N N . ARG A 1 481 ? 38.767 -33.208 19.834 1.00 27.84 481 ARG A N 1
ATOM 3831 C CA . ARG A 1 481 ? 37.362 -32.765 19.777 1.00 27.84 481 ARG A CA 1
ATOM 3832 C C . ARG A 1 481 ? 37.135 -31.510 20.636 1.00 27.84 481 ARG A C 1
ATOM 3834 O O . ARG A 1 481 ? 36.531 -31.599 21.703 1.00 27.84 481 ARG A O 1
ATOM 3841 N N . LEU A 1 482 ? 37.595 -30.341 20.180 1.00 24.25 482 LEU A N 1
ATOM 3842 C CA . LEU A 1 482 ? 37.222 -29.069 20.807 1.00 24.25 482 LEU A CA 1
ATOM 3843 C C . LEU A 1 482 ? 35.713 -28.849 20.655 1.00 24.25 482 LEU A C 1
ATOM 3845 O O . LEU A 1 482 ? 35.223 -28.478 19.589 1.00 24.25 482 LEU A O 1
ATOM 3849 N N . MET A 1 483 ? 34.980 -29.035 21.751 1.00 25.03 483 MET A N 1
ATOM 3850 C CA . MET A 1 483 ? 33.663 -28.434 21.895 1.00 25.03 483 MET A CA 1
ATOM 3851 C C . MET A 1 483 ? 33.849 -26.930 22.075 1.00 25.03 483 MET A C 1
ATOM 3853 O O . MET A 1 483 ? 34.100 -26.452 23.179 1.00 25.03 483 MET A O 1
ATOM 3857 N N . THR A 1 484 ? 33.700 -26.174 20.990 1.00 24.05 484 THR A N 1
ATOM 3858 C CA . THR A 1 484 ? 33.418 -24.742 21.072 1.00 24.05 484 THR A CA 1
ATOM 3859 C C . THR A 1 484 ? 32.023 -24.572 21.661 1.00 24.05 484 THR A C 1
ATOM 3861 O O . THR A 1 484 ? 31.026 -24.469 20.948 1.00 24.05 484 THR A O 1
ATOM 3864 N N . THR A 1 485 ? 31.944 -24.563 22.994 1.00 24.08 485 THR A N 1
ATOM 3865 C CA . THR A 1 485 ? 30.742 -24.162 23.726 1.00 24.08 485 THR A CA 1
ATOM 3866 C C . THR A 1 485 ? 30.380 -22.758 23.274 1.00 24.08 485 THR A C 1
ATOM 3868 O O . THR A 1 485 ? 31.009 -21.783 23.690 1.00 24.08 485 THR A O 1
ATOM 3871 N N . THR A 1 486 ? 29.400 -22.652 22.375 1.00 23.67 486 THR A N 1
ATOM 3872 C CA . THR A 1 486 ? 28.872 -21.361 21.951 1.00 23.67 486 THR A CA 1
ATOM 3873 C C . THR A 1 486 ? 28.357 -20.683 23.204 1.00 23.67 486 THR A C 1
ATOM 3875 O O . THR A 1 486 ? 27.401 -21.167 23.809 1.00 23.67 486 THR A O 1
ATOM 3878 N N . SER A 1 487 ? 29.017 -19.599 23.617 1.00 23.70 487 SER A N 1
ATOM 3879 C CA . SER A 1 487 ? 28.531 -18.800 24.731 1.00 23.70 487 SER A CA 1
ATOM 3880 C C . SER A 1 487 ? 27.138 -18.323 24.356 1.00 23.70 487 SER A C 1
ATOM 3882 O O . SER A 1 487 ? 26.974 -17.477 23.472 1.00 23.70 487 SER A O 1
ATOM 3884 N N . GLN A 1 488 ? 26.126 -18.900 25.003 1.00 26.88 488 GLN A N 1
ATOM 3885 C CA . GLN A 1 488 ? 24.821 -18.282 25.055 1.00 26.88 488 GLN A CA 1
ATOM 3886 C C . GLN A 1 488 ? 25.007 -17.004 25.862 1.00 26.88 488 GLN A C 1
ATOM 3888 O O . GLN A 1 488 ? 24.818 -16.980 27.075 1.00 26.88 488 GLN A O 1
ATOM 3893 N N . GLN A 1 489 ? 25.334 -15.918 25.161 1.00 24.81 489 GLN A N 1
ATOM 3894 C CA . GLN A 1 489 ? 24.859 -14.611 25.567 1.00 24.81 489 GLN A CA 1
ATOM 3895 C C . GLN A 1 489 ? 23.333 -14.673 25.508 1.00 24.81 489 GLN A C 1
ATOM 3897 O O . GLN A 1 489 ? 22.695 -14.277 24.531 1.00 24.81 489 GLN A O 1
ATOM 3902 N N . THR A 1 490 ? 22.750 -15.200 26.586 1.00 24.98 490 THR A N 1
ATOM 3903 C CA . THR A 1 490 ? 21.447 -14.784 27.068 1.00 24.98 490 THR A CA 1
ATOM 3904 C C . THR A 1 490 ? 21.528 -13.274 27.182 1.00 24.98 490 THR A C 1
ATOM 3906 O O . THR A 1 490 ? 22.026 -12.739 28.171 1.00 24.98 490 THR A O 1
ATOM 3909 N N . ALA A 1 491 ? 21.119 -12.581 26.120 1.00 25.95 491 ALA A N 1
ATOM 3910 C CA . ALA A 1 491 ? 20.903 -11.155 26.188 1.00 25.95 491 ALA A CA 1
ATOM 3911 C C . ALA A 1 491 ? 19.890 -10.962 27.310 1.00 25.95 491 ALA A C 1
ATOM 3913 O O . ALA A 1 491 ? 18.740 -11.379 27.158 1.00 25.95 491 ALA A O 1
ATOM 3914 N N . GLU A 1 492 ? 20.330 -10.406 28.441 1.00 23.58 492 GLU A N 1
ATOM 3915 C CA . GLU A 1 492 ? 19.421 -10.073 29.522 1.00 23.58 492 GLU A CA 1
ATOM 3916 C C . GLU A 1 492 ? 18.363 -9.151 28.931 1.00 23.58 492 GLU A C 1
ATOM 3918 O O . GLU A 1 492 ? 18.620 -7.996 28.571 1.00 23.58 492 GLU A O 1
ATOM 3923 N N . ILE A 1 493 ? 17.155 -9.691 28.783 1.00 31.16 493 ILE A N 1
ATOM 3924 C CA . ILE A 1 493 ? 15.981 -8.898 28.473 1.00 31.16 493 ILE A CA 1
ATOM 3925 C C . ILE A 1 493 ? 15.670 -8.186 29.780 1.00 31.16 493 ILE A C 1
ATOM 3927 O O . ILE A 1 493 ? 14.825 -8.626 30.554 1.00 31.16 493 ILE A O 1
ATOM 3931 N N . ILE A 1 494 ? 16.425 -7.113 30.041 1.00 23.42 494 ILE A N 1
ATOM 3932 C CA . ILE A 1 494 ? 16.180 -6.188 31.139 1.00 23.42 494 ILE A CA 1
ATOM 3933 C C . ILE A 1 494 ? 14.734 -5.755 30.970 1.00 23.42 494 ILE A C 1
ATOM 3935 O O . ILE A 1 494 ? 14.396 -5.007 30.045 1.00 23.42 494 ILE A O 1
ATOM 3939 N N . PHE A 1 495 ? 13.878 -6.297 31.833 1.00 26.33 495 PHE A N 1
ATOM 3940 C CA . PHE A 1 495 ? 12.477 -5.951 31.872 1.00 26.33 495 PHE A CA 1
ATOM 3941 C C . PHE A 1 495 ? 12.416 -4.469 32.207 1.00 26.33 495 PHE A C 1
ATOM 3943 O O . PHE A 1 495 ? 12.621 -4.073 33.353 1.00 26.33 495 PHE A O 1
ATOM 3950 N N . PHE A 1 496 ? 12.108 -3.647 31.204 1.00 31.66 496 PHE A N 1
ATOM 3951 C CA . PHE A 1 496 ? 11.594 -2.309 31.442 1.00 31.66 496 PHE A CA 1
ATOM 3952 C C . PHE A 1 496 ? 10.188 -2.467 32.010 1.00 31.66 496 PHE A C 1
ATOM 3954 O O . PHE A 1 496 ? 9.179 -2.296 31.325 1.00 31.66 496 PHE A O 1
ATOM 3961 N N . THR A 1 497 ? 10.145 -2.823 33.294 1.00 32.69 497 THR A N 1
ATOM 3962 C CA . THR A 1 497 ? 9.029 -2.544 34.177 1.00 32.69 497 THR A CA 1
ATOM 3963 C C . THR A 1 497 ? 8.855 -1.035 34.164 1.00 32.69 497 THR A C 1
ATOM 3965 O O . THR A 1 497 ? 9.444 -0.299 34.952 1.00 32.69 497 THR A O 1
ATOM 3968 N N . HIS A 1 498 ? 8.050 -0.557 33.215 1.00 36.72 498 HIS A N 1
ATOM 3969 C CA . HIS A 1 498 ? 7.479 0.770 33.301 1.00 36.72 498 HIS A CA 1
ATOM 3970 C C . HIS A 1 498 ? 6.678 0.801 34.598 1.00 36.72 498 HIS A C 1
ATOM 3972 O O . HIS A 1 498 ? 5.528 0.363 34.652 1.00 36.72 498 HIS A O 1
ATOM 3978 N N . VAL A 1 499 ? 7.320 1.310 35.650 1.00 35.25 499 VAL A N 1
ATOM 3979 C CA . VAL A 1 499 ? 6.639 1.863 36.806 1.00 35.25 499 VAL A CA 1
ATOM 3980 C C . VAL A 1 499 ? 5.687 2.886 36.217 1.00 35.25 499 VAL A C 1
ATOM 3982 O O . VAL A 1 499 ? 6.117 3.953 35.787 1.00 35.25 499 VAL A O 1
ATOM 3985 N N . HIS A 1 500 ? 4.407 2.532 36.123 1.00 39.25 500 HIS A N 1
ATOM 3986 C CA . HIS A 1 500 ? 3.366 3.516 35.897 1.00 39.25 500 HIS A CA 1
ATOM 3987 C C . HIS A 1 500 ? 3.535 4.555 37.009 1.00 39.25 500 HIS A C 1
ATOM 3989 O O . HIS A 1 500 ? 3.375 4.183 38.177 1.00 39.25 500 HIS A O 1
ATOM 3995 N N . PRO A 1 501 ? 3.838 5.831 36.701 1.00 41.59 501 PRO A N 1
ATOM 3996 C CA . PRO A 1 501 ? 3.662 6.894 37.671 1.00 41.59 501 PRO A CA 1
ATOM 3997 C C . PRO A 1 501 ? 2.180 6.848 38.032 1.00 41.59 501 PRO A C 1
ATOM 3999 O O . PRO A 1 501 ? 1.318 7.105 37.188 1.00 41.59 501 PRO A O 1
ATOM 4002 N N . SER A 1 502 ? 1.870 6.394 39.249 1.00 41.41 502 SER A N 1
ATOM 4003 C CA . SER A 1 502 ? 0.504 5.999 39.627 1.00 41.41 502 SER A CA 1
ATOM 4004 C C . SER A 1 502 ? -0.480 7.171 39.569 1.00 41.41 502 SER A C 1
ATOM 4006 O O . SER A 1 502 ? -1.686 6.964 39.469 1.00 41.41 502 SER A O 1
ATOM 4008 N N . THR A 1 503 ? 0.051 8.396 39.516 1.00 44.31 503 THR A N 1
ATOM 4009 C CA . THR A 1 503 ? -0.590 9.559 38.899 1.00 44.31 503 THR A CA 1
ATOM 4010 C C . THR A 1 503 ? 0.401 10.291 37.978 1.00 44.31 503 THR A C 1
ATOM 4012 O O . THR A 1 503 ? 1.296 10.983 38.455 1.00 44.31 503 THR A O 1
ATOM 4015 N N . PHE A 1 504 ? 0.223 10.204 36.653 1.00 52.06 504 PHE A N 1
ATOM 4016 C CA . PHE A 1 504 ? 0.709 11.263 35.754 1.00 52.06 504 PHE A CA 1
ATOM 4017 C C . PHE A 1 504 ? -0.094 12.528 36.088 1.00 52.06 504 PHE A C 1
ATOM 4019 O O . PHE A 1 504 ? -1.303 12.563 35.853 1.00 52.06 504 PHE A O 1
ATOM 4026 N N . ARG A 1 505 ? 0.549 13.525 36.708 1.00 53.94 505 ARG A N 1
ATOM 4027 C CA . ARG A 1 505 ? -0.142 14.716 37.240 1.00 53.94 505 ARG A CA 1
ATOM 4028 C C . ARG A 1 505 ? -0.572 15.700 36.152 1.00 53.94 505 ARG A C 1
ATOM 4030 O O . ARG A 1 505 ? -1.583 16.372 36.320 1.00 53.94 505 ARG A O 1
ATOM 4037 N N . ASP A 1 506 ? 0.145 15.723 35.033 1.00 59.41 506 ASP A N 1
ATOM 4038 C CA . ASP A 1 506 ? -0.273 16.371 33.791 1.00 59.41 506 ASP A CA 1
ATOM 4039 C C . ASP A 1 506 ? -0.730 15.292 32.780 1.00 59.41 506 ASP A C 1
ATOM 4041 O O . ASP A 1 506 ? 0.085 14.473 32.348 1.00 59.41 506 ASP A O 1
ATOM 4045 N N . PRO A 1 507 ? -2.017 15.261 32.376 1.00 60.34 507 PRO A N 1
ATOM 4046 C CA . PRO A 1 507 ? -2.524 14.324 31.369 1.00 60.34 507 PRO A CA 1
ATOM 4047 C C . PRO A 1 507 ? -1.937 14.495 29.956 1.00 60.34 507 PRO A C 1
ATOM 4049 O O . PRO A 1 507 ? -2.120 13.596 29.124 1.00 60.34 507 PRO A O 1
ATOM 4052 N N . SER A 1 508 ? -1.285 15.629 29.671 1.00 61.94 508 SER A N 1
ATOM 4053 C CA . SER A 1 508 ? -0.610 15.927 28.403 1.00 61.94 508 SER A CA 1
ATOM 4054 C C . SER A 1 508 ? 0.863 15.490 28.398 1.00 61.94 508 SER A C 1
ATOM 4056 O O . SER A 1 508 ? 1.336 14.969 27.387 1.00 61.94 508 SER A O 1
ATOM 4058 N N . CYS A 1 509 ? 1.559 15.566 29.539 1.00 70.62 509 CYS A N 1
ATOM 4059 C CA . CYS A 1 509 ? 2.919 15.048 29.720 1.00 70.62 509 CYS A CA 1
ATOM 4060 C C . CYS A 1 509 ? 2.929 13.525 29.961 1.00 70.62 509 CYS A C 1
ATOM 4062 O O . CYS A 1 509 ? 3.228 13.031 31.049 1.00 70.62 509 CYS A O 1
ATOM 4064 N N . ARG A 1 510 ? 2.589 12.746 28.927 1.00 72.44 510 ARG A N 1
ATOM 4065 C CA . ARG A 1 510 ? 2.688 11.277 28.952 1.00 72.44 510 ARG A CA 1
ATOM 4066 C C . ARG A 1 510 ? 2.994 10.690 27.581 1.00 72.44 510 ARG A C 1
ATOM 4068 O O . ARG A 1 510 ? 2.597 11.228 26.551 1.00 72.44 510 ARG A O 1
ATOM 4075 N N . ASP A 1 511 ? 3.632 9.526 27.574 1.00 75.56 511 ASP A N 1
ATOM 4076 C CA . ASP A 1 511 ? 3.794 8.740 26.354 1.00 75.56 511 ASP A CA 1
ATOM 4077 C C . ASP A 1 511 ? 2.477 8.042 25.998 1.00 75.56 511 ASP A C 1
ATOM 4079 O O . ASP A 1 511 ? 1.906 7.298 26.798 1.00 75.56 511 ASP A O 1
ATOM 4083 N N . MET A 1 512 ? 1.994 8.235 24.770 1.00 71.25 512 MET A N 1
ATOM 4084 C CA . MET A 1 512 ? 0.827 7.504 24.270 1.00 71.25 512 MET A CA 1
ATOM 4085 C C . MET A 1 512 ? 1.176 6.045 23.933 1.00 71.25 512 MET A C 1
ATOM 4087 O O . MET A 1 512 ? 0.301 5.168 23.951 1.00 71.25 512 MET A O 1
ATOM 4091 N N . ARG A 1 513 ? 2.456 5.759 23.643 1.00 63.78 513 ARG A N 1
ATOM 4092 C CA . ARG A 1 513 ? 2.924 4.475 23.104 1.00 63.78 513 ARG A CA 1
ATOM 4093 C C . ARG A 1 513 ? 4.030 3.849 23.946 1.00 63.78 513 ARG A C 1
ATOM 4095 O O . ARG A 1 513 ? 5.059 4.458 24.202 1.00 63.78 513 ARG A O 1
ATOM 4102 N N . TYR A 1 514 ? 3.878 2.562 24.243 1.00 65.75 514 TYR A N 1
ATOM 4103 C CA . TYR A 1 514 ? 4.918 1.751 24.890 1.00 65.75 514 TYR A CA 1
ATOM 4104 C C . TYR A 1 514 ? 6.192 1.611 24.032 1.00 65.75 514 TYR A C 1
ATOM 4106 O O . TYR A 1 514 ? 7.264 1.307 24.541 1.00 65.75 514 TYR A O 1
ATOM 4114 N N . SER A 1 515 ? 6.100 1.872 22.723 1.00 69.75 515 SER A N 1
ATOM 4115 C CA . SER A 1 515 ? 7.239 1.870 21.802 1.00 69.75 515 SER A CA 1
ATOM 4116 C C . SER A 1 515 ? 8.174 3.076 21.951 1.00 69.75 515 SER A C 1
ATOM 4118 O O . SER A 1 515 ? 9.262 3.037 21.386 1.00 69.75 515 SER A O 1
ATOM 4120 N N . CYS A 1 516 ? 7.807 4.127 22.695 1.00 77.06 516 CYS A N 1
ATOM 4121 C CA . CYS A 1 516 ? 8.613 5.347 22.807 1.00 77.06 516 CYS A CA 1
ATOM 4122 C C . CYS A 1 516 ? 10.023 5.078 23.361 1.00 77.06 516 CYS A C 1
ATOM 4124 O O . CYS A 1 516 ? 11.013 5.406 22.704 1.00 77.06 516 CYS A O 1
ATOM 4126 N N . ALA A 1 517 ? 10.128 4.404 24.512 1.00 76.12 517 ALA A N 1
ATOM 4127 C CA . ALA A 1 517 ? 11.416 4.041 25.110 1.00 76.12 517 ALA A CA 1
ATOM 4128 C C . ALA A 1 517 ? 12.232 3.092 24.208 1.00 76.12 517 ALA A C 1
ATOM 4130 O O . ALA A 1 517 ? 13.453 3.221 24.098 1.00 76.12 517 ALA A O 1
ATOM 4131 N N . PHE A 1 518 ? 11.560 2.179 23.494 1.00 72.56 518 PHE A N 1
ATOM 4132 C CA . PHE A 1 518 ? 12.197 1.315 22.497 1.00 72.56 518 PHE A CA 1
ATOM 4133 C C . PHE A 1 518 ? 12.783 2.125 21.329 1.00 72.56 518 PHE A C 1
ATOM 4135 O O . PHE A 1 518 ? 13.914 1.862 20.921 1.00 72.56 518 PHE A O 1
ATOM 4142 N N . TRP A 1 519 ? 12.051 3.112 20.802 1.00 79.00 519 TRP A N 1
ATOM 4143 C CA . TRP A 1 519 ? 12.520 3.976 19.716 1.00 79.00 519 TRP A CA 1
ATOM 4144 C C . TRP A 1 519 ? 13.724 4.817 20.142 1.00 79.00 519 TRP A C 1
ATOM 4146 O O . TRP A 1 519 ? 14.714 4.843 19.414 1.00 79.00 519 TRP A O 1
ATOM 4156 N N . LEU A 1 520 ? 13.687 5.419 21.336 1.00 84.38 520 LEU A N 1
ATOM 4157 C CA . LEU A 1 520 ? 14.816 6.186 21.869 1.00 84.38 520 LEU A CA 1
ATOM 4158 C C . LEU A 1 520 ? 16.064 5.306 22.068 1.00 84.38 520 LEU A C 1
ATOM 4160 O O . LEU A 1 520 ? 17.159 5.705 21.679 1.00 84.38 520 LEU A O 1
ATOM 4164 N N . LYS A 1 521 ? 15.903 4.077 22.583 1.00 76.31 521 LYS A N 1
ATOM 4165 C CA . LYS A 1 521 ? 17.011 3.120 22.766 1.00 76.31 521 LYS A CA 1
ATOM 4166 C C . LYS A 1 521 ? 17.690 2.702 21.452 1.00 76.31 521 LYS A C 1
ATOM 4168 O O . LYS A 1 521 ? 18.884 2.424 21.462 1.00 76.31 521 LYS A O 1
ATOM 4173 N N . HIS A 1 522 ? 16.953 2.632 20.340 1.00 77.19 522 HIS A N 1
ATOM 4174 C CA . HIS A 1 522 ? 17.494 2.192 19.042 1.00 77.19 522 HIS A CA 1
ATOM 4175 C C . HIS A 1 522 ? 17.881 3.343 18.100 1.00 77.19 522 HIS A C 1
ATOM 4177 O O . HIS A 1 522 ? 18.571 3.109 17.111 1.00 77.19 522 HIS A O 1
ATOM 4183 N N . ASN A 1 523 ? 17.441 4.570 18.378 1.00 82.44 523 ASN A N 1
ATOM 4184 C CA . ASN A 1 523 ? 17.765 5.766 17.605 1.00 82.44 523 ASN A CA 1
ATOM 4185 C C . ASN A 1 523 ? 17.763 6.981 18.555 1.00 82.44 523 ASN A C 1
ATOM 4187 O O . ASN A 1 523 ? 16.747 7.668 18.632 1.00 82.44 523 ASN A O 1
ATOM 4191 N N . PRO A 1 524 ? 18.855 7.263 19.295 1.00 88.19 524 PRO A N 1
ATOM 4192 C CA . PRO A 1 524 ? 18.878 8.323 20.314 1.00 88.19 524 PRO A CA 1
ATOM 4193 C C . PRO A 1 524 ? 18.491 9.718 19.793 1.00 88.19 524 PRO A C 1
ATOM 4195 O O . PRO A 1 524 ? 17.903 10.518 20.515 1.00 88.19 524 PRO A O 1
ATOM 4198 N N . SER A 1 525 ? 18.747 9.991 18.512 1.00 88.06 525 SER A N 1
ATOM 4199 C CA . SER A 1 525 ? 18.358 11.221 17.814 1.00 88.06 525 SER A CA 1
ATOM 4200 C C . SER A 1 525 ? 16.868 11.307 17.446 1.00 88.06 525 SER A C 1
ATOM 4202 O O . SER A 1 525 ? 16.436 12.359 16.976 1.00 88.06 525 SER A O 1
ATOM 4204 N N . VAL A 1 526 ? 16.054 10.258 17.655 1.00 85.62 526 VAL A N 1
ATOM 4205 C CA . VAL A 1 526 ? 14.656 10.182 17.178 1.00 85.62 526 VAL A CA 1
ATOM 4206 C C . VAL A 1 526 ? 13.798 11.363 17.631 1.00 85.62 526 VAL A C 1
ATOM 4208 O O . VAL A 1 526 ? 12.995 11.865 16.851 1.00 85.62 526 VAL A O 1
ATOM 4211 N N . CYS A 1 527 ? 13.998 11.852 18.857 1.00 87.12 527 CYS A N 1
ATOM 4212 C CA . CYS A 1 527 ? 13.262 12.996 19.389 1.00 87.12 527 CYS A CA 1
ATOM 4213 C C . CYS A 1 527 ? 13.560 14.282 18.600 1.00 87.12 527 CYS A C 1
ATOM 4215 O O . CYS A 1 527 ? 12.655 15.063 18.339 1.00 87.12 527 CYS A O 1
ATOM 4217 N N . ILE A 1 528 ? 14.807 14.483 18.169 1.00 86.69 528 ILE A N 1
ATOM 4218 C CA . ILE A 1 528 ? 15.232 15.662 17.397 1.00 86.69 528 ILE A CA 1
ATOM 4219 C C . ILE A 1 528 ? 14.839 15.505 15.919 1.00 86.69 528 ILE A C 1
ATOM 4221 O O . ILE A 1 528 ? 14.401 16.453 15.272 1.00 86.69 528 ILE A O 1
ATOM 4225 N N . GLU A 1 529 ? 14.972 14.296 15.371 1.00 82.12 529 GLU A N 1
ATOM 4226 C CA . GLU A 1 529 ? 14.637 13.990 13.977 1.00 82.12 529 GLU A CA 1
ATOM 4227 C C . GLU A 1 529 ? 13.134 14.072 13.692 1.00 82.12 529 GLU A C 1
ATOM 4229 O O . GLU A 1 529 ? 12.740 14.595 12.655 1.00 82.12 529 GLU A O 1
ATOM 4234 N N . GLN A 1 530 ? 12.308 13.551 14.601 1.00 81.69 530 GLN A N 1
ATOM 4235 C CA . GLN A 1 530 ? 10.863 13.356 14.434 1.00 81.69 530 GLN A CA 1
ATOM 4236 C C . GLN A 1 530 ? 10.073 14.246 15.407 1.00 81.69 530 GLN A C 1
ATOM 4238 O O . GLN A 1 530 ? 9.059 13.823 15.964 1.00 81.69 530 GLN A O 1
ATOM 4243 N N . MET A 1 531 ? 10.568 15.461 15.672 1.00 80.81 531 MET A N 1
ATOM 4244 C CA . MET A 1 531 ? 10.145 16.298 16.803 1.00 80.81 531 MET A CA 1
ATOM 4245 C C . MET A 1 531 ? 8.628 16.500 16.910 1.00 80.81 531 MET A C 1
ATOM 4247 O O . MET A 1 531 ? 8.089 16.386 18.006 1.00 80.81 531 MET A O 1
ATOM 4251 N N . SER A 1 532 ? 7.922 16.749 15.804 1.00 72.81 532 SER A N 1
ATOM 4252 C CA . SER A 1 532 ? 6.461 16.924 15.798 1.00 72.81 532 SER A CA 1
ATOM 4253 C C . SER A 1 532 ? 5.726 15.667 16.281 1.00 72.81 532 SER A C 1
ATOM 4255 O O . SER A 1 532 ? 4.954 15.721 17.239 1.00 72.81 532 SER A O 1
ATOM 4257 N N . PHE A 1 533 ? 6.016 14.516 15.670 1.00 76.56 533 PHE A N 1
ATOM 4258 C CA . PHE A 1 533 ? 5.430 13.228 16.037 1.00 76.56 533 PHE A CA 1
ATOM 4259 C C . PHE A 1 533 ? 5.818 12.797 17.456 1.00 76.56 533 PHE A C 1
ATOM 4261 O O . PHE A 1 533 ? 4.961 12.407 18.247 1.00 76.56 533 PHE A O 1
ATOM 4268 N N . MET A 1 534 ? 7.100 12.896 17.811 1.00 84.31 534 MET A N 1
ATOM 4269 C CA . MET A 1 534 ? 7.586 12.464 19.121 1.00 84.31 534 MET A CA 1
ATOM 4270 C C . MET A 1 534 ? 7.080 13.378 20.243 1.00 84.31 534 MET A C 1
ATOM 4272 O O . MET A 1 534 ? 6.774 12.875 21.319 1.00 84.31 534 MET A O 1
ATOM 4276 N N . LYS A 1 535 ? 6.878 14.679 19.996 1.00 81.06 535 LYS A N 1
ATOM 4277 C CA . LYS A 1 535 ? 6.200 15.581 20.941 1.00 81.06 535 LYS A CA 1
ATOM 4278 C C . LYS A 1 535 ? 4.713 15.255 21.096 1.00 81.06 535 LYS A C 1
ATOM 4280 O O . LYS A 1 535 ? 4.186 15.379 22.193 1.00 81.06 535 LYS A O 1
ATOM 4285 N N . ALA A 1 536 ? 4.049 14.787 20.038 1.00 71.81 536 ALA A N 1
ATOM 4286 C CA . ALA A 1 536 ? 2.645 14.384 20.093 1.00 71.81 536 ALA A CA 1
ATOM 4287 C C . ALA A 1 536 ? 2.408 12.983 20.692 1.00 71.81 536 ALA A C 1
ATOM 4289 O O . ALA A 1 536 ? 1.291 12.691 21.107 1.00 71.81 536 ALA A O 1
ATOM 4290 N N . GLN A 1 537 ? 3.400 12.082 20.677 1.00 78.25 537 GLN A N 1
ATOM 4291 C CA . GLN A 1 537 ? 3.201 10.648 20.969 1.00 78.25 537 GLN A CA 1
ATOM 4292 C C . GLN A 1 537 ? 4.106 10.079 22.066 1.00 78.25 537 GLN A C 1
ATOM 4294 O O . GLN A 1 537 ? 3.760 9.060 22.667 1.00 78.25 537 GLN A O 1
ATOM 4299 N N . CYS A 1 538 ? 5.242 10.726 22.312 1.00 84.56 538 CYS A N 1
ATOM 4300 C CA . CYS A 1 538 ? 6.329 10.291 23.188 1.00 84.56 538 CYS A CA 1
ATOM 4301 C C . CYS A 1 538 ? 6.857 11.462 24.037 1.00 84.56 538 CYS A C 1
ATOM 4303 O O . CYS A 1 538 ? 8.066 11.617 24.235 1.00 84.56 538 CYS A O 1
ATOM 4305 N N . ALA A 1 539 ? 5.941 12.333 24.469 1.00 83.06 539 ALA A N 1
ATOM 4306 C CA . ALA A 1 539 ? 6.244 13.616 25.091 1.00 83.06 539 ALA A CA 1
ATOM 4307 C C . ALA A 1 539 ? 7.101 13.476 26.364 1.00 83.06 539 ALA A C 1
ATOM 4309 O O . ALA A 1 539 ? 7.987 14.298 26.612 1.00 83.06 539 ALA A O 1
ATOM 4310 N N . TYR A 1 540 ? 6.878 12.398 27.123 1.00 82.56 540 TYR A N 1
ATOM 4311 C CA . TYR A 1 540 ? 7.570 12.099 28.373 1.00 82.56 540 TYR A CA 1
ATOM 4312 C C . TYR A 1 540 ? 8.932 11.433 28.121 1.00 82.56 540 TYR A C 1
ATOM 4314 O O . TYR A 1 540 ? 9.953 11.951 28.572 1.00 82.56 540 TYR A O 1
ATOM 4322 N N . THR A 1 541 ? 8.989 10.361 27.317 1.00 85.94 541 THR A N 1
ATOM 4323 C CA . THR A 1 541 ? 10.247 9.690 26.925 1.00 85.94 541 THR A CA 1
ATOM 4324 C C . THR A 1 541 ? 11.244 10.673 26.302 1.00 85.94 541 THR A C 1
ATOM 4326 O O . THR A 1 541 ? 12.431 10.631 26.616 1.00 85.94 541 THR A O 1
ATOM 4329 N N . CYS A 1 542 ? 10.776 11.571 25.431 1.00 87.25 542 CYS A N 1
ATOM 4330 C CA . CYS A 1 542 ? 11.623 12.570 24.778 1.00 87.25 542 CYS A CA 1
ATOM 4331 C C . CYS A 1 542 ? 11.870 13.839 25.614 1.00 87.25 542 CYS A C 1
ATOM 4333 O O . CYS A 1 542 ? 12.470 14.782 25.103 1.00 87.25 542 CYS A O 1
ATOM 4335 N N . LYS A 1 543 ? 11.418 13.881 26.876 1.00 86.62 543 LYS A N 1
ATOM 4336 C CA . LYS A 1 543 ? 11.569 15.017 27.802 1.00 86.62 543 LYS A CA 1
ATOM 4337 C C . LYS A 1 543 ? 11.092 16.369 27.232 1.00 86.62 543 LYS A C 1
ATOM 4339 O O . LYS A 1 543 ? 11.644 17.412 27.566 1.00 86.62 543 LYS A O 1
ATOM 4344 N N . PHE A 1 544 ? 10.043 16.383 26.404 1.00 84.12 544 PHE A N 1
ATOM 4345 C CA . PHE A 1 544 ? 9.516 17.618 25.792 1.00 84.12 544 PHE A CA 1
ATOM 4346 C C . PHE A 1 544 ? 8.715 18.512 26.752 1.00 84.12 544 PHE A C 1
ATOM 4348 O O . PHE A 1 544 ? 8.381 19.644 26.399 1.00 84.12 544 PHE A O 1
ATOM 4355 N N . CYS A 1 545 ? 8.379 17.996 27.932 1.00 72.44 545 CYS A N 1
ATOM 4356 C CA . CYS A 1 545 ? 7.530 18.645 28.930 1.00 72.44 545 CYS A CA 1
ATOM 4357 C C . CYS A 1 545 ? 7.896 18.207 30.363 1.00 72.44 545 CYS A C 1
ATOM 4359 O O . CYS A 1 545 ? 7.026 18.011 31.206 1.00 72.44 545 CYS A O 1
ATOM 4361 N N . ILE A 1 546 ? 9.197 18.048 30.639 1.00 63.66 546 ILE A N 1
ATOM 4362 C CA . ILE A 1 546 ? 9.701 17.913 32.016 1.00 63.66 546 ILE A CA 1
ATOM 4363 C C . ILE A 1 546 ? 9.459 19.208 32.800 1.00 63.66 546 ILE A C 1
ATOM 4365 O O . ILE A 1 546 ? 9.854 20.289 32.365 1.00 63.66 546 ILE A O 1
ATOM 4369 N N . SER A 1 547 ? 8.838 19.098 33.972 1.00 57.66 547 SER A N 1
ATOM 4370 C CA . SER A 1 547 ? 8.782 20.180 34.952 1.00 57.66 547 SER A CA 1
ATOM 4371 C C . SER A 1 547 ? 10.041 20.186 35.827 1.00 57.66 547 SER A C 1
ATOM 4373 O O . SER A 1 547 ? 10.776 19.198 35.908 1.00 57.66 547 SER A O 1
ATOM 4375 N N . ALA A 1 548 ? 10.263 21.277 36.565 1.00 55.41 548 ALA A N 1
ATOM 4376 C CA . ALA A 1 548 ? 11.328 21.339 37.570 1.00 55.41 548 ALA A CA 1
ATOM 4377 C C . ALA A 1 548 ? 11.165 20.289 38.694 1.00 55.41 548 ALA A C 1
ATOM 4379 O O . ALA A 1 548 ? 12.139 19.954 39.365 1.00 55.41 548 ALA A O 1
ATOM 4380 N N . MET A 1 549 ? 9.955 19.749 38.895 1.00 53.00 549 MET A N 1
ATOM 4381 C CA . MET A 1 549 ? 9.688 18.726 39.910 1.00 53.00 549 MET A CA 1
ATOM 4382 C C . MET A 1 549 ? 10.042 17.315 39.423 1.00 53.00 549 MET A C 1
ATOM 4384 O O . MET A 1 549 ? 10.562 16.529 40.209 1.00 53.00 549 MET A O 1
ATOM 4388 N N . ASP A 1 550 ? 9.865 17.012 38.130 1.00 58.34 550 ASP A N 1
ATOM 4389 C CA . ASP A 1 550 ? 10.248 15.711 37.553 1.00 58.34 550 ASP A CA 1
ATOM 4390 C C . ASP A 1 550 ? 11.760 15.463 37.673 1.00 58.34 550 ASP A C 1
ATOM 4392 O O . ASP A 1 550 ? 12.195 14.337 37.906 1.00 58.34 550 ASP A O 1
ATOM 4396 N N . VAL A 1 551 ? 12.569 16.525 37.572 1.00 60.34 551 VAL A N 1
ATOM 4397 C CA . VAL A 1 551 ? 14.025 16.473 37.796 1.00 60.34 551 VAL A CA 1
ATOM 4398 C C . VAL A 1 551 ? 14.350 16.064 39.239 1.00 60.34 551 VAL A C 1
ATOM 4400 O O . VAL A 1 551 ? 15.264 15.270 39.457 1.00 60.34 551 VAL A O 1
ATOM 4403 N N . SER A 1 552 ? 13.576 16.547 40.217 1.00 58.22 552 SER A N 1
ATOM 4404 C CA . SER A 1 552 ? 13.726 16.179 41.632 1.00 58.22 552 SER A CA 1
ATOM 4405 C C . SER A 1 552 ? 13.403 14.700 41.875 1.00 58.22 552 SER A C 1
ATOM 4407 O O . SER A 1 552 ? 14.157 14.006 42.556 1.00 58.22 552 SER A O 1
ATOM 4409 N N . ASP A 1 553 ? 12.342 14.180 41.247 1.00 59.56 553 ASP A N 1
ATOM 4410 C CA . ASP A 1 553 ? 11.999 12.755 41.329 1.00 59.56 553 ASP A CA 1
ATOM 4411 C C . ASP A 1 553 ? 13.040 11.864 40.617 1.00 59.56 553 ASP A C 1
ATOM 4413 O O . ASP A 1 553 ? 13.364 10.792 41.133 1.00 59.56 553 ASP A O 1
ATOM 4417 N N . GLN A 1 554 ? 13.638 12.299 39.494 1.00 57.81 554 GLN A N 1
ATOM 4418 C CA . GLN A 1 554 ? 14.764 11.569 38.881 1.00 57.81 554 GLN A CA 1
ATOM 4419 C C . GLN A 1 554 ? 15.979 11.514 39.828 1.00 57.81 554 GLN A C 1
ATOM 4421 O O . GLN A 1 554 ? 16.500 10.426 40.076 1.00 57.81 554 GLN A O 1
ATOM 4426 N N . LEU A 1 555 ? 16.370 12.643 40.431 1.00 61.94 555 LEU A N 1
ATOM 4427 C CA . LEU A 1 555 ? 17.465 12.707 41.411 1.00 61.94 555 LEU A CA 1
ATOM 4428 C C . LEU A 1 555 ? 17.195 11.827 42.645 1.00 61.94 555 LEU A C 1
ATOM 4430 O O . LEU A 1 555 ? 18.085 11.111 43.105 1.00 61.94 555 LEU A O 1
ATOM 4434 N N . ALA A 1 556 ? 15.961 11.816 43.156 1.00 61.94 556 ALA A N 1
ATOM 4435 C CA . ALA A 1 556 ? 15.566 10.966 44.278 1.00 61.94 556 ALA A CA 1
ATOM 4436 C C . ALA A 1 556 ? 15.601 9.463 43.930 1.00 61.94 556 ALA A C 1
ATOM 4438 O O . ALA A 1 556 ? 15.875 8.633 44.801 1.00 61.94 556 ALA A O 1
ATOM 4439 N N . ILE A 1 557 ? 15.342 9.091 42.671 1.00 63.59 557 ILE A N 1
ATOM 4440 C CA . ILE A 1 557 ? 15.470 7.709 42.183 1.00 63.59 557 ILE A CA 1
ATOM 4441 C C . ILE A 1 557 ? 16.946 7.314 42.034 1.00 63.59 557 ILE A C 1
ATOM 4443 O O . ILE A 1 557 ? 17.313 6.220 42.463 1.00 63.59 557 ILE A O 1
ATOM 4447 N N . GLU A 1 558 ? 17.801 8.190 41.500 1.00 65.81 558 GLU A N 1
ATOM 4448 C CA . GLU A 1 558 ? 19.243 7.933 41.354 1.00 65.81 558 GLU A CA 1
ATOM 4449 C C . GLU A 1 558 ? 19.958 7.829 42.709 1.00 65.81 558 GLU A C 1
ATOM 4451 O O . GLU A 1 558 ? 20.712 6.886 42.941 1.00 65.81 558 GLU A O 1
ATOM 4456 N N . GLN A 1 559 ? 19.645 8.703 43.671 1.00 66.38 559 GLN A N 1
ATOM 4457 C CA . GLN A 1 559 ? 20.150 8.563 45.043 1.00 66.38 559 GLN A CA 1
ATOM 4458 C C . GLN A 1 559 ? 19.713 7.230 45.676 1.00 66.38 559 GLN A C 1
ATOM 4460 O O . GLN A 1 559 ? 20.499 6.567 46.354 1.00 66.38 559 GLN A O 1
ATOM 4465 N N . ARG A 1 560 ? 18.474 6.783 45.424 1.00 68.44 560 ARG A N 1
ATOM 4466 C CA . ARG A 1 560 ? 17.964 5.488 45.911 1.00 68.44 560 ARG A CA 1
ATOM 4467 C C . ARG A 1 560 ? 18.570 4.278 45.197 1.00 68.44 560 ARG A C 1
ATOM 4469 O O . ARG A 1 560 ? 18.597 3.209 45.805 1.00 68.44 560 ARG A O 1
ATOM 4476 N N . SER A 1 561 ? 19.038 4.400 43.953 1.00 63.62 561 SER A N 1
ATOM 4477 C CA . SER A 1 561 ? 19.749 3.312 43.265 1.00 63.62 561 SER A CA 1
ATOM 4478 C C . SER A 1 561 ? 21.201 3.215 43.740 1.00 63.62 561 SER A C 1
ATOM 4480 O O . SER A 1 561 ? 21.647 2.117 44.070 1.00 63.62 561 SER A O 1
ATOM 4482 N N . GLN A 1 562 ? 21.888 4.346 43.922 1.00 68.44 562 GLN A N 1
ATOM 4483 C CA . GLN A 1 562 ? 23.225 4.407 44.524 1.00 68.44 562 GLN A CA 1
ATOM 4484 C C . GLN A 1 562 ? 23.223 3.847 45.959 1.00 68.44 562 GLN A C 1
ATOM 4486 O O . GLN A 1 562 ? 24.023 2.972 46.278 1.00 68.44 562 GLN A O 1
ATOM 4491 N N . LEU A 1 563 ? 22.247 4.228 46.794 1.00 66.56 563 LEU A N 1
ATOM 4492 C CA . LEU A 1 563 ? 22.052 3.675 48.147 1.00 66.56 563 LEU A CA 1
ATOM 4493 C C . LEU A 1 563 ? 21.670 2.181 48.183 1.00 66.56 563 LEU A C 1
ATOM 4495 O O . LEU A 1 563 ? 21.692 1.577 49.256 1.00 66.56 563 LEU A O 1
ATOM 4499 N N . ARG A 1 564 ? 21.295 1.580 47.045 1.00 64.12 564 ARG A N 1
ATOM 4500 C CA . ARG A 1 564 ? 21.123 0.123 46.905 1.00 64.12 564 ARG A CA 1
ATOM 4501 C C . ARG A 1 564 ? 22.411 -0.551 46.443 1.00 64.12 564 ARG A C 1
ATOM 4503 O O . ARG A 1 564 ? 22.754 -1.585 46.996 1.00 64.12 564 ARG A O 1
ATOM 4510 N N . GLN A 1 565 ? 23.147 0.056 45.512 1.00 63.91 565 GLN A N 1
ATOM 4511 C CA . GLN A 1 565 ? 24.464 -0.424 45.075 1.00 63.91 565 GLN A CA 1
ATOM 4512 C C . GLN A 1 565 ? 25.536 -0.325 46.174 1.00 63.91 565 GLN A C 1
ATOM 4514 O O . GLN A 1 565 ? 26.467 -1.111 46.173 1.00 63.91 565 GLN A O 1
ATOM 4519 N N . GLN A 1 566 ? 25.382 0.581 47.146 1.00 65.44 566 GLN A N 1
ATOM 4520 C CA . GLN A 1 566 ? 26.200 0.643 48.370 1.00 65.44 566 GLN A CA 1
ATOM 4521 C C . GLN A 1 566 ? 25.726 -0.315 49.487 1.00 65.44 566 GLN A C 1
ATOM 4523 O O . GLN A 1 566 ? 26.229 -0.257 50.608 1.00 65.44 566 GLN A O 1
ATOM 4528 N N . LYS A 1 567 ? 24.716 -1.154 49.219 1.00 58.59 567 LYS A N 1
ATOM 4529 C CA . LYS A 1 567 ? 24.155 -2.155 50.146 1.00 58.59 567 LYS A CA 1
ATOM 4530 C C . LYS A 1 567 ? 24.145 -3.575 49.559 1.00 58.59 567 LYS A C 1
ATOM 4532 O O . LYS A 1 567 ? 23.477 -4.451 50.110 1.00 58.59 567 LYS A O 1
ATOM 4537 N N . GLN A 1 568 ? 24.860 -3.777 48.455 1.00 47.47 568 GLN A N 1
ATOM 4538 C CA . GLN A 1 568 ? 25.190 -5.068 47.851 1.00 47.47 568 GLN A CA 1
ATOM 4539 C C . GLN A 1 568 ? 26.713 -5.219 47.826 1.00 47.47 568 GLN A C 1
ATOM 4541 O O . GLN A 1 568 ? 27.151 -6.385 47.873 1.00 47.47 568 GLN A O 1
#

pLDDT: mean 71.77, std 30.05, range [22.44, 98.94]

Sequence (568 aa):
MLKYMRTIEFYYPNITRIVRLGTTHEGKPIEGMKIGYPISSTNKRAIWVDGNIHAREWASSHTALYFINQLVSGYGKDDTITHYVNSLNFYVLPCLNPDGYEYTRSSPNPSVRLWRKNRSPEKCHHSVWGGEKCCQGVDLNRNFKFHWAESGSSFEPCSNIYHGDHVFSEPESRAVRDFLDSDELRGKVDGFITLHSYAQLWIYPFSHAQQNYPEDISELRRTARRAINRLHRQYGTEYRMGTGADTLSPASGGSDDWAKSSGIKYVYLVELRPEYELSNGFILHKKELIPTAVETFEGVKEVIEAVLEHNDIKKDPLSLIPPPLRRKQLYRMRLLGLLKGMESSTEKSSITDTLPTVTPIRTSTVSRRSGATTLLPSSTTPKSLLNADVPTRARPWLTYRPSSTNWTSLHSRKYTTTAMENSASESRALVKYVTATESTMLTSMHPTVSTTVKPSVITTTSKPTMLITTKPTLLTTTQTRLMTTTSQQTAEIIFFTHVHPSTFRDPSCRDMRYSCAFWLKHNPSVCIEQMSFMKAQCAYTCKFCISAMDVSDQLAIEQRSQLRQQKQ

Radius of gyration: 35.31 Å; chains: 1; bounding box: 113×91×110 Å